Protein AF-A0A8G2FI99-F1 (afdb_monomer)

Radius of gyration: 22.23 Å; Cα contacts (8 Å, |Δi|>4): 383; chains: 1; bounding box: 57×60×56 Å

Foldseek 3Di:
DLVVVLLVLVLVLLCCLLVVLCVLVNLLLVLVVCQQALVLVLLLLLLLLLLVVVLVPPDLLCSLVLSVLLLVVSVVVVVVCCVVPVDRHDPLLNVLSSNLSSVLSSVVSNVPSVLSSLLSVLLVVLSVVVSVCSVVVNDDGSSRSSSCSSVVSSVCSCVPRHNRDDDDDDPVSNVVSVVCSLLSSLLCLLVSVQQRVLLNLCSVVDRSSQSSVSNSLSSLLVSLQSVPPQNLVNLLVCCLPVFFPVQLVVLVVLLVSQLVSLVVSVVVVVVCVVPVVRPHPPLVSLLSNLLRSLSSLLSSLSSSVVSVVVSVVSSVLSCVLRVVLSVVSVPPPDHSSRSSLSSSLSSLLSSLLSLCVSLVRHPPNVSSVVVNVVSVVSNPPSDDDPVVSVVVSVVSVVVVVVVVVVVVVVVVVVVVVVD

Mean predicted aligned error: 10.24 Å

Nearest PDB structures (foldseek):
  3vvn-assembly1_A  TM=3.632E-01  e=1.375E+00  Pyrococcus furiosus DSM 3638

Sequence (419 aa):
MSKVLIQLLLIVAGSAINFGLPVLFGIEEYGRFLKSAVLVLIVHRVIDILNEPLLSVSSKDEIFLYAVANSLLLLFLVGGGRLFFNFEIDFFLLFPLLLSGCYSIFLFRSEKLSALKGYLLCYLTIFAFLALFVKGGGQISVSRYLQVLSYVSVGVSLIFIEAPTSCKIDMQMFFTCLKRFPIGLGVGLSTLFFSYLLIWASKSYLADSELSGLKILFAGLQASLMLYPMSMKHVQQSFLKNKSSSLLPQLLFSMIYFLLISIVLTLLDFFARRYFFLNLPKAFFMFLLPAIPVFFLVILLERFLITRNQMKLLAITSAAFFLPTCSYVFIESVPLSGLLRMSYYLLVCYGGVLTLYAARFCEEKKGLLSLVGITLLILSGTYGSTGFTTLISYIFLVVFLALFLKNKFYFSFKMLLKK

Structure (mmCIF, N/CA/C/O backbone):
data_AF-A0A8G2FI99-F1
#
_entry.id   AF-A0A8G2FI99-F1
#
loop_
_atom_site.group_PDB
_atom_site.id
_atom_site.type_symbol
_atom_site.label_atom_id
_atom_site.label_alt_id
_atom_site.label_comp_id
_atom_site.label_asym_id
_atom_site.label_entity_id
_atom_site.label_seq_id
_atom_site.pdbx_PDB_ins_code
_atom_site.Cartn_x
_atom_site.Cartn_y
_atom_site.Cartn_z
_atom_site.occupancy
_atom_site.B_iso_or_equiv
_atom_site.auth_seq_id
_atom_site.auth_comp_id
_atom_site.auth_asym_id
_atom_site.auth_atom_id
_atom_site.pdbx_PDB_model_num
ATOM 1 N N . MET A 1 1 ? 3.009 -20.800 18.439 1.00 54.44 1 MET A N 1
ATOM 2 C CA . MET A 1 1 ? 3.653 -21.269 17.189 1.00 54.44 1 MET A CA 1
ATOM 3 C C . MET A 1 1 ? 2.872 -20.918 15.91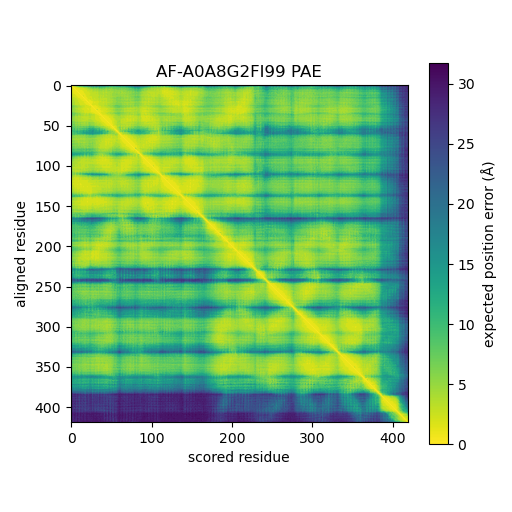0 1.00 54.44 1 MET A C 1
ATOM 5 O O . MET A 1 1 ? 3.434 -20.246 15.058 1.00 54.44 1 MET A O 1
ATOM 9 N N . SER A 1 2 ? 1.578 -21.264 15.762 1.00 66.31 2 SER A N 1
ATOM 10 C CA . SER A 1 2 ? 0.847 -21.064 14.482 1.00 66.31 2 SER A CA 1
ATOM 11 C C . SER A 1 2 ? 0.717 -19.608 13.998 1.00 66.31 2 SER A C 1
ATOM 13 O O . SER A 1 2 ? 0.715 -19.381 12.793 1.00 66.31 2 SER A O 1
ATOM 15 N N . LYS A 1 3 ? 0.597 -18.620 14.899 1.00 70.19 3 LYS A N 1
ATOM 16 C CA . LYS A 1 3 ? 0.441 -17.199 14.520 1.00 70.19 3 LYS A CA 1
ATOM 17 C C . LYS A 1 3 ? 1.728 -16.589 13.951 1.00 70.19 3 LYS A C 1
ATOM 19 O O . LYS A 1 3 ? 1.664 -15.862 12.969 1.00 70.19 3 LYS A O 1
ATOM 24 N N . VAL A 1 4 ? 2.879 -16.939 14.532 1.00 76.62 4 VAL A N 1
ATOM 25 C CA . VAL A 1 4 ? 4.204 -16.502 14.057 1.00 76.62 4 VAL A CA 1
ATOM 26 C C . VAL A 1 4 ? 4.479 -17.070 12.668 1.00 76.62 4 VAL A C 1
ATOM 28 O O . VAL A 1 4 ? 4.885 -16.334 11.779 1.00 76.62 4 VAL A O 1
ATOM 31 N N . LEU A 1 5 ? 4.169 -18.353 12.448 1.00 80.81 5 LEU A N 1
ATOM 32 C CA . LEU A 1 5 ? 4.313 -18.977 11.132 1.00 80.81 5 LEU A CA 1
ATOM 33 C C . LEU A 1 5 ? 3.449 -18.288 10.066 1.00 80.81 5 LEU A C 1
ATOM 35 O O . LEU A 1 5 ? 3.931 -18.024 8.975 1.00 80.81 5 LEU A O 1
ATOM 39 N N . ILE A 1 6 ? 2.194 -17.954 10.381 1.00 78.62 6 ILE A N 1
ATOM 40 C CA . ILE A 1 6 ? 1.321 -17.207 9.460 1.00 78.62 6 ILE A CA 1
ATOM 41 C C . ILE A 1 6 ? 1.907 -15.830 9.143 1.00 78.62 6 ILE A C 1
ATOM 43 O O . ILE A 1 6 ? 1.913 -15.428 7.986 1.00 78.62 6 ILE A O 1
ATOM 47 N N . GLN A 1 7 ? 2.423 -15.116 10.144 1.00 78.12 7 GLN A N 1
ATOM 48 C CA . GLN A 1 7 ? 3.069 -13.822 9.931 1.00 78.12 7 GLN A CA 1
ATOM 49 C C . GLN A 1 7 ? 4.308 -13.949 9.036 1.00 78.12 7 GLN A C 1
ATOM 51 O O . GLN A 1 7 ? 4.459 -13.161 8.108 1.00 78.12 7 GLN A O 1
ATOM 56 N N . LEU A 1 8 ? 5.146 -14.966 9.256 1.00 83.00 8 LEU A N 1
ATOM 57 C CA . LEU A 1 8 ? 6.290 -15.260 8.392 1.00 83.00 8 LEU A CA 1
ATOM 58 C C . LEU A 1 8 ? 5.843 -15.573 6.960 1.00 83.00 8 LEU A C 1
ATOM 60 O O . LEU A 1 8 ? 6.370 -14.985 6.025 1.00 83.00 8 LEU A O 1
ATOM 64 N N . LEU A 1 9 ? 4.834 -16.428 6.778 1.00 87.19 9 LEU A N 1
ATOM 65 C CA . LEU A 1 9 ? 4.298 -16.758 5.454 1.00 87.19 9 LEU A CA 1
ATOM 66 C C . LEU A 1 9 ? 3.718 -15.530 4.739 1.00 87.19 9 LEU A C 1
ATOM 68 O O . LEU A 1 9 ? 3.935 -15.373 3.543 1.00 87.19 9 LEU A O 1
ATOM 72 N N . LEU A 1 10 ? 3.037 -14.630 5.455 1.00 82.88 10 LEU A N 1
ATOM 73 C CA . LEU A 1 10 ? 2.545 -13.362 4.902 1.00 82.88 10 LEU A CA 1
ATOM 74 C C . LEU A 1 10 ? 3.692 -12.438 4.480 1.00 82.88 10 LEU A C 1
ATOM 76 O O . LEU A 1 10 ? 3.620 -11.839 3.409 1.00 82.88 10 LEU A O 1
ATOM 80 N N . ILE A 1 11 ? 4.751 -12.338 5.291 1.00 82.81 11 ILE A N 1
ATOM 81 C CA . ILE A 1 11 ? 5.949 -11.551 4.960 1.00 82.81 11 ILE A CA 1
ATOM 82 C C . ILE A 1 11 ? 6.644 -12.133 3.728 1.00 82.81 11 ILE A C 1
ATOM 84 O O . ILE A 1 11 ? 7.032 -11.379 2.837 1.00 82.81 11 ILE A O 1
ATOM 88 N N . VAL A 1 12 ? 6.779 -13.458 3.649 1.00 87.81 12 VAL A N 1
ATOM 89 C CA . VAL A 1 12 ? 7.401 -14.138 2.506 1.00 87.81 12 VAL A CA 1
ATOM 90 C C . VAL A 1 12 ? 6.542 -13.977 1.252 1.00 87.81 12 VAL A C 1
ATOM 92 O O . VAL A 1 12 ? 7.078 -13.618 0.211 1.00 87.81 12 VAL A O 1
ATOM 95 N N . ALA A 1 13 ? 5.220 -14.145 1.337 1.00 86.56 13 ALA A N 1
ATOM 96 C CA . ALA A 1 13 ? 4.310 -13.945 0.206 1.00 86.56 13 ALA A CA 1
ATOM 97 C C . ALA A 1 13 ? 4.310 -12.489 -0.282 1.00 86.56 13 ALA A C 1
ATOM 99 O O .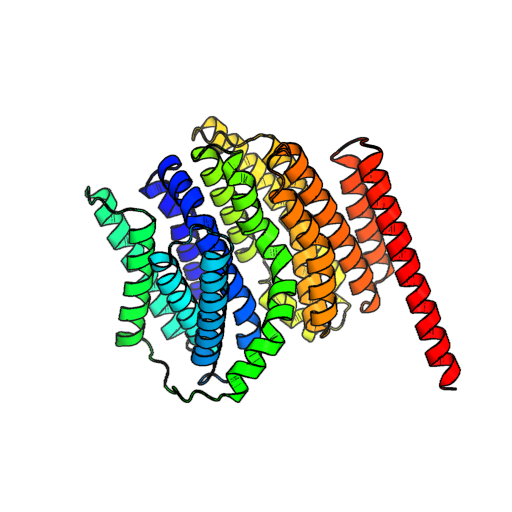 ALA A 1 13 ? 4.422 -12.233 -1.480 1.00 86.56 13 ALA A O 1
ATOM 100 N N . GLY A 1 14 ? 4.261 -11.526 0.643 1.00 83.50 14 GLY A N 1
ATOM 101 C CA . GLY A 1 14 ? 4.392 -10.108 0.321 1.00 83.50 14 GLY A CA 1
ATOM 102 C C . GLY A 1 14 ? 5.741 -9.791 -0.327 1.00 83.50 14 GLY A C 1
ATOM 103 O O . GLY A 1 14 ? 5.792 -9.077 -1.328 1.00 83.50 14 GLY A O 1
ATOM 104 N N . SER A 1 15 ? 6.827 -10.362 0.194 1.00 83.94 15 SER A N 1
ATOM 105 C CA . SER A 1 15 ? 8.172 -10.188 -0.360 1.00 83.94 15 SER A CA 1
ATOM 106 C C . SER A 1 15 ? 8.329 -10.834 -1.739 1.00 83.94 15 SER A C 1
ATOM 108 O O . SER A 1 15 ? 8.947 -10.243 -2.619 1.00 83.94 15 SER A O 1
ATOM 110 N N . ALA A 1 16 ? 7.731 -12.004 -1.971 1.00 87.50 16 ALA A N 1
ATOM 111 C CA . ALA A 1 16 ? 7.776 -12.696 -3.256 1.00 87.50 16 ALA A CA 1
ATOM 112 C C . ALA A 1 16 ? 7.167 -11.841 -4.378 1.00 87.50 16 ALA A C 1
ATOM 114 O O . ALA A 1 16 ? 7.760 -11.699 -5.441 1.00 87.50 16 ALA A O 1
ATOM 115 N N . ILE A 1 17 ? 6.030 -11.191 -4.124 1.00 86.44 17 ILE A N 1
ATOM 116 C CA . ILE A 1 17 ? 5.406 -10.304 -5.114 1.00 86.44 17 ILE A CA 1
ATOM 117 C C . ILE A 1 17 ? 6.243 -9.035 -5.305 1.00 86.44 17 ILE A C 1
ATOM 119 O O . ILE A 1 17 ? 6.522 -8.640 -6.431 1.00 86.44 17 ILE A O 1
ATOM 123 N N . ASN A 1 18 ? 6.642 -8.379 -4.212 1.00 83.31 18 ASN A N 1
ATOM 124 C CA . ASN A 1 18 ? 7.222 -7.041 -4.306 1.00 83.31 18 ASN A CA 1
ATOM 125 C C . ASN A 1 18 ? 8.720 -7.013 -4.656 1.00 83.31 18 ASN A C 1
ATOM 127 O O . ASN A 1 18 ? 9.170 -6.034 -5.246 1.00 83.31 18 ASN A O 1
ATOM 131 N N . PHE A 1 19 ? 9.482 -8.049 -4.296 1.00 83.88 19 PHE A N 1
ATOM 132 C CA . PHE A 1 19 ? 10.907 -8.187 -4.625 1.00 83.88 19 PHE A CA 1
ATOM 133 C C . PHE A 1 19 ? 11.145 -9.285 -5.660 1.00 83.88 19 PHE A C 1
ATOM 135 O O . PHE A 1 19 ? 11.978 -9.122 -6.546 1.00 83.88 19 PHE A O 1
ATOM 142 N N . GLY A 1 20 ? 10.398 -10.390 -5.585 1.00 86.31 20 GLY A N 1
ATOM 143 C CA . GLY A 1 20 ? 10.577 -11.518 -6.498 1.00 86.31 20 GLY A CA 1
ATOM 144 C C . GLY A 1 20 ? 10.195 -11.189 -7.940 1.00 86.31 20 GLY A C 1
ATOM 145 O O . GLY A 1 20 ? 10.946 -11.549 -8.836 1.00 86.31 20 GLY A O 1
ATOM 146 N N . LEU A 1 21 ? 9.102 -10.458 -8.193 1.00 89.88 21 LEU A N 1
ATOM 147 C CA . LEU A 1 21 ? 8.731 -10.073 -9.566 1.00 89.88 21 LEU A CA 1
ATOM 148 C C . LEU A 1 21 ? 9.792 -9.195 -10.260 1.00 89.88 21 LEU A C 1
ATOM 150 O O . LEU A 1 21 ? 10.200 -9.570 -11.359 1.00 89.88 21 LEU A O 1
ATOM 154 N N . PRO A 1 22 ? 10.308 -8.104 -9.651 1.00 87.31 22 PRO A N 1
ATOM 155 C CA . PRO A 1 22 ? 11.425 -7.358 -10.232 1.00 87.31 22 PRO A CA 1
ATOM 156 C C . PRO A 1 22 ? 12.668 -8.211 -10.506 1.00 87.31 22 PRO A C 1
ATOM 158 O O . PRO A 1 22 ? 13.362 -7.978 -11.489 1.00 87.31 22 PRO A O 1
ATOM 161 N N . VAL A 1 23 ? 12.966 -9.192 -9.647 1.00 87.00 23 VAL A N 1
ATOM 162 C CA . VAL A 1 23 ? 14.121 -10.089 -9.823 1.00 87.00 23 VAL A CA 1
ATOM 163 C C . VAL A 1 23 ? 13.891 -11.094 -10.955 1.00 87.00 23 VAL A C 1
ATOM 165 O O . VAL A 1 23 ? 14.833 -11.432 -11.664 1.00 87.00 23 VAL A O 1
ATOM 168 N N . LEU A 1 24 ? 12.660 -11.580 -11.129 1.00 89.00 24 LEU A N 1
ATOM 169 C CA . LEU A 1 24 ? 12.316 -12.578 -12.145 1.00 89.00 24 LEU A CA 1
ATOM 170 C C . LEU A 1 24 ? 12.195 -11.982 -13.550 1.00 89.00 24 LEU A C 1
ATOM 172 O O . LEU A 1 24 ? 12.666 -12.597 -14.499 1.00 89.00 24 LEU A O 1
ATOM 176 N N . PHE A 1 25 ? 11.573 -10.808 -13.672 1.00 89.31 25 PHE A N 1
ATOM 177 C CA . PHE A 1 25 ? 11.287 -10.157 -14.959 1.00 89.31 25 PHE A CA 1
ATOM 178 C C . PHE A 1 25 ? 12.268 -9.029 -15.303 1.00 89.31 25 PHE A C 1
ATOM 180 O O . PHE A 1 25 ? 12.276 -8.514 -16.413 1.00 89.31 25 PHE A O 1
ATOM 187 N N . GLY A 1 26 ? 13.110 -8.626 -14.354 1.00 87.88 26 GLY A N 1
ATOM 188 C CA . GLY A 1 26 ? 13.968 -7.460 -14.499 1.00 87.88 26 GLY A CA 1
ATOM 189 C C . GLY A 1 26 ? 13.272 -6.158 -14.092 1.00 87.88 26 GLY A C 1
ATOM 190 O O . GLY A 1 26 ? 12.048 -5.998 -14.142 1.00 87.88 26 GLY A O 1
ATOM 191 N N . ILE A 1 27 ? 14.093 -5.197 -13.665 1.00 86.94 27 ILE A N 1
ATOM 192 C CA . ILE A 1 27 ? 13.641 -3.932 -13.072 1.00 86.94 27 ILE A CA 1
ATOM 193 C C . ILE A 1 27 ? 12.878 -3.080 -14.101 1.00 86.94 27 ILE A C 1
ATOM 195 O O . ILE A 1 27 ? 11.879 -2.451 -13.758 1.00 86.94 27 ILE A O 1
ATOM 199 N N . GLU A 1 28 ? 13.303 -3.069 -15.363 1.00 88.50 28 GLU A N 1
ATOM 200 C CA . GLU A 1 28 ? 12.653 -2.278 -16.416 1.00 88.50 28 GLU A CA 1
ATOM 201 C C . GLU A 1 28 ? 11.281 -2.829 -16.808 1.00 88.50 28 GLU A C 1
ATOM 203 O O . GLU A 1 28 ? 10.313 -2.074 -16.883 1.00 88.50 28 GLU A O 1
ATOM 208 N N . GLU A 1 29 ? 11.167 -4.142 -17.020 1.00 89.56 29 GLU A N 1
ATOM 209 C CA . GLU A 1 29 ? 9.898 -4.764 -17.409 1.00 89.56 29 GLU A CA 1
ATOM 210 C C . GLU A 1 29 ? 8.853 -4.629 -16.299 1.00 89.56 29 GLU A C 1
ATOM 212 O O . GLU A 1 29 ? 7.701 -4.264 -16.555 1.00 89.56 29 GLU A O 1
ATOM 217 N N . TYR A 1 30 ? 9.272 -4.814 -15.044 1.00 89.94 30 TYR A N 1
ATOM 218 C CA . TYR A 1 30 ? 8.417 -4.542 -13.895 1.00 89.94 30 TYR A CA 1
ATOM 219 C C . TYR A 1 30 ? 7.972 -3.069 -13.839 1.00 89.94 30 TYR A C 1
ATOM 221 O O . TYR A 1 30 ? 6.831 -2.781 -13.480 1.00 89.94 30 TYR A O 1
ATOM 229 N N . GLY A 1 31 ? 8.823 -2.135 -14.269 1.00 88.00 31 GLY A N 1
ATOM 230 C CA . GLY A 1 31 ? 8.516 -0.704 -14.304 1.00 88.00 31 GLY A CA 1
ATOM 231 C C . GLY A 1 31 ? 7.460 -0.359 -15.348 1.00 88.00 31 GLY A C 1
ATOM 232 O O . GLY A 1 31 ? 6.497 0.351 -15.048 1.00 88.00 31 GLY A O 1
ATOM 233 N N . ARG A 1 32 ? 7.574 -0.940 -16.548 1.00 90.69 32 ARG A N 1
ATOM 234 C CA . ARG A 1 32 ? 6.549 -0.842 -17.605 1.00 90.69 32 ARG A CA 1
ATOM 235 C C . ARG A 1 32 ? 5.214 -1.422 -17.148 1.00 90.69 32 ARG A C 1
ATOM 237 O O . ARG A 1 32 ? 4.158 -0.822 -17.366 1.00 90.69 32 ARG A O 1
ATOM 244 N N . PHE A 1 33 ? 5.258 -2.565 -16.465 1.00 92.06 33 PHE A N 1
ATOM 245 C CA . PHE A 1 33 ? 4.075 -3.142 -15.838 1.00 92.06 33 PHE A CA 1
ATOM 246 C C . PHE A 1 33 ? 3.461 -2.177 -14.815 1.00 92.06 33 PHE A C 1
ATOM 248 O O . PHE A 1 33 ? 2.261 -1.929 -14.861 1.00 92.06 33 PHE A O 1
ATOM 255 N N . LEU A 1 34 ? 4.254 -1.559 -13.935 1.00 89.31 34 LEU A N 1
ATOM 256 C CA . LEU A 1 34 ? 3.731 -0.584 -12.974 1.00 89.31 34 LEU A CA 1
ATOM 257 C C . LEU A 1 34 ? 3.069 0.615 -13.666 1.00 89.31 34 LEU A C 1
ATOM 259 O O . LEU A 1 34 ? 1.991 1.019 -13.242 1.00 89.31 34 LEU A O 1
ATOM 263 N N . LYS A 1 35 ? 3.643 1.162 -14.744 1.00 88.00 35 LYS A N 1
ATOM 264 C CA .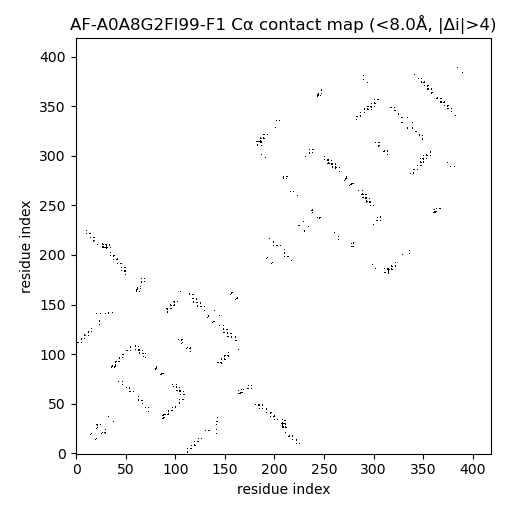 LYS A 1 35 ? 3.041 2.302 -15.467 1.00 88.00 35 LYS A CA 1
ATOM 265 C C . LYS A 1 35 ? 1.635 2.005 -15.991 1.00 88.00 35 LYS A C 1
ATOM 267 O O . LYS A 1 35 ? 0.767 2.877 -15.912 1.00 88.00 35 LYS A O 1
ATOM 272 N N . SER A 1 36 ? 1.421 0.782 -16.472 1.00 86.31 36 SER A N 1
ATOM 273 C CA . SER A 1 36 ? 0.141 0.315 -17.021 1.00 86.31 36 SER A CA 1
ATOM 274 C C . SER A 1 36 ? -0.828 -0.210 -15.952 1.00 86.31 36 SER A C 1
ATOM 276 O O . SER A 1 36 ? -2.035 -0.022 -16.069 1.00 86.31 36 SER A O 1
ATOM 278 N N . ALA A 1 37 ? -0.328 -0.817 -14.872 1.00 88.06 37 ALA A N 1
ATOM 279 C CA . ALA A 1 37 ? -1.150 -1.499 -13.870 1.00 88.06 37 ALA A CA 1
ATOM 280 C C . ALA A 1 37 ? -1.321 -0.737 -12.545 1.00 88.06 37 ALA A C 1
ATOM 282 O O . ALA A 1 37 ? -2.099 -1.165 -11.694 1.00 88.06 37 ALA A O 1
ATOM 283 N N . VAL A 1 38 ? -0.638 0.390 -12.316 1.00 85.31 38 VAL A N 1
ATOM 284 C CA . VAL A 1 38 ? -0.689 1.085 -11.013 1.00 85.31 38 VAL A CA 1
ATOM 285 C C . VAL A 1 38 ? -2.111 1.491 -10.608 1.00 85.31 38 VAL A C 1
ATOM 287 O O . VAL A 1 38 ? -2.436 1.436 -9.426 1.00 85.31 38 VAL A O 1
ATOM 290 N N . LEU A 1 39 ? -2.992 1.820 -11.560 1.00 84.56 39 LEU A N 1
ATOM 291 C CA . LEU A 1 39 ? -4.383 2.154 -11.253 1.00 84.56 39 LEU A CA 1
ATOM 292 C C . LEU A 1 39 ? -5.154 0.922 -10.757 1.00 84.56 39 LEU A C 1
ATOM 294 O O . LEU A 1 39 ? -5.878 1.013 -9.769 1.00 84.56 39 LEU A O 1
ATOM 298 N N . VAL A 1 40 ? -4.906 -0.250 -11.352 1.00 87.50 40 VAL A N 1
ATOM 299 C CA . VAL A 1 40 ? -5.413 -1.540 -10.854 1.00 87.50 40 VAL A CA 1
ATOM 300 C C . VAL A 1 40 ? -4.923 -1.796 -9.428 1.00 87.50 40 VAL A C 1
ATOM 302 O O . VAL A 1 40 ? -5.713 -2.177 -8.567 1.00 87.50 40 VAL A O 1
ATOM 305 N N . LEU A 1 41 ? -3.646 -1.525 -9.142 1.00 87.12 41 LEU A N 1
ATOM 306 C CA . LEU A 1 41 ? -3.071 -1.702 -7.805 1.00 87.12 41 LEU A CA 1
ATOM 307 C C . LEU A 1 41 ? -3.651 -0.720 -6.773 1.00 87.12 41 LEU A C 1
ATOM 309 O O . LEU A 1 41 ? -3.876 -1.115 -5.629 1.00 87.12 41 LEU A O 1
ATOM 313 N N . ILE A 1 42 ? -3.934 0.529 -7.163 1.00 86.12 42 ILE A N 1
ATOM 314 C CA . ILE A 1 42 ? -4.626 1.514 -6.314 1.00 86.12 42 ILE A CA 1
ATOM 315 C C . ILE A 1 42 ? -6.025 1.007 -5.968 1.00 86.12 42 ILE A C 1
ATOM 317 O O . ILE A 1 42 ? -6.383 0.965 -4.793 1.00 86.12 42 ILE A O 1
ATOM 321 N N . VAL A 1 43 ? -6.801 0.590 -6.972 1.00 86.19 43 VAL A N 1
ATOM 322 C CA . VAL A 1 43 ? -8.169 0.085 -6.785 1.00 86.19 43 VAL A CA 1
ATOM 323 C C . VAL A 1 43 ? -8.166 -1.172 -5.911 1.00 86.19 43 VAL A C 1
ATOM 325 O O . VAL A 1 43 ? -8.945 -1.277 -4.965 1.00 86.19 43 VAL A O 1
ATOM 328 N N . HIS A 1 44 ? -7.238 -2.095 -6.153 1.00 86.75 44 HIS A N 1
ATOM 329 C CA . HIS A 1 44 ? -7.060 -3.267 -5.303 1.00 86.75 44 HIS A CA 1
ATOM 330 C C . HIS A 1 44 ? -6.717 -2.877 -3.854 1.00 86.75 44 HIS A C 1
ATOM 332 O O . HIS A 1 44 ? -7.295 -3.394 -2.902 1.00 86.75 44 HIS A O 1
ATOM 338 N N . ARG A 1 45 ? -5.839 -1.891 -3.643 1.00 84.69 45 ARG A N 1
ATOM 339 C CA . ARG A 1 45 ? -5.500 -1.457 -2.284 1.00 84.69 45 ARG A CA 1
ATOM 340 C C . ARG A 1 45 ? -6.658 -0.751 -1.578 1.00 84.69 45 ARG A C 1
ATOM 342 O O . ARG A 1 45 ? -6.820 -0.903 -0.368 1.00 84.69 45 ARG A O 1
ATOM 349 N N . VAL A 1 46 ? -7.457 0.014 -2.318 1.00 83.25 46 VAL A N 1
ATOM 350 C CA . VAL A 1 46 ? -8.679 0.648 -1.813 1.00 83.25 46 VAL A CA 1
ATOM 351 C C . VAL A 1 46 ? -9.623 -0.411 -1.251 1.00 83.25 46 VAL A C 1
ATOM 353 O O . VAL A 1 46 ? -10.142 -0.231 -0.149 1.00 83.25 46 VAL A O 1
ATOM 356 N N . ILE A 1 47 ? -9.808 -1.529 -1.960 1.00 82.62 47 ILE A N 1
ATOM 357 C CA . ILE A 1 47 ? -10.727 -2.566 -1.495 1.00 82.62 47 ILE A CA 1
ATOM 358 C C . ILE A 1 47 ? -10.259 -3.234 -0.202 1.00 82.62 47 ILE A C 1
ATOM 360 O O . ILE A 1 47 ? -11.075 -3.476 0.687 1.00 82.62 47 ILE A O 1
ATOM 364 N N . ASP A 1 48 ? -8.950 -3.455 -0.053 1.00 77.19 48 ASP A N 1
ATOM 365 C CA . ASP A 1 48 ? -8.379 -4.043 1.160 1.00 77.19 48 ASP A CA 1
ATOM 366 C C . ASP A 1 48 ? -8.702 -3.175 2.379 1.00 77.19 48 ASP A C 1
ATOM 368 O O . ASP A 1 48 ? -9.151 -3.669 3.413 1.00 77.19 48 ASP A O 1
ATOM 372 N N . ILE A 1 49 ? -8.519 -1.860 2.240 1.00 76.50 49 ILE A N 1
ATOM 373 C CA . ILE A 1 49 ? -8.789 -0.880 3.297 1.00 76.50 49 ILE A CA 1
ATOM 374 C C . ILE A 1 49 ? -10.284 -0.837 3.620 1.00 76.50 49 ILE A C 1
ATOM 376 O O . ILE A 1 49 ? -10.660 -0.802 4.790 1.00 76.50 49 ILE A O 1
ATOM 380 N N . LEU A 1 50 ? -11.147 -0.854 2.604 1.00 76.00 50 LEU A N 1
ATOM 381 C CA . LEU A 1 50 ? -12.598 -0.848 2.800 1.00 76.00 50 LEU A CA 1
ATOM 382 C C . LEU A 1 50 ? -13.098 -2.102 3.514 1.00 76.00 50 LEU A C 1
ATOM 384 O O . LEU A 1 50 ? -14.054 -2.033 4.290 1.00 76.00 50 LEU A O 1
ATOM 388 N N . ASN A 1 51 ? -12.442 -3.233 3.272 1.00 77.00 51 ASN A N 1
ATOM 389 C CA . ASN A 1 51 ? -12.816 -4.506 3.860 1.00 77.00 51 ASN A CA 1
ATOM 390 C C . ASN A 1 51 ? -12.179 -4.754 5.237 1.00 77.00 51 ASN A C 1
ATOM 392 O O . ASN A 1 51 ? -12.710 -5.553 6.006 1.00 77.00 51 ASN A O 1
ATOM 396 N N . GLU A 1 52 ? -11.097 -4.059 5.608 1.00 68.94 52 GLU A N 1
ATOM 397 C CA . GLU A 1 52 ? -10.463 -4.186 6.932 1.00 68.94 52 GLU A CA 1
ATOM 398 C C . GLU A 1 52 ? -11.459 -4.042 8.107 1.00 68.94 52 GLU A C 1
ATOM 400 O O . GLU A 1 52 ? -11.445 -4.896 8.999 1.00 68.94 52 GLU A O 1
ATOM 405 N N . PRO A 1 53 ? -12.354 -3.032 8.142 1.00 64.38 53 PRO A N 1
ATOM 406 C CA . PRO A 1 53 ? -13.358 -2.895 9.198 1.00 64.38 53 PRO A CA 1
ATOM 407 C C . PRO A 1 53 ? -14.409 -4.011 9.228 1.00 64.38 53 PRO A C 1
ATOM 409 O O . PRO A 1 53 ? -15.045 -4.205 10.262 1.00 64.38 53 PRO A O 1
ATOM 412 N N . LEU A 1 54 ? -14.623 -4.748 8.130 1.00 65.75 54 LEU A N 1
ATOM 413 C CA . LEU A 1 54 ? -15.588 -5.854 8.115 1.00 65.75 54 LEU A CA 1
ATOM 414 C C . LEU A 1 54 ? -15.148 -6.980 9.054 1.00 65.75 54 LEU A C 1
ATOM 416 O O . LEU A 1 54 ? -15.990 -7.571 9.724 1.00 65.75 54 LEU A O 1
ATOM 420 N N . LEU A 1 55 ? -13.834 -7.192 9.205 1.00 62.97 55 LEU A N 1
ATOM 421 C CA . LEU A 1 55 ? -13.267 -8.212 10.095 1.00 62.97 55 LEU A CA 1
ATOM 422 C C . LEU A 1 55 ? -13.769 -8.114 11.544 1.00 62.97 55 LEU A C 1
ATOM 424 O O . LEU A 1 55 ? -13.797 -9.128 12.240 1.00 62.97 55 LEU A O 1
ATOM 428 N N . SER A 1 56 ? -14.130 -6.918 12.020 1.00 55.97 56 SER A N 1
ATOM 429 C CA . SER A 1 56 ? -14.598 -6.708 13.395 1.00 55.97 56 SER A CA 1
ATOM 430 C C . SER A 1 56 ? -16.118 -6.652 13.540 1.00 55.97 56 SER A C 1
ATOM 432 O O . SER A 1 56 ? -16.599 -6.750 14.666 1.00 55.97 56 SER A O 1
ATOM 434 N N . VAL A 1 57 ? -16.873 -6.499 12.446 1.00 61.78 57 VAL A N 1
ATOM 435 C CA . VAL A 1 57 ? -18.314 -6.194 12.505 1.00 61.78 57 VAL A CA 1
ATOM 436 C C . VAL A 1 57 ? -19.189 -7.280 11.875 1.00 61.78 57 VAL A C 1
ATOM 438 O O . VAL A 1 57 ? -20.335 -7.417 12.286 1.00 61.78 57 VAL A O 1
ATOM 441 N N . SER A 1 58 ? -18.687 -8.063 10.917 1.00 64.88 58 SER A N 1
ATOM 442 C CA . SER A 1 58 ? -19.489 -9.091 10.235 1.00 64.88 58 SER A CA 1
ATOM 443 C C . SER A 1 58 ? -19.372 -10.469 10.894 1.00 64.88 58 SER A C 1
ATOM 445 O O . SER A 1 58 ? -18.338 -10.817 11.479 1.00 64.88 58 SER A O 1
ATOM 447 N N . SER A 1 59 ? -20.416 -11.289 10.771 1.00 70.75 59 SER A N 1
ATOM 448 C CA . SER A 1 59 ? -20.364 -12.714 11.116 1.00 70.75 59 SER A CA 1
ATOM 449 C C . SER A 1 59 ? -19.383 -13.464 10.192 1.00 70.75 59 SER A C 1
ATOM 451 O O . SER A 1 59 ? -18.949 -12.936 9.161 1.00 70.75 59 SER A O 1
ATOM 453 N N . LYS A 1 60 ? -18.967 -14.678 10.585 1.00 70.94 60 LYS A N 1
ATOM 454 C CA . LYS A 1 60 ? -18.044 -15.507 9.782 1.00 70.94 60 LYS A CA 1
ATOM 455 C C . LYS A 1 60 ? -18.668 -15.914 8.445 1.00 70.94 60 LYS A C 1
ATOM 457 O O . LYS A 1 60 ? -17.968 -15.934 7.439 1.00 70.94 60 LYS A O 1
ATOM 462 N N . ASP A 1 61 ? -19.974 -16.149 8.441 1.00 71.56 61 ASP A N 1
ATOM 463 C CA . ASP A 1 61 ? -20.696 -16.660 7.277 1.00 71.56 61 ASP A CA 1
ATOM 464 C C . ASP A 1 61 ? -21.027 -15.562 6.256 1.00 71.56 61 ASP A C 1
ATOM 466 O O . ASP A 1 61 ? -21.145 -15.839 5.068 1.00 71.56 61 ASP A O 1
ATOM 470 N N . GLU A 1 62 ? -21.125 -14.300 6.686 1.00 76.62 62 GLU A N 1
ATOM 471 C CA . GLU A 1 62 ? -21.486 -13.190 5.795 1.00 76.62 62 GLU A CA 1
ATOM 472 C C . GLU A 1 62 ? -20.277 -12.430 5.235 1.00 76.62 62 GLU A C 1
ATOM 474 O O . GLU A 1 62 ? -20.404 -11.728 4.231 1.00 76.62 62 GLU A O 1
ATOM 479 N N . ILE A 1 63 ? -19.095 -12.522 5.862 1.00 81.38 63 ILE A N 1
ATOM 480 C CA . ILE A 1 63 ? -17.961 -11.641 5.527 1.00 81.38 63 ILE A CA 1
ATOM 481 C C . ILE A 1 63 ? -17.525 -11.744 4.062 1.00 81.38 63 ILE A C 1
ATOM 483 O O . ILE A 1 63 ? -17.153 -10.736 3.461 1.00 81.38 63 ILE A O 1
ATOM 487 N N . PHE A 1 64 ? -17.581 -12.947 3.486 1.00 84.44 64 PHE A N 1
ATOM 488 C CA . PHE A 1 64 ? -17.203 -13.162 2.096 1.00 84.44 64 PHE A CA 1
ATOM 489 C C . PHE A 1 64 ? -18.136 -12.385 1.161 1.00 84.44 64 PHE A C 1
ATOM 491 O O . PHE A 1 64 ? -17.663 -11.683 0.271 1.00 84.44 64 PHE A O 1
ATOM 498 N N . LEU A 1 65 ? -19.445 -12.414 1.427 1.00 83.31 65 LEU A N 1
ATOM 499 C CA . LEU A 1 65 ? -20.441 -11.666 0.660 1.00 83.31 65 LEU A CA 1
ATOM 500 C C . LEU A 1 65 ? -20.265 -10.155 0.816 1.00 83.31 65 LEU A C 1
ATOM 502 O O . LEU A 1 65 ? -20.298 -9.446 -0.186 1.00 83.31 65 LEU A O 1
ATOM 506 N N . TYR A 1 66 ? -20.010 -9.657 2.032 1.00 81.00 66 TYR A N 1
ATOM 507 C CA . TYR A 1 66 ? -19.720 -8.233 2.244 1.00 81.00 66 TYR A CA 1
ATOM 508 C C . TYR A 1 66 ? -18.482 -7.779 1.455 1.00 81.00 66 TYR A C 1
ATOM 510 O O . TYR A 1 66 ? -18.498 -6.713 0.835 1.00 81.00 66 TYR A O 1
ATOM 518 N N . ALA A 1 67 ? -17.414 -8.584 1.466 1.00 84.88 67 ALA A N 1
ATOM 519 C CA . ALA A 1 67 ? -16.185 -8.282 0.741 1.00 84.88 67 ALA A CA 1
ATOM 520 C C . ALA A 1 67 ? -16.423 -8.271 -0.777 1.00 84.88 67 ALA A C 1
ATOM 522 O O . ALA A 1 67 ? -16.045 -7.306 -1.442 1.00 84.88 67 ALA A O 1
ATOM 523 N N . VAL A 1 68 ? -17.128 -9.280 -1.304 1.00 87.62 68 VAL A N 1
ATOM 524 C CA . VAL A 1 68 ? -17.505 -9.365 -2.723 1.00 87.62 68 VAL A CA 1
ATOM 525 C C . VAL A 1 68 ? -18.409 -8.198 -3.124 1.00 87.62 68 VAL A C 1
ATOM 527 O O . VAL A 1 68 ? -18.180 -7.585 -4.163 1.00 87.62 68 VAL A O 1
ATOM 530 N N . ALA A 1 69 ? -19.392 -7.829 -2.299 1.00 84.19 69 ALA A N 1
ATOM 531 C CA . ALA A 1 69 ? -20.280 -6.701 -2.566 1.00 84.19 69 ALA A CA 1
ATOM 532 C C . ALA A 1 69 ? -19.509 -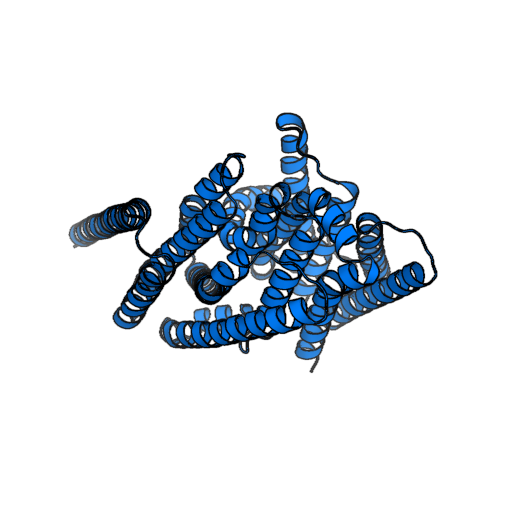5.374 -2.657 1.00 84.19 69 ALA A C 1
ATOM 534 O O . ALA A 1 69 ? -19.733 -4.599 -3.588 1.00 84.19 69 ALA A O 1
ATOM 535 N N . ASN A 1 70 ? -18.557 -5.129 -1.749 1.00 84.38 70 ASN A N 1
ATOM 536 C CA . ASN A 1 70 ? -17.675 -3.963 -1.842 1.00 84.38 70 ASN A CA 1
ATOM 537 C C . ASN A 1 70 ? -16.818 -4.004 -3.116 1.00 84.38 70 ASN A C 1
ATOM 539 O O . ASN A 1 70 ? -16.643 -2.972 -3.765 1.00 84.38 70 ASN A O 1
ATOM 543 N N . SER A 1 71 ? -16.293 -5.178 -3.489 1.00 87.75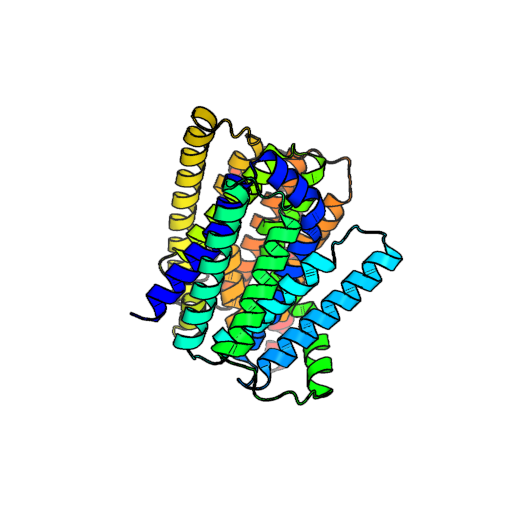 71 SER A N 1
ATOM 544 C CA . SER A 1 71 ? -15.477 -5.347 -4.696 1.00 87.75 71 SER A CA 1
ATOM 545 C C . SER A 1 71 ? -16.281 -5.076 -5.964 1.00 87.75 71 SER A C 1
ATOM 547 O O . SER A 1 71 ? -15.790 -4.388 -6.855 1.00 87.75 71 SER A O 1
ATOM 549 N N . LEU A 1 72 ? -17.523 -5.559 -6.033 1.00 87.50 72 LEU A N 1
ATOM 550 C CA . LEU A 1 72 ? -18.438 -5.306 -7.145 1.00 87.50 72 LEU A CA 1
ATOM 551 C C . LEU A 1 72 ? -18.834 -3.831 -7.231 1.00 87.50 72 LEU A C 1
ATOM 553 O O . LEU A 1 72 ? -18.828 -3.264 -8.320 1.00 87.50 72 LEU A O 1
ATOM 557 N N . LEU A 1 73 ? -19.119 -3.187 -6.096 1.00 85.56 73 LEU A N 1
ATOM 558 C CA . LEU A 1 73 ? -19.413 -1.755 -6.058 1.00 85.56 73 LEU A CA 1
ATOM 559 C C . LEU A 1 73 ? -18.221 -0.929 -6.555 1.00 85.56 73 LEU A C 1
ATOM 561 O O . LEU A 1 73 ? -18.391 -0.003 -7.345 1.00 85.56 73 LEU A O 1
ATOM 565 N N . LEU A 1 74 ? -17.005 -1.289 -6.145 1.00 84.81 74 LEU A N 1
ATOM 566 C CA . LEU A 1 74 ? -15.795 -0.628 -6.616 1.00 84.81 74 LEU A CA 1
ATOM 567 C C . LEU A 1 74 ? -15.563 -0.872 -8.113 1.00 84.81 74 LEU A C 1
ATOM 569 O O . LEU A 1 74 ? -15.257 0.074 -8.831 1.00 84.81 74 LEU A O 1
ATOM 573 N N . LEU A 1 75 ? -15.762 -2.101 -8.601 1.00 87.62 75 LEU A N 1
ATOM 574 C CA . LEU A 1 75 ? -15.700 -2.418 -10.031 1.00 87.62 75 LEU A CA 1
ATOM 575 C C . LEU A 1 75 ? -16.709 -1.603 -10.838 1.00 87.62 75 LEU A C 1
ATOM 577 O O . LEU A 1 75 ? -16.359 -1.101 -11.902 1.00 87.62 75 LEU A O 1
ATOM 581 N N . PHE A 1 76 ? -17.928 -1.430 -10.327 1.00 87.56 76 PHE A N 1
ATOM 582 C CA . PHE A 1 76 ? -18.949 -0.607 -10.966 1.00 87.56 76 PHE A CA 1
ATOM 583 C C . PHE A 1 76 ? -18.541 0.871 -11.015 1.00 87.56 76 PHE A C 1
ATOM 585 O O . PHE A 1 76 ? -18.619 1.488 -12.074 1.00 87.56 76 PHE A O 1
ATOM 592 N N . LEU A 1 77 ? -18.041 1.432 -9.908 1.00 85.75 77 LEU A N 1
ATOM 593 C CA . LEU A 1 77 ? -17.565 2.821 -9.859 1.00 85.75 77 LEU A CA 1
ATOM 594 C C . LEU A 1 77 ? -16.383 3.060 -10.801 1.00 85.75 77 LEU A C 1
ATOM 596 O O . LEU A 1 77 ? -16.335 4.065 -11.505 1.00 85.75 77 LEU A O 1
ATOM 600 N N . VAL A 1 78 ? -15.438 2.125 -10.830 1.00 86.19 78 VAL A N 1
ATOM 601 C CA . VAL A 1 78 ? -14.251 2.190 -11.683 1.00 86.19 78 VAL A CA 1
ATOM 602 C C . VAL A 1 78 ? -14.617 1.977 -13.156 1.00 86.19 78 VAL A C 1
ATOM 604 O O . VAL A 1 78 ? -14.105 2.680 -14.023 1.00 86.19 78 VAL A O 1
ATOM 607 N N . GLY A 1 79 ? -15.545 1.061 -13.445 1.00 86.00 79 GLY A N 1
ATOM 608 C CA . GLY A 1 79 ? -16.108 0.836 -14.777 1.00 86.00 79 GLY A CA 1
ATOM 609 C C . GLY A 1 79 ? -16.855 2.058 -15.304 1.00 86.00 79 GLY A C 1
ATOM 610 O O . GLY A 1 79 ? -16.585 2.503 -16.416 1.00 86.00 79 GLY A O 1
ATOM 611 N N . GLY A 1 80 ? -17.718 2.660 -14.482 1.00 85.31 80 GLY A N 1
ATOM 612 C CA . GLY A 1 80 ? -18.368 3.932 -14.795 1.00 85.31 80 GLY A CA 1
ATOM 613 C C . GLY A 1 80 ? -17.344 5.044 -15.018 1.00 85.31 80 GLY A C 1
ATOM 614 O O . GLY A 1 80 ? -17.389 5.731 -16.032 1.00 85.31 80 GLY A O 1
ATOM 615 N N . GLY A 1 81 ? -16.353 5.168 -14.132 1.00 82.75 81 GLY A N 1
ATOM 616 C CA . GLY A 1 81 ? -15.264 6.134 -14.275 1.00 82.75 81 GLY A CA 1
ATOM 617 C C . GLY A 1 81 ? -14.489 5.980 -15.586 1.00 82.75 81 GLY A C 1
ATOM 618 O O . GLY A 1 81 ? -14.171 6.979 -16.223 1.00 82.75 81 GLY A O 1
ATOM 619 N N . ARG A 1 82 ? -14.244 4.748 -16.047 1.00 84.62 82 ARG A N 1
ATOM 620 C CA . ARG A 1 82 ? -13.626 4.501 -17.356 1.00 84.62 82 ARG A CA 1
ATOM 621 C C . ARG A 1 82 ? -14.484 5.020 -18.510 1.00 84.62 82 ARG A C 1
ATOM 623 O O . ARG A 1 82 ? -13.922 5.599 -19.430 1.00 84.62 82 ARG A O 1
ATOM 630 N N . LEU A 1 83 ? -15.805 4.842 -18.455 1.00 83.88 83 LEU A N 1
ATOM 631 C CA . LEU A 1 83 ? -16.717 5.339 -19.494 1.00 83.88 83 LEU A CA 1
ATOM 632 C C . LEU A 1 83 ? -16.727 6.872 -19.579 1.00 83.88 83 LEU A C 1
ATOM 634 O O . LEU A 1 83 ? -16.834 7.413 -20.673 1.00 83.88 83 LEU A O 1
ATOM 638 N N . PHE A 1 84 ? -16.608 7.567 -18.443 1.00 83.06 84 PHE A N 1
ATOM 639 C CA . PHE A 1 84 ? -16.674 9.034 -18.401 1.00 83.06 84 PHE A CA 1
ATOM 640 C C . PHE A 1 84 ? -15.321 9.733 -18.571 1.00 83.06 84 PHE A C 1
ATOM 642 O O . PHE A 1 84 ? -15.271 10.831 -19.116 1.00 83.06 84 PHE A O 1
ATOM 649 N N . PHE A 1 85 ? -14.232 9.125 -18.099 1.00 77.62 85 PHE A N 1
ATOM 650 C CA . PHE A 1 85 ? -12.921 9.777 -18.004 1.00 77.62 85 PHE A CA 1
ATOM 651 C C . PHE A 1 85 ? -11.814 9.073 -18.805 1.00 77.62 85 PHE A C 1
ATOM 653 O O . PHE A 1 85 ? -10.665 9.500 -18.744 1.00 77.62 85 PHE A O 1
ATOM 660 N N . ASN A 1 86 ? -12.131 8.004 -19.548 1.00 75.38 86 ASN A N 1
ATOM 661 C CA . ASN A 1 86 ? -11.197 7.279 -20.422 1.00 75.38 86 ASN A CA 1
ATOM 662 C C . ASN A 1 86 ? -9.880 6.837 -19.749 1.00 75.38 86 ASN A C 1
ATOM 664 O O . ASN A 1 86 ? -8.828 6.792 -20.383 1.00 75.38 86 ASN A O 1
ATOM 668 N N . PHE A 1 87 ? -9.914 6.467 -18.466 1.00 75.94 87 PHE A N 1
ATOM 669 C CA . PHE A 1 87 ? -8.733 5.913 -17.799 1.00 75.94 87 PHE A CA 1
ATOM 670 C C . PHE A 1 87 ? -8.449 4.463 -18.239 1.00 75.94 87 PHE A C 1
ATOM 672 O O . PHE A 1 87 ? -9.358 3.630 -18.310 1.00 75.94 87 PHE A O 1
ATOM 679 N N . GLU A 1 88 ? -7.175 4.138 -18.474 1.00 78.12 88 GLU A N 1
ATOM 680 C CA . GLU A 1 88 ? -6.717 2.778 -18.785 1.00 78.12 88 GLU A CA 1
ATOM 681 C C . GLU A 1 88 ? -6.683 1.900 -17.525 1.00 78.12 88 GLU A C 1
ATOM 683 O O . GLU A 1 88 ? -5.944 2.172 -16.576 1.00 78.12 88 GLU A O 1
ATOM 688 N N . ILE A 1 89 ? -7.501 0.841 -17.504 1.00 84.19 89 ILE A N 1
ATOM 689 C CA . ILE A 1 89 ? -7.584 -0.119 -16.394 1.00 84.19 89 ILE A CA 1
ATOM 690 C C . ILE A 1 89 ? -7.676 -1.535 -16.954 1.00 84.19 89 ILE A C 1
ATOM 692 O O . ILE A 1 89 ? -8.603 -1.861 -17.699 1.00 84.19 89 ILE A O 1
ATOM 696 N N . ASP A 1 90 ? -6.736 -2.388 -16.545 1.00 87.69 90 ASP A N 1
ATOM 697 C CA . ASP A 1 90 ? -6.749 -3.821 -16.840 1.00 87.69 90 ASP A CA 1
ATOM 698 C C . ASP A 1 90 ? -7.727 -4.546 -15.894 1.00 87.69 90 ASP A C 1
ATOM 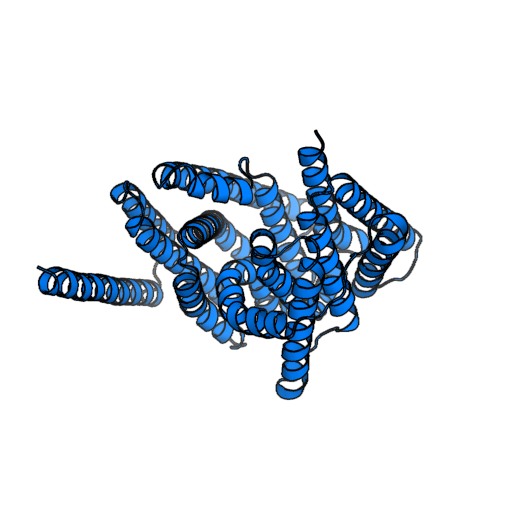700 O O . ASP A 1 90 ? -7.379 -4.968 -14.787 1.00 87.69 90 ASP A O 1
ATOM 704 N N . PHE A 1 91 ? -8.985 -4.670 -16.326 1.00 87.19 91 PHE A N 1
ATOM 705 C CA . PHE A 1 91 ? -10.022 -5.388 -15.576 1.00 87.19 91 PHE A CA 1
ATOM 706 C C . PHE A 1 91 ? -9.721 -6.885 -15.425 1.00 87.19 91 PHE A C 1
ATOM 708 O O . PHE A 1 91 ? -10.134 -7.478 -14.426 1.00 87.19 91 PHE A O 1
ATOM 715 N N . PHE A 1 92 ? -8.981 -7.479 -16.368 1.00 90.00 92 PHE A N 1
ATOM 716 C CA . PHE A 1 92 ? -8.597 -8.891 -16.310 1.00 90.00 92 PHE A CA 1
ATOM 717 C C . PHE A 1 92 ? -7.580 -9.155 -15.204 1.00 90.00 92 PHE A C 1
ATOM 719 O O . PHE A 1 92 ? -7.604 -10.225 -14.608 1.00 90.00 92 PHE A O 1
ATOM 726 N N . LEU A 1 93 ? -6.730 -8.178 -14.883 1.00 91.25 93 LEU A N 1
ATOM 727 C CA . LEU A 1 93 ? -5.877 -8.222 -13.696 1.00 91.25 93 LEU A CA 1
ATOM 728 C C . LEU A 1 93 ? -6.637 -7.849 -12.419 1.00 91.25 93 LEU A C 1
ATOM 730 O O . LEU A 1 93 ? -6.428 -8.460 -11.372 1.00 91.25 93 LEU A O 1
ATOM 734 N N . LEU A 1 94 ? -7.518 -6.850 -12.483 1.00 90.19 94 LEU A N 1
ATOM 735 C CA . LEU A 1 94 ? -8.219 -6.352 -11.301 1.00 90.19 94 LEU A CA 1
ATOM 736 C C . LEU A 1 94 ? -9.129 -7.416 -10.676 1.00 90.19 94 LEU A C 1
ATOM 738 O O . LEU A 1 94 ? -9.092 -7.618 -9.465 1.00 90.19 94 LEU A O 1
ATOM 742 N N . PHE A 1 95 ? -9.925 -8.114 -11.484 1.00 89.69 95 PHE A N 1
ATOM 743 C CA . PHE A 1 95 ? -10.878 -9.110 -10.996 1.00 89.69 95 PHE A CA 1
ATOM 744 C C . PHE A 1 95 ? -10.243 -10.231 -10.142 1.00 89.69 95 PHE A C 1
ATOM 746 O O . PHE A 1 95 ? -10.696 -10.427 -9.010 1.00 89.69 95 PHE A O 1
ATOM 753 N N . PRO A 1 96 ? -9.192 -10.948 -10.595 1.00 91.12 96 PRO A N 1
ATOM 754 C CA . PRO A 1 96 ? -8.567 -11.994 -9.788 1.00 91.12 96 PRO A CA 1
ATOM 755 C C . PRO A 1 96 ? -7.911 -11.458 -8.515 1.00 91.12 96 PRO A C 1
ATOM 757 O O . PRO A 1 96 ? -7.962 -12.130 -7.484 1.00 91.12 96 PRO A O 1
ATOM 760 N N . LEU A 1 97 ? -7.344 -10.247 -8.549 1.00 90.38 97 LEU A N 1
ATOM 761 C CA . LEU A 1 97 ? -6.793 -9.609 -7.352 1.00 90.38 97 LEU A CA 1
ATOM 762 C C . LEU A 1 97 ? -7.892 -9.338 -6.315 1.00 90.38 97 LEU A C 1
ATOM 764 O O . LEU A 1 97 ? -7.742 -9.709 -5.153 1.00 90.38 97 LEU A O 1
ATOM 768 N N . LEU A 1 98 ? -9.033 -8.778 -6.738 1.00 90.19 98 LEU A N 1
ATOM 769 C CA . LEU A 1 98 ? -10.183 -8.542 -5.857 1.00 90.19 98 LEU A CA 1
ATOM 770 C C . LEU A 1 98 ? -10.728 -9.845 -5.261 1.00 90.19 98 LEU A C 1
ATOM 772 O O . LEU A 1 98 ? -11.021 -9.895 -4.066 1.00 90.19 98 LEU A O 1
ATOM 776 N N . LEU A 1 99 ? -10.841 -10.899 -6.072 1.00 89.00 99 LEU A N 1
ATOM 777 C CA . LEU A 1 99 ? -11.311 -12.210 -5.626 1.00 89.00 99 LEU A CA 1
ATOM 778 C C . LEU A 1 99 ? -10.361 -12.823 -4.585 1.00 89.00 99 LEU A C 1
ATOM 780 O O . LEU A 1 99 ? -10.804 -13.276 -3.528 1.00 89.00 99 LEU A O 1
ATOM 784 N N . SER A 1 100 ? -9.054 -12.774 -4.856 1.00 88.12 100 SER A N 1
ATOM 785 C CA . SER A 1 100 ? -7.996 -13.179 -3.923 1.00 88.12 100 SER A CA 1
ATOM 786 C C . SER A 1 100 ? -8.068 -12.391 -2.609 1.00 88.12 100 SER A C 1
ATOM 788 O O . SER A 1 100 ? -8.004 -12.978 -1.526 1.00 88.12 100 SER A O 1
ATOM 790 N N . GLY A 1 101 ? -8.284 -11.074 -2.683 1.00 85.69 101 GLY A N 1
ATOM 791 C CA . GLY A 1 101 ? -8.514 -10.218 -1.520 1.00 85.69 101 GLY A CA 1
ATOM 792 C C . GLY A 1 101 ? -9.716 -10.679 -0.689 1.00 85.69 101 GLY A C 1
ATOM 793 O O . GLY A 1 101 ? -9.568 -10.950 0.506 1.00 85.69 101 GLY A O 1
ATOM 794 N N . CYS A 1 102 ? -10.881 -10.865 -1.318 1.00 87.12 102 CYS A N 1
ATOM 795 C CA . CYS A 1 102 ? -12.108 -11.330 -0.656 1.00 87.12 102 CYS A CA 1
ATOM 796 C C . CYS A 1 102 ? -11.920 -12.679 0.047 1.00 87.12 102 CYS A C 1
ATOM 798 O O . CYS A 1 102 ? -12.310 -12.841 1.206 1.00 87.12 102 CYS A O 1
ATOM 800 N N . TYR A 1 103 ? -11.287 -13.635 -0.634 1.00 87.50 103 TYR A N 1
ATOM 801 C CA . TYR A 1 103 ? -11.028 -14.958 -0.079 1.00 87.50 103 TYR A CA 1
ATOM 802 C C . TYR A 1 103 ? -10.064 -14.901 1.114 1.00 87.50 103 TYR A C 1
ATOM 804 O O . TYR A 1 103 ? -10.303 -15.531 2.146 1.00 87.50 103 TYR A O 1
ATOM 812 N N . SER A 1 104 ? -9.017 -14.073 1.033 1.00 82.06 104 SER A N 1
ATOM 813 C CA . SER A 1 104 ? -8.087 -13.883 2.151 1.00 82.06 104 SER A CA 1
ATOM 814 C C . SER A 1 104 ? -8.790 -13.327 3.398 1.00 82.06 104 SER A C 1
ATOM 816 O O . SER A 1 104 ? -8.575 -13.823 4.505 1.00 82.06 104 SER A O 1
ATOM 818 N N . ILE A 1 105 ? -9.686 -12.350 3.224 1.00 80.00 105 ILE A N 1
ATOM 819 C CA . ILE A 1 105 ? -10.468 -11.734 4.304 1.00 80.00 105 ILE A CA 1
ATOM 820 C C . ILE A 1 105 ? -11.403 -12.757 4.955 1.00 80.00 105 ILE A C 1
ATOM 822 O O . ILE A 1 105 ? -11.482 -12.819 6.185 1.00 80.00 105 ILE A O 1
ATOM 826 N N . PHE A 1 106 ? -12.054 -13.594 4.145 1.00 84.69 106 PHE A N 1
ATOM 827 C CA . PHE A 1 106 ? -12.859 -14.712 4.628 1.00 84.69 106 PHE A CA 1
ATOM 828 C C . PHE A 1 106 ? -12.036 -15.665 5.502 1.00 84.69 106 PHE A C 1
ATOM 830 O O . PHE A 1 106 ? -12.395 -15.897 6.657 1.00 84.69 106 PHE A O 1
ATOM 837 N N . LEU A 1 107 ? -10.880 -16.130 5.020 1.00 81.25 107 LEU A N 1
ATOM 838 C CA . LEU A 1 107 ? -10.010 -17.021 5.792 1.00 81.25 107 LEU A CA 1
ATOM 839 C C . LEU A 1 107 ? -9.524 -16.390 7.104 1.00 81.25 107 LEU A C 1
ATOM 841 O O . LEU A 1 107 ? -9.461 -17.069 8.133 1.00 81.25 107 LEU A O 1
ATOM 845 N N . PHE A 1 108 ? -9.213 -15.089 7.099 1.00 76.56 108 PHE A N 1
ATOM 846 C CA . PHE A 1 108 ? -8.827 -14.366 8.312 1.00 76.56 108 PHE A CA 1
ATOM 847 C C . PHE A 1 108 ? -9.948 -14.322 9.354 1.00 76.56 108 PHE A C 1
ATOM 849 O O . PHE A 1 108 ? -9.674 -14.486 10.544 1.00 76.56 108 PHE A O 1
ATOM 856 N N . ARG A 1 109 ? -11.197 -14.105 8.933 1.00 74.94 109 ARG A N 1
ATOM 857 C CA . ARG A 1 109 ? -12.349 -14.022 9.843 1.00 74.94 109 ARG A CA 1
ATOM 858 C C . ARG A 1 109 ? -12.835 -15.381 10.320 1.00 74.94 109 ARG A C 1
ATOM 860 O O . ARG A 1 109 ? -13.293 -15.481 11.455 1.00 74.94 109 ARG A O 1
ATOM 867 N N . SER A 1 110 ? -12.698 -16.421 9.504 1.00 73.06 110 SER A N 1
ATOM 868 C CA . SER A 1 110 ? -13.067 -17.786 9.886 1.00 73.06 110 SER A CA 1
ATOM 869 C C . SER A 1 110 ? -12.232 -18.320 11.059 1.00 73.06 110 SER A C 1
ATOM 871 O O . SER A 1 110 ? -12.631 -19.287 11.703 1.00 73.06 110 SER A O 1
ATOM 873 N N . GLU A 1 111 ? -11.108 -17.668 11.393 1.00 68.50 111 GLU A N 1
ATOM 874 C CA . GLU A 1 111 ? -10.172 -18.015 12.481 1.00 68.50 111 GLU A CA 1
ATOM 875 C C . GLU A 1 111 ? -9.565 -19.426 12.365 1.00 68.50 111 GLU A C 1
ATOM 877 O O . GLU A 1 111 ? -8.820 -19.873 13.241 1.00 68.50 111 GLU A O 1
ATOM 882 N N . LYS A 1 112 ? -9.803 -20.115 11.245 1.00 71.62 112 LYS A N 1
ATOM 883 C CA . LYS A 1 112 ? -9.190 -21.396 10.902 1.00 71.62 112 LYS A CA 1
ATOM 884 C C . LYS A 1 112 ? -7.755 -21.153 10.440 1.00 71.62 112 LYS A C 1
ATOM 886 O O . LYS A 1 112 ? -7.452 -21.068 9.253 1.00 71.62 112 LYS A O 1
ATOM 891 N N . LEU A 1 113 ? -6.843 -21.044 11.405 1.00 74.06 113 LEU A N 1
ATOM 892 C CA . LEU A 1 113 ? -5.414 -20.824 11.152 1.00 74.06 113 LEU A CA 1
ATOM 893 C C . LEU A 1 113 ? -4.798 -21.907 10.241 1.00 74.06 113 LEU A C 1
ATOM 895 O O . LEU A 1 113 ? -3.819 -21.632 9.555 1.00 74.06 113 LEU A O 1
ATOM 899 N N . SER A 1 114 ? -5.345 -23.129 10.220 1.00 81.31 114 SER A N 1
ATOM 900 C CA . SER A 1 114 ? -4.953 -24.198 9.287 1.00 81.31 114 SER A CA 1
ATOM 901 C C . SER A 1 114 ? -5.254 -23.842 7.831 1.00 81.31 114 SER A C 1
ATOM 903 O O . SER A 1 114 ? -4.357 -23.940 6.998 1.00 81.31 114 SER A O 1
ATOM 905 N N . ALA A 1 115 ? -6.465 -23.363 7.549 1.00 84.19 115 ALA A N 1
ATOM 906 C CA . ALA A 1 115 ? -6.899 -22.984 6.211 1.00 84.19 115 ALA A CA 1
ATOM 907 C C . ALA A 1 115 ? -6.080 -21.808 5.659 1.00 84.19 115 ALA A C 1
ATOM 909 O O . ALA A 1 115 ? -5.598 -21.852 4.529 1.00 84.19 115 ALA A O 1
ATOM 910 N N . LEU A 1 116 ? -5.812 -20.799 6.495 1.00 82.12 116 LEU A N 1
ATOM 911 C CA . LEU A 1 116 ? -4.962 -19.669 6.111 1.00 82.12 116 LEU A CA 1
ATOM 912 C C . LEU A 1 116 ? -3.519 -20.099 5.798 1.00 82.12 116 LEU A C 1
ATOM 914 O O . LEU A 1 116 ? -2.932 -19.620 4.830 1.00 82.12 116 LEU A O 1
ATOM 918 N N . LYS A 1 117 ? -2.945 -21.020 6.586 1.00 87.50 117 LYS A N 1
ATOM 919 C CA . LYS A 1 117 ? -1.622 -21.596 6.288 1.00 87.50 117 LYS A CA 1
ATOM 920 C C . LYS A 1 117 ? -1.628 -22.340 4.954 1.00 87.50 117 LYS A C 1
ATOM 922 O O . LYS A 1 117 ? -0.716 -22.132 4.163 1.00 87.50 117 LYS A O 1
ATOM 927 N N . GLY A 1 118 ? -2.641 -23.173 4.711 1.00 88.31 118 GLY A N 1
ATOM 928 C CA . GLY A 1 118 ? -2.786 -23.915 3.458 1.00 88.31 118 GLY A CA 1
ATOM 929 C C . GLY A 1 118 ? -2.856 -22.985 2.248 1.00 88.31 118 GLY A C 1
ATOM 930 O O . GLY A 1 118 ? -2.123 -23.188 1.286 1.00 88.31 118 GLY A O 1
ATOM 931 N N . TYR A 1 119 ? -3.654 -21.916 2.337 1.00 90.06 119 TYR A N 1
ATOM 932 C CA . TYR A 1 119 ? -3.773 -20.911 1.279 1.00 90.06 119 TYR A CA 1
ATOM 933 C C . TYR A 1 119 ? -2.432 -20.234 0.981 1.00 90.06 119 TYR A C 1
ATOM 935 O O . TYR A 1 119 ? -2.024 -20.153 -0.173 1.00 90.06 119 TYR A O 1
ATOM 943 N N . LEU A 1 120 ? -1.712 -19.786 2.016 1.00 88.88 120 LEU A N 1
ATOM 944 C CA . LEU A 1 120 ? -0.421 -19.114 1.842 1.00 88.88 120 LEU A CA 1
ATOM 945 C C . LEU A 1 120 ? 0.656 -20.050 1.284 1.00 88.88 120 LEU A C 1
ATOM 947 O O . LEU A 1 120 ? 1.455 -19.626 0.454 1.00 88.88 120 LEU A O 1
ATOM 951 N N . LEU A 1 121 ? 0.675 -21.314 1.713 1.00 92.31 121 LEU A N 1
ATOM 952 C CA . LEU A 1 121 ? 1.575 -22.320 1.151 1.00 92.31 121 LEU A CA 1
ATOM 953 C C . LEU A 1 121 ? 1.247 -22.578 -0.319 1.00 92.31 121 LEU A C 1
ATOM 955 O O . LEU A 1 121 ? 2.144 -22.498 -1.146 1.00 92.31 121 LEU A O 1
ATOM 959 N N . CYS A 1 122 ? -0.029 -22.782 -0.656 1.00 92.62 122 CYS A N 1
ATOM 960 C CA . CYS A 1 122 ? -0.484 -22.939 -2.036 1.00 92.62 122 CYS A CA 1
ATOM 961 C C . CYS A 1 122 ? -0.070 -21.742 -2.905 1.00 92.62 122 CYS A C 1
ATOM 963 O O . CYS A 1 122 ? 0.533 -21.921 -3.962 1.00 92.62 122 CYS A O 1
ATOM 965 N N . TYR A 1 123 ? -0.306 -20.522 -2.419 1.00 92.25 123 TYR A N 1
ATOM 966 C CA . TYR A 1 123 ? 0.097 -19.286 -3.083 1.00 92.25 123 TYR A CA 1
ATOM 967 C C . TYR A 1 123 ? 1.608 -19.244 -3.360 1.00 92.25 123 TYR A C 1
ATOM 969 O O . TYR A 1 123 ? 2.031 -18.967 -4.481 1.00 92.25 123 TYR A O 1
ATOM 977 N N . LEU A 1 124 ? 2.437 -19.560 -2.360 1.00 94.00 124 LEU A N 1
ATOM 978 C CA . LEU A 1 124 ? 3.895 -19.589 -2.504 1.00 94.00 124 LEU A CA 1
ATOM 979 C C . LEU A 1 124 ? 4.376 -20.707 -3.434 1.00 94.00 124 LEU A C 1
ATOM 981 O O . LEU A 1 124 ? 5.311 -20.491 -4.202 1.00 94.00 124 LEU A O 1
ATOM 985 N N . THR A 1 125 ? 3.743 -21.880 -3.400 1.00 94.50 125 THR A N 1
ATOM 986 C CA . THR A 1 125 ? 4.064 -22.996 -4.296 1.00 94.50 125 THR A CA 1
ATOM 987 C C . THR A 1 125 ? 3.754 -22.641 -5.746 1.00 94.50 125 THR A C 1
ATOM 989 O O . THR A 1 125 ? 4.597 -22.859 -6.611 1.00 94.50 125 THR A O 1
ATOM 992 N N . ILE A 1 126 ? 2.593 -22.036 -6.017 1.00 94.38 126 ILE A N 1
ATOM 993 C CA . ILE A 1 126 ? 2.231 -21.571 -7.363 1.00 94.38 126 ILE A CA 1
ATOM 994 C C . ILE A 1 126 ? 3.200 -20.480 -7.820 1.00 94.38 126 ILE A C 1
ATOM 996 O O . ILE A 1 126 ? 3.677 -20.528 -8.951 1.00 94.38 126 ILE A O 1
ATOM 1000 N N . PHE A 1 127 ? 3.552 -19.536 -6.940 1.00 94.31 127 PHE A N 1
ATOM 1001 C CA . PHE A 1 127 ? 4.564 -18.526 -7.244 1.00 94.31 127 PHE A CA 1
ATOM 1002 C C . PHE A 1 127 ? 5.903 -19.176 -7.621 1.00 94.31 127 PHE A C 1
ATOM 1004 O O . PHE A 1 127 ? 6.471 -18.850 -8.655 1.00 94.31 127 PHE A O 1
ATOM 1011 N N . ALA A 1 128 ? 6.406 -20.116 -6.820 1.00 94.19 128 ALA A N 1
ATOM 1012 C CA . ALA A 1 128 ? 7.667 -20.798 -7.103 1.00 94.19 128 ALA A CA 1
ATOM 1013 C C . ALA A 1 128 ? 7.615 -21.593 -8.418 1.00 94.19 128 ALA A C 1
ATOM 1015 O O . ALA A 1 128 ? 8.561 -21.544 -9.200 1.00 94.19 128 ALA A O 1
ATOM 1016 N N . PHE A 1 129 ? 6.503 -22.278 -8.694 1.00 94.44 129 PHE A N 1
ATOM 1017 C CA . PHE A 1 129 ? 6.307 -23.019 -9.938 1.00 94.44 129 PHE A CA 1
ATOM 1018 C C . PHE A 1 129 ? 6.317 -22.097 -11.165 1.00 94.44 129 PHE A C 1
ATOM 1020 O O . PHE A 1 129 ? 7.043 -22.352 -12.125 1.00 94.44 129 PHE A O 1
ATOM 1027 N N . LEU A 1 130 ? 5.575 -20.987 -11.119 1.00 94.19 130 LEU A N 1
ATOM 1028 C CA . LEU A 1 130 ? 5.576 -20.001 -12.200 1.00 94.19 130 LEU A CA 1
ATOM 1029 C C . LEU A 1 130 ? 6.954 -19.343 -12.365 1.00 94.19 130 LEU A C 1
ATOM 1031 O O . LEU A 1 130 ? 7.393 -19.113 -13.489 1.00 94.19 130 LEU A O 1
ATOM 1035 N N . ALA A 1 131 ? 7.668 -19.079 -11.270 1.00 92.88 131 ALA A N 1
ATOM 1036 C CA . ALA A 1 131 ? 9.028 -18.550 -11.314 1.00 92.88 131 ALA A CA 1
ATOM 1037 C C . ALA A 1 131 ? 10.004 -19.517 -12.009 1.00 92.88 131 ALA A C 1
ATOM 1039 O O . ALA A 1 131 ? 10.846 -19.081 -12.794 1.00 92.88 131 ALA A O 1
ATOM 1040 N N . LEU A 1 132 ? 9.881 -20.825 -11.752 1.00 93.19 132 LEU A N 1
ATOM 1041 C CA . LEU A 1 132 ? 10.650 -21.855 -12.457 1.00 93.19 132 LEU A CA 1
ATOM 1042 C C . LEU A 1 132 ? 10.289 -21.907 -13.945 1.00 93.19 132 LEU A C 1
ATOM 1044 O O . LEU A 1 132 ? 11.188 -22.010 -14.772 1.00 93.19 132 LEU A O 1
ATOM 1048 N N . PHE A 1 133 ? 9.006 -21.774 -14.289 1.00 92.56 133 PHE A N 1
ATOM 1049 C CA . PHE A 1 133 ? 8.553 -21.721 -15.681 1.00 92.56 133 PHE A CA 1
ATOM 1050 C C . PHE A 1 133 ? 9.152 -20.530 -16.446 1.00 92.56 133 PHE A C 1
ATOM 1052 O O . PHE A 1 133 ? 9.685 -20.711 -17.539 1.00 92.56 133 PHE A O 1
ATOM 1059 N N . VAL A 1 134 ? 9.140 -19.331 -15.851 1.00 91.62 134 VAL A N 1
ATOM 1060 C CA . VAL A 1 134 ? 9.770 -18.129 -16.432 1.00 91.62 134 VAL A CA 1
ATOM 1061 C C . VAL A 1 134 ? 11.273 -18.346 -16.621 1.00 91.62 134 VAL A C 1
ATOM 1063 O O . VAL A 1 134 ? 11.801 -18.119 -17.707 1.00 91.62 134 VAL A O 1
ATOM 1066 N N . LYS A 1 135 ? 11.968 -18.858 -15.595 1.00 88.62 135 LYS A N 1
ATOM 1067 C CA . LYS A 1 135 ? 13.407 -19.165 -15.685 1.00 88.62 135 LYS A CA 1
ATOM 1068 C C . LYS A 1 135 ? 13.731 -20.250 -16.714 1.00 88.62 135 LYS A C 1
ATOM 1070 O O . LYS A 1 135 ? 14.813 -20.223 -17.288 1.00 88.62 135 LYS A O 1
ATOM 1075 N N . GLY A 1 136 ? 12.806 -21.175 -16.955 1.00 87.94 136 GLY A N 1
ATOM 1076 C CA . GLY A 1 136 ? 12.901 -22.207 -17.988 1.00 87.94 136 GLY A CA 1
ATOM 1077 C C . GLY A 1 136 ? 12.671 -21.701 -19.417 1.00 87.94 136 GLY A C 1
ATOM 1078 O O . GLY A 1 136 ? 12.616 -22.518 -20.330 1.00 87.94 136 GLY A O 1
ATOM 1079 N N . GLY A 1 137 ? 12.523 -20.387 -19.624 1.00 86.69 137 GLY A N 1
ATOM 1080 C CA . GLY A 1 137 ? 12.309 -19.774 -20.940 1.00 86.69 137 GLY A CA 1
ATOM 1081 C C . GLY A 1 137 ? 10.839 -19.551 -21.305 1.00 86.69 137 GLY A C 1
ATOM 1082 O O . GLY A 1 137 ? 10.540 -19.156 -22.432 1.00 86.69 137 GLY A O 1
ATOM 1083 N N . GLY A 1 138 ? 9.907 -19.783 -20.378 1.00 87.19 138 GLY A N 1
ATOM 1084 C CA . GLY A 1 138 ? 8.491 -19.504 -20.587 1.00 87.19 138 GLY A CA 1
ATOM 1085 C C . GLY A 1 138 ? 8.212 -18.004 -20.726 1.00 87.19 138 GLY A C 1
ATOM 1086 O O . GLY A 1 138 ? 8.524 -17.220 -19.832 1.00 87.19 138 GLY A O 1
ATOM 1087 N N . GLN A 1 139 ? 7.574 -17.598 -21.826 1.00 87.38 139 GLN A N 1
ATOM 1088 C CA . GLN A 1 139 ? 7.179 -16.205 -22.053 1.00 87.38 139 GLN A CA 1
ATOM 1089 C C . GLN A 1 139 ? 5.800 -15.925 -21.443 1.00 87.38 139 GLN A C 1
ATOM 1091 O O . GLN A 1 139 ? 4.763 -16.301 -21.989 1.00 87.38 139 GLN A O 1
ATOM 1096 N N . ILE A 1 140 ? 5.776 -15.242 -20.301 1.00 91.19 140 ILE A N 1
ATOM 1097 C CA . ILE A 1 140 ? 4.551 -14.772 -19.645 1.00 91.19 140 ILE A CA 1
ATOM 1098 C C . ILE A 1 140 ? 4.769 -13.335 -19.179 1.00 91.19 140 ILE A C 1
ATOM 1100 O O . ILE A 1 140 ? 5.820 -13.020 -18.644 1.00 91.19 140 ILE A O 1
ATOM 1104 N N . SER A 1 141 ? 3.797 -12.447 -19.380 1.00 92.19 141 SER A N 1
ATOM 1105 C CA . SER A 1 141 ? 3.904 -11.076 -18.871 1.00 92.19 141 SER A CA 1
ATOM 1106 C C . SER A 1 141 ? 3.639 -11.021 -17.365 1.00 92.19 141 SER A C 1
ATOM 1108 O O . SER A 1 141 ? 2.904 -11.852 -16.826 1.00 92.19 141 SER A O 1
ATOM 1110 N N . VAL A 1 142 ? 4.148 -9.986 -16.689 1.00 90.88 142 VAL A N 1
ATOM 1111 C CA . VAL A 1 142 ? 3.917 -9.766 -15.247 1.00 90.88 142 VAL A CA 1
ATOM 1112 C C . VAL A 1 142 ? 2.419 -9.748 -14.892 1.00 90.88 142 VAL A C 1
ATOM 1114 O O . VAL A 1 142 ? 2.015 -10.349 -13.896 1.00 90.88 142 VAL A O 1
ATOM 1117 N N . SER A 1 143 ? 1.571 -9.121 -15.723 1.00 91.94 143 SER A N 1
ATOM 1118 C CA . SER A 1 143 ? 0.110 -9.104 -15.509 1.00 91.94 143 SER A CA 1
ATOM 1119 C C . SER A 1 143 ? -0.475 -10.520 -15.540 1.00 91.94 143 SER A C 1
ATOM 1121 O O . SER A 1 143 ? -1.146 -10.933 -14.595 1.00 91.94 143 SER A O 1
ATOM 1123 N N . ARG A 1 144 ? -0.156 -11.317 -16.571 1.00 92.88 144 ARG A N 1
ATOM 1124 C CA . ARG A 1 144 ? -0.640 -12.704 -16.679 1.00 92.88 144 ARG A CA 1
ATOM 1125 C C . ARG A 1 144 ? -0.109 -13.587 -15.554 1.00 92.88 144 ARG A C 1
ATOM 1127 O O . ARG A 1 144 ? -0.855 -14.410 -15.036 1.00 92.88 144 ARG A O 1
ATOM 1134 N N . TYR A 1 145 ? 1.140 -13.388 -15.142 1.00 94.12 145 TYR A N 1
ATOM 1135 C CA . TYR A 1 145 ? 1.723 -14.091 -14.002 1.00 94.12 145 TYR A CA 1
ATOM 1136 C C . TYR A 1 145 ? 0.891 -13.871 -12.732 1.00 94.12 145 TYR A C 1
ATOM 1138 O O . TYR A 1 145 ? 0.530 -14.830 -12.053 1.00 94.12 145 TYR A O 1
ATOM 1146 N N . LEU A 1 146 ? 0.535 -12.616 -12.436 1.00 92.75 146 LEU A N 1
ATOM 1147 C CA . LEU A 1 146 ? -0.304 -12.267 -11.288 1.00 92.75 146 LEU A CA 1
ATOM 1148 C C . LEU A 1 146 ? -1.732 -12.811 -11.415 1.00 92.75 146 LEU A C 1
ATOM 1150 O O . LEU A 1 146 ? -2.276 -13.308 -10.432 1.00 92.75 146 LEU A O 1
ATOM 1154 N N . GLN A 1 147 ? -2.323 -12.773 -12.612 1.00 93.81 147 GLN A N 1
ATOM 1155 C CA . GLN A 1 147 ? -3.647 -13.351 -12.862 1.00 93.81 147 GLN A CA 1
ATOM 1156 C C . GLN A 1 147 ? -3.667 -14.852 -12.560 1.00 93.81 147 GLN A C 1
ATOM 1158 O O . GLN A 1 147 ? -4.517 -15.309 -11.797 1.00 93.81 147 GLN A O 1
ATOM 1163 N N . VAL A 1 148 ? -2.714 -15.615 -13.111 1.00 93.94 148 VAL A N 1
ATOM 1164 C CA . VAL A 1 148 ? -2.611 -17.065 -12.885 1.00 93.94 148 VAL A CA 1
ATOM 1165 C C . VAL A 1 148 ? -2.365 -17.353 -11.407 1.00 93.94 148 VAL A C 1
ATOM 1167 O O . VAL A 1 148 ? -3.058 -18.182 -10.822 1.00 93.94 148 VAL A O 1
ATOM 1170 N N . LEU A 1 149 ? -1.438 -16.629 -10.779 1.00 93.62 149 LEU A N 1
ATOM 1171 C CA . LEU A 1 149 ? -1.141 -16.776 -9.359 1.00 93.62 149 LEU A CA 1
ATOM 1172 C C . LEU A 1 149 ? -2.392 -16.589 -8.489 1.00 93.62 149 LEU A C 1
ATOM 1174 O O . LEU A 1 149 ? -2.675 -17.426 -7.632 1.00 93.62 149 LEU A O 1
ATOM 1178 N N . SER A 1 150 ? -3.171 -15.535 -8.727 1.00 91.06 150 SER A N 1
ATOM 1179 C CA . SER A 1 150 ? -4.393 -15.251 -7.971 1.00 91.06 150 SER A CA 1
ATOM 1180 C C . SER A 1 150 ? -5.531 -16.229 -8.279 1.00 91.06 150 SER A C 1
ATOM 1182 O O . SER A 1 150 ? -6.136 -16.755 -7.349 1.00 91.06 150 SER A O 1
ATOM 1184 N N . TYR A 1 151 ? -5.814 -16.533 -9.548 1.00 92.25 151 TYR A N 1
ATOM 1185 C CA . TYR A 1 151 ? -6.895 -17.461 -9.897 1.00 92.25 151 TYR A CA 1
ATOM 1186 C C . TYR A 1 151 ? -6.623 -18.882 -9.416 1.00 92.25 151 TYR A C 1
ATOM 1188 O O . TYR A 1 151 ? -7.500 -19.499 -8.814 1.00 92.25 151 TYR A O 1
ATOM 1196 N N . VAL A 1 152 ? -5.417 -19.403 -9.658 1.00 91.44 152 VAL A N 1
ATOM 1197 C CA . VAL A 1 152 ? -5.080 -20.783 -9.297 1.00 91.44 152 VAL A CA 1
ATOM 1198 C C . VAL A 1 152 ? -5.015 -20.925 -7.779 1.00 91.44 152 VAL A C 1
ATOM 1200 O O . VAL A 1 152 ? -5.556 -21.890 -7.247 1.00 91.44 152 VAL A O 1
ATOM 1203 N N . SER A 1 153 ? -4.444 -19.952 -7.058 1.00 89.50 153 SER A N 1
ATOM 1204 C CA . SER A 1 153 ? -4.400 -20.018 -5.590 1.00 89.50 153 SER A CA 1
ATOM 1205 C C . SER A 1 153 ? -5.795 -20.000 -4.973 1.00 89.50 153 SER A C 1
ATOM 1207 O O . SER A 1 153 ? -6.076 -20.816 -4.095 1.00 89.50 153 SER A O 1
ATOM 1209 N N . VAL A 1 154 ? -6.696 -19.138 -5.454 1.00 88.25 154 VAL A N 1
ATOM 1210 C CA . VAL A 1 154 ? -8.089 -19.110 -4.989 1.00 88.25 154 VAL A CA 1
ATOM 1211 C C . VAL A 1 154 ? -8.825 -20.390 -5.380 1.00 88.25 154 VAL A C 1
ATOM 1213 O O . VAL A 1 154 ? -9.456 -21.000 -4.523 1.00 88.25 154 VAL A O 1
ATOM 1216 N N . GLY A 1 155 ? -8.722 -20.834 -6.635 1.00 89.25 155 GLY A N 1
ATOM 1217 C CA . GLY A 1 155 ? -9.419 -22.021 -7.135 1.00 89.25 155 GLY A CA 1
ATOM 1218 C C . GLY A 1 155 ? -9.024 -23.295 -6.391 1.00 89.25 155 GLY A C 1
ATOM 1219 O O . GLY A 1 155 ? -9.889 -24.002 -5.879 1.00 89.25 155 GLY A O 1
ATOM 1220 N N . VAL A 1 156 ? -7.719 -23.547 -6.241 1.00 87.88 156 VAL A N 1
ATOM 1221 C CA . VAL A 1 156 ? -7.206 -24.683 -5.455 1.00 87.88 156 VAL A CA 1
ATOM 1222 C C . VAL A 1 156 ? -7.686 -24.589 -4.008 1.00 87.88 156 VAL A C 1
ATOM 1224 O O . VAL A 1 156 ? -8.078 -25.586 -3.410 1.00 87.88 156 VAL A O 1
ATOM 1227 N N . SER A 1 157 ? -7.715 -23.388 -3.440 1.00 86.12 157 SER A N 1
ATOM 1228 C CA . SER A 1 157 ? -8.093 -23.220 -2.040 1.00 86.12 157 SER A CA 1
ATOM 1229 C C . SER A 1 157 ? -9.590 -23.392 -1.789 1.00 86.12 157 SER A C 1
ATOM 1231 O O . SER A 1 157 ? -9.965 -23.977 -0.777 1.00 86.12 157 SER A O 1
ATOM 1233 N N . LEU A 1 158 ? -10.442 -22.964 -2.717 1.00 86.31 158 LEU A N 1
ATOM 1234 C CA . LEU A 1 158 ? -11.881 -23.216 -2.641 1.00 86.31 158 LEU A CA 1
ATOM 1235 C C . LEU A 1 158 ? -12.206 -24.713 -2.734 1.00 86.31 158 LEU A C 1
ATOM 1237 O O . LEU A 1 158 ? -13.119 -25.172 -2.056 1.00 86.31 158 LEU A O 1
ATOM 1241 N N . ILE A 1 159 ? -11.455 -25.468 -3.544 1.00 86.31 159 ILE A N 1
ATOM 1242 C CA . ILE A 1 159 ? -11.677 -26.910 -3.739 1.00 86.31 159 ILE A CA 1
ATOM 1243 C C . ILE A 1 159 ? -11.134 -27.725 -2.559 1.00 86.31 159 ILE A C 1
ATOM 1245 O O . ILE A 1 159 ? -11.807 -28.631 -2.075 1.00 86.31 159 ILE A O 1
ATOM 1249 N N . PHE A 1 160 ? -9.913 -27.428 -2.105 1.00 82.88 160 PHE A N 1
ATOM 1250 C CA . PHE A 1 160 ? -9.166 -28.312 -1.203 1.00 82.88 160 PHE A CA 1
ATOM 1251 C C . PHE A 1 160 ? -9.023 -27.800 0.232 1.00 82.88 160 PHE A C 1
ATOM 1253 O O . PHE A 1 160 ? -8.557 -28.550 1.089 1.00 82.88 160 PHE A O 1
ATOM 1260 N N . ILE A 1 161 ? -9.359 -26.537 0.511 1.00 81.94 161 ILE A N 1
ATOM 1261 C CA . ILE A 1 161 ? -9.113 -25.928 1.825 1.00 81.94 161 ILE A CA 1
ATOM 1262 C C . ILE A 1 161 ? -10.417 -25.581 2.527 1.00 81.94 161 ILE A C 1
ATOM 1264 O O . ILE A 1 161 ? -10.709 -26.158 3.570 1.00 81.94 161 ILE A O 1
ATOM 1268 N N . GLU A 1 162 ? -11.162 -24.606 2.013 1.00 80.94 162 GLU A N 1
ATOM 1269 C CA . GLU A 1 162 ? -12.397 -24.152 2.646 1.00 80.94 162 GLU A CA 1
ATOM 1270 C C . GLU A 1 162 ? -13.248 -23.366 1.646 1.00 80.94 162 GLU A C 1
ATOM 1272 O O . GLU A 1 162 ? -12.799 -22.370 1.077 1.00 80.94 162 GLU A O 1
ATOM 1277 N N . ALA A 1 163 ? -14.506 -23.771 1.491 1.00 82.56 163 ALA A N 1
ATOM 1278 C CA . ALA A 1 163 ? -15.494 -23.013 0.738 1.00 82.56 163 ALA A CA 1
ATOM 1279 C C . ALA A 1 163 ? -16.375 -22.182 1.691 1.00 82.56 163 ALA A C 1
ATOM 1281 O O . ALA A 1 163 ? -16.693 -22.640 2.792 1.00 82.56 163 ALA A O 1
ATOM 1282 N N . PRO A 1 164 ? -16.799 -20.970 1.294 1.00 80.00 164 PRO A N 1
ATOM 1283 C CA . PRO A 1 164 ? -17.797 -20.217 2.046 1.00 80.00 164 PRO A CA 1
ATOM 1284 C C . PRO A 1 164 ? -19.129 -20.988 2.084 1.00 80.00 164 PRO A C 1
ATOM 1286 O O . PRO A 1 164 ? -19.620 -21.460 1.062 1.00 80.00 164 PRO A O 1
ATOM 1289 N N . THR A 1 165 ? -19.706 -21.122 3.278 1.00 70.81 165 THR A N 1
ATOM 1290 C CA . THR A 1 165 ? -20.854 -21.999 3.581 1.00 70.81 165 THR A CA 1
ATOM 1291 C C . THR A 1 165 ? -22.224 -21.354 3.345 1.00 70.81 165 THR A C 1
ATOM 1293 O O . THR A 1 165 ? -23.220 -22.068 3.242 1.00 70.81 165 THR A O 1
ATOM 1296 N N . SER A 1 166 ? -22.309 -20.021 3.249 1.00 65.00 166 SER A N 1
ATOM 1297 C CA . SER A 1 166 ? -23.566 -19.280 3.080 1.00 65.00 166 SER A CA 1
ATOM 1298 C C . SER A 1 166 ? -23.451 -18.213 1.991 1.00 65.00 166 SER A C 1
ATOM 1300 O O . SER A 1 166 ? -22.590 -17.340 2.048 1.00 65.00 166 SER A O 1
ATOM 1302 N N . CYS A 1 167 ? -24.372 -18.261 1.023 1.00 60.44 167 CYS A N 1
ATOM 1303 C CA . CYS A 1 167 ? -24.535 -17.270 -0.045 1.00 60.44 167 CYS A CA 1
ATOM 1304 C C . CYS A 1 167 ? -25.926 -16.616 0.005 1.00 60.44 167 CYS A C 1
ATOM 1306 O O . CYS A 1 167 ? -26.598 -16.489 -1.016 1.00 60.44 167 CYS A O 1
ATOM 1308 N N . LYS A 1 168 ? -26.409 -16.227 1.192 1.00 67.69 168 LYS A N 1
ATOM 1309 C CA . LYS A 1 168 ? -27.642 -15.432 1.283 1.00 67.69 168 LYS A CA 1
ATOM 1310 C C . LYS A 1 168 ? -27.307 -13.950 1.164 1.00 67.69 168 LYS A C 1
ATOM 1312 O O . LYS A 1 168 ? -26.781 -13.347 2.094 1.00 67.69 168 LYS A O 1
ATOM 1317 N N . ILE A 1 169 ? -27.599 -13.383 -0.002 1.00 65.62 169 ILE A N 1
ATOM 1318 C CA . ILE A 1 169 ? -27.459 -11.949 -0.254 1.00 65.62 169 ILE A CA 1
ATOM 1319 C C . ILE A 1 169 ? -28.635 -11.237 0.415 1.00 65.62 169 ILE A C 1
ATOM 1321 O O . ILE A 1 169 ? -29.784 -11.432 0.027 1.00 65.62 169 ILE A O 1
ATOM 1325 N N . ASP A 1 170 ? -28.339 -10.409 1.410 1.00 70.12 170 ASP A N 1
ATOM 1326 C CA . ASP A 1 170 ? -29.308 -9.503 2.021 1.00 70.12 170 ASP A CA 1
ATOM 1327 C C . ASP A 1 170 ? -29.158 -8.105 1.399 1.00 70.12 170 ASP A C 1
ATOM 1329 O O . ASP A 1 170 ? -28.063 -7.548 1.347 1.00 70.12 170 ASP A O 1
ATOM 1333 N N . MET A 1 171 ? -30.248 -7.495 0.930 1.00 73.12 171 MET A N 1
ATOM 1334 C CA . MET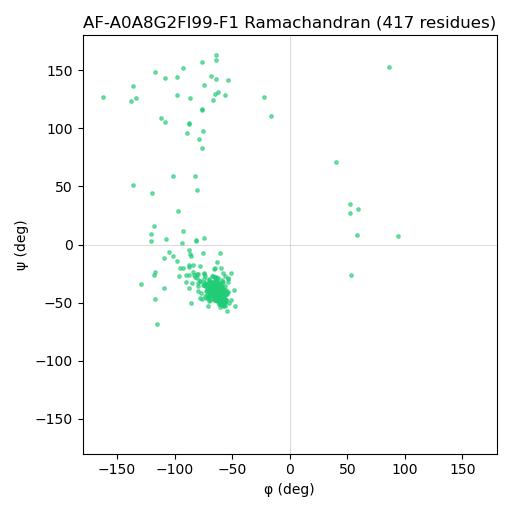 A 1 171 ? -30.217 -6.126 0.395 1.00 73.12 171 MET A CA 1
ATOM 1335 C C . MET A 1 171 ? -29.804 -5.102 1.461 1.00 73.12 171 MET A C 1
ATOM 1337 O O . MET A 1 171 ? -29.167 -4.092 1.147 1.00 73.12 171 MET A O 1
ATOM 1341 N N . GLN A 1 172 ? -30.085 -5.373 2.737 1.00 76.25 172 GLN A N 1
ATOM 1342 C CA . GLN A 1 172 ? -29.653 -4.532 3.853 1.00 76.25 172 GLN A CA 1
ATOM 1343 C C . GLN A 1 172 ? -28.119 -4.504 3.996 1.00 76.25 172 GLN A C 1
ATOM 1345 O O . GLN A 1 172 ? -27.542 -3.488 4.411 1.00 76.25 172 GLN A O 1
ATOM 1350 N N . MET A 1 173 ? -27.448 -5.577 3.562 1.00 69.56 173 MET A N 1
ATOM 1351 C CA . MET A 1 173 ? -25.992 -5.687 3.455 1.00 69.56 173 MET A CA 1
ATOM 1352 C C . MET A 1 173 ? -25.427 -4.616 2.517 1.00 69.56 173 MET A C 1
ATOM 1354 O O . MET A 1 173 ? -24.538 -3.847 2.890 1.00 69.56 173 MET A O 1
ATOM 1358 N N . PHE A 1 174 ? -26.005 -4.521 1.317 1.00 72.06 174 PHE A N 1
ATOM 1359 C CA . PHE A 1 174 ? -25.558 -3.614 0.264 1.00 72.06 174 PHE A CA 1
ATOM 1360 C C . PHE A 1 174 ? -25.686 -2.144 0.681 1.00 72.06 174 PHE A C 1
ATOM 1362 O O . PHE A 1 174 ? -24.730 -1.375 0.561 1.00 72.06 174 PHE A O 1
ATOM 1369 N N . PHE A 1 175 ? -26.824 -1.752 1.266 1.00 78.50 175 PHE A N 1
ATOM 1370 C CA . PHE A 1 175 ? -27.015 -0.385 1.768 1.00 78.50 175 PHE A CA 1
ATOM 1371 C C . PHE A 1 175 ? -26.055 -0.035 2.910 1.00 78.50 175 PHE A C 1
ATOM 1373 O O . PHE A 1 175 ? -25.575 1.101 3.008 1.00 78.50 175 PHE A O 1
ATOM 1380 N N . THR A 1 176 ? -25.735 -1.007 3.766 1.00 75.12 176 THR A N 1
ATOM 1381 C CA . THR A 1 176 ? -24.768 -0.816 4.852 1.00 75.12 176 THR A CA 1
ATOM 1382 C C . THR A 1 176 ? -23.356 -0.598 4.307 1.00 75.12 176 THR A C 1
ATOM 1384 O O . THR A 1 176 ? -22.655 0.303 4.781 1.00 75.12 176 THR A O 1
ATOM 1387 N N . CYS A 1 177 ? -22.957 -1.359 3.282 1.00 72.06 177 CYS A N 1
ATOM 1388 C CA . CYS A 1 177 ? -21.708 -1.150 2.551 1.00 72.06 177 CYS A CA 1
ATOM 1389 C C . CYS A 1 177 ? -21.653 0.241 1.919 1.00 72.06 177 CYS A C 1
ATOM 1391 O O . CYS A 1 177 ? -20.725 1.000 2.200 1.00 72.06 177 CYS A O 1
ATOM 1393 N N . LEU A 1 178 ? -22.685 0.618 1.160 1.00 78.94 178 LEU A N 1
ATOM 1394 C CA . LEU A 1 178 ? -22.769 1.908 0.473 1.00 78.94 178 LEU A CA 1
ATOM 1395 C C . LEU A 1 178 ? -22.605 3.089 1.444 1.00 78.94 178 LEU A C 1
ATOM 1397 O O . LEU A 1 178 ? -21.860 4.029 1.177 1.00 78.94 178 LEU A O 1
ATOM 1401 N N . LYS A 1 179 ? -23.243 3.019 2.619 1.00 80.56 179 LYS A N 1
ATOM 1402 C CA . LYS A 1 179 ? -23.160 4.068 3.646 1.00 80.56 179 LYS A CA 1
ATOM 1403 C C . LYS A 1 179 ? -21.775 4.173 4.296 1.00 80.56 179 LYS A C 1
ATOM 1405 O O . LYS A 1 179 ? -21.378 5.259 4.722 1.00 80.56 179 LYS A O 1
ATOM 1410 N N . ARG A 1 180 ? -21.048 3.058 4.425 1.00 74.38 180 ARG A N 1
ATOM 1411 C CA . ARG A 1 180 ? -19.712 3.006 5.054 1.00 74.38 180 ARG A CA 1
ATOM 1412 C C . ARG A 1 180 ? -18.581 3.288 4.074 1.00 74.38 180 ARG A C 1
ATOM 1414 O O . ARG A 1 180 ? -17.540 3.787 4.497 1.00 74.38 180 ARG A O 1
ATOM 1421 N N . PHE A 1 181 ? -18.806 3.023 2.793 1.00 76.56 181 PHE A N 1
ATOM 1422 C CA . PHE A 1 181 ? -17.846 3.195 1.714 1.00 76.56 181 PHE A CA 1
ATOM 1423 C C . PHE A 1 181 ? -17.124 4.558 1.718 1.00 76.56 181 PHE A C 1
ATOM 1425 O O . PHE A 1 181 ? -15.895 4.554 1.787 1.00 76.56 181 PHE A O 1
ATOM 1432 N N . PRO A 1 182 ? -17.804 5.728 1.756 1.00 76.69 182 PRO A N 1
ATOM 1433 C CA . PRO A 1 182 ? -17.105 7.019 1.715 1.00 76.69 182 PRO A CA 1
ATOM 1434 C C . PRO A 1 182 ? -16.229 7.262 2.952 1.00 76.69 182 PRO A C 1
ATOM 1436 O O . PRO A 1 182 ? -15.165 7.871 2.859 1.00 76.69 182 PRO A O 1
ATOM 1439 N N . ILE A 1 183 ? -16.651 6.757 4.115 1.00 75.06 183 ILE A N 1
ATOM 1440 C CA . ILE A 1 183 ? -15.885 6.879 5.359 1.00 75.06 183 ILE A CA 1
ATOM 1441 C C . ILE A 1 183 ? -14.643 5.984 5.290 1.00 75.06 183 ILE A C 1
ATOM 1443 O O . ILE A 1 183 ? -13.553 6.432 5.633 1.00 75.06 183 ILE A O 1
ATOM 1447 N N . GLY A 1 184 ? -14.790 4.740 4.824 1.00 72.44 184 GLY A N 1
ATOM 1448 C CA . GLY A 1 184 ? -13.671 3.811 4.668 1.00 72.44 184 GLY A CA 1
ATOM 1449 C C . GLY A 1 184 ? -12.644 4.292 3.639 1.00 72.44 184 GLY A C 1
ATOM 1450 O O . GLY A 1 184 ? -11.446 4.219 3.906 1.00 72.44 184 GLY A O 1
ATOM 1451 N N . LEU A 1 185 ? -13.105 4.877 2.526 1.00 74.38 185 LEU A N 1
ATOM 1452 C CA . LEU A 1 185 ? -12.233 5.536 1.553 1.00 74.38 185 LEU A CA 1
ATOM 1453 C C . LEU A 1 185 ? -11.420 6.650 2.207 1.00 74.38 185 LEU A C 1
ATOM 1455 O O . LEU A 1 185 ? -10.197 6.649 2.100 1.00 74.38 185 LEU A O 1
ATOM 1459 N N . GLY A 1 186 ? -12.082 7.560 2.929 1.00 74.00 186 GLY A N 1
ATOM 1460 C CA . GLY A 1 186 ? -11.413 8.681 3.587 1.00 74.00 186 GLY A CA 1
ATOM 1461 C C . GLY A 1 186 ? -10.334 8.232 4.575 1.00 74.00 186 GLY A C 1
ATOM 1462 O O . GLY A 1 186 ? -9.229 8.763 4.560 1.00 74.00 186 GLY A O 1
ATOM 1463 N N . VAL A 1 187 ? -10.614 7.210 5.386 1.00 71.25 187 VAL A N 1
ATOM 1464 C CA . VAL A 1 187 ? -9.647 6.664 6.355 1.00 71.25 187 VAL A CA 1
ATOM 1465 C C . VAL A 1 187 ? -8.445 5.992 5.676 1.00 71.25 187 VAL A C 1
ATOM 1467 O O . VAL A 1 187 ? -7.356 5.990 6.237 1.00 71.25 187 VAL A O 1
ATOM 1470 N N . GLY A 1 188 ? -8.604 5.471 4.458 1.00 72.62 188 GLY A N 1
ATOM 1471 C CA . GLY A 1 188 ? -7.523 4.844 3.696 1.00 72.62 188 GLY A CA 1
ATOM 1472 C C . GLY A 1 188 ? -6.626 5.784 2.903 1.00 72.62 188 GLY A C 1
ATOM 1473 O O . GLY A 1 188 ? -5.538 5.368 2.499 1.00 72.62 188 GLY A O 1
ATOM 1474 N N . LEU A 1 189 ? -7.068 7.022 2.654 1.00 74.44 189 LEU A N 1
ATOM 1475 C CA . LEU A 1 189 ? -6.406 7.941 1.722 1.00 74.44 189 LEU A CA 1
ATOM 1476 C C . LEU A 1 189 ? -4.945 8.208 2.077 1.00 74.44 189 LEU A C 1
ATOM 1478 O O . LEU A 1 189 ? -4.110 8.203 1.181 1.00 74.44 189 LEU A O 1
ATOM 1482 N N . SER A 1 190 ? -4.617 8.378 3.357 1.00 73.38 190 SER A N 1
ATOM 1483 C CA . SER A 1 190 ? -3.238 8.589 3.814 1.00 73.38 190 SER A CA 1
ATOM 1484 C C . SER A 1 190 ? -2.336 7.413 3.426 1.00 73.38 190 SER A C 1
ATOM 1486 O O . SER A 1 190 ? -1.296 7.587 2.793 1.00 73.38 190 SER A O 1
ATOM 1488 N N . THR A 1 191 ? -2.764 6.187 3.731 1.00 75.00 191 THR A N 1
ATOM 1489 C CA . THR A 1 191 ? -2.005 4.974 3.413 1.00 75.00 191 THR A CA 1
ATOM 1490 C C . THR A 1 191 ? -1.913 4.722 1.912 1.00 75.00 191 THR A C 1
ATOM 1492 O O . THR A 1 191 ? -0.860 4.305 1.434 1.00 75.00 191 THR A O 1
ATOM 1495 N N . LEU A 1 192 ? -2.974 5.007 1.150 1.00 77.69 192 LEU A N 1
ATOM 1496 C CA . LEU A 1 192 ? -2.983 4.926 -0.315 1.00 77.69 192 LEU A CA 1
ATOM 1497 C C . LEU A 1 192 ? -2.038 5.948 -0.936 1.00 77.69 192 LEU A C 1
ATOM 1499 O O . LEU A 1 192 ? -1.335 5.630 -1.900 1.00 77.69 192 LEU A O 1
ATOM 1503 N N . PHE A 1 193 ? -2.001 7.150 -0.360 1.00 74.38 193 PHE A N 1
ATOM 1504 C CA . PHE A 1 193 ? -1.201 8.248 -0.862 1.00 74.38 193 PHE A CA 1
ATOM 1505 C C . PHE A 1 193 ? 0.288 7.901 -0.865 1.00 74.38 193 PHE A C 1
ATOM 1507 O O . PHE A 1 193 ? 0.921 7.900 -1.921 1.00 74.38 193 PHE A O 1
ATOM 1514 N N . PHE A 1 194 ? 0.814 7.477 0.285 1.00 72.06 194 PHE A N 1
ATOM 1515 C CA . PHE A 1 194 ? 2.231 7.132 0.447 1.00 72.06 194 PHE A CA 1
ATOM 1516 C C . PHE A 1 194 ? 2.614 5.728 -0.041 1.00 72.06 194 PHE A C 1
ATOM 1518 O O . PHE A 1 194 ? 3.762 5.334 0.134 1.00 72.06 194 PHE A O 1
ATOM 1525 N N . SER A 1 195 ? 1.695 4.960 -0.640 1.00 76.00 195 SER A N 1
ATOM 1526 C CA . SER A 1 195 ? 2.004 3.617 -1.161 1.00 76.00 195 SER A CA 1
ATOM 1527 C C . SER A 1 195 ? 1.836 3.481 -2.669 1.00 76.00 195 SER A C 1
ATOM 1529 O O . SER A 1 195 ? 2.721 2.932 -3.318 1.00 76.00 195 SER A O 1
ATOM 1531 N N . TYR A 1 196 ? 0.730 3.965 -3.240 1.00 81.44 196 TYR A N 1
ATOM 1532 C CA . TYR A 1 196 ? 0.417 3.753 -4.657 1.00 81.44 196 TYR A CA 1
ATOM 1533 C C . TYR A 1 196 ? 0.070 5.039 -5.409 1.00 81.44 196 TYR A C 1
ATOM 1535 O O . TYR A 1 196 ? 0.445 5.149 -6.576 1.00 81.44 196 TYR A O 1
ATOM 1543 N N . LEU A 1 197 ? -0.572 6.033 -4.779 1.00 80.94 197 LEU A N 1
ATOM 1544 C CA . LEU A 1 197 ? -0.866 7.291 -5.482 1.00 80.94 197 LEU A CA 1
ATOM 1545 C C . LEU A 1 197 ? 0.408 8.077 -5.779 1.00 80.94 197 LEU A C 1
ATOM 1547 O O . LEU A 1 197 ? 0.506 8.634 -6.862 1.00 80.94 197 LEU A O 1
ATOM 1551 N N . LEU A 1 198 ? 1.406 8.079 -4.886 1.00 80.56 198 LEU A N 1
ATOM 1552 C CA . LEU A 1 198 ? 2.688 8.722 -5.187 1.00 80.56 198 LEU A CA 1
ATOM 1553 C C . LEU A 1 198 ? 3.419 8.029 -6.348 1.00 80.56 198 LEU A C 1
ATOM 1555 O O . LEU A 1 198 ? 4.030 8.706 -7.171 1.00 80.56 198 LEU A O 1
ATOM 1559 N N . ILE A 1 199 ? 3.326 6.697 -6.453 1.00 84.81 199 ILE A N 1
ATOM 1560 C CA . ILE A 1 199 ? 3.877 5.943 -7.593 1.00 84.81 199 ILE A CA 1
ATOM 1561 C C . ILE A 1 199 ? 3.155 6.356 -8.876 1.00 84.81 199 ILE A C 1
ATOM 1563 O O . ILE A 1 199 ? 3.800 6.684 -9.866 1.00 84.81 199 ILE A O 1
ATOM 1567 N N . TRP A 1 200 ? 1.821 6.387 -8.850 1.00 84.62 200 TRP A N 1
ATOM 1568 C CA . TRP A 1 200 ? 1.022 6.817 -9.995 1.00 84.62 200 TRP A CA 1
ATOM 1569 C C . TRP A 1 200 ? 1.332 8.259 -10.399 1.00 84.62 200 TRP A C 1
ATOM 1571 O O . TRP A 1 200 ? 1.545 8.519 -11.577 1.00 84.62 200 TRP A O 1
ATOM 1581 N N . ALA A 1 201 ? 1.452 9.163 -9.430 1.00 80.19 201 ALA A N 1
ATOM 1582 C CA . ALA A 1 201 ? 1.810 10.558 -9.648 1.00 80.19 201 ALA A CA 1
ATOM 1583 C C . ALA A 1 201 ? 3.210 10.733 -10.243 1.00 80.19 201 ALA A C 1
ATOM 1585 O O . ALA A 1 201 ? 3.452 11.651 -11.017 1.00 80.19 201 ALA A O 1
ATOM 1586 N N . SER A 1 202 ? 4.138 9.845 -9.885 1.00 80.69 202 SER A N 1
ATOM 1587 C CA . SER A 1 202 ? 5.524 9.901 -10.350 1.00 80.69 202 SER A CA 1
ATOM 1588 C C . SER A 1 202 ? 5.732 9.185 -11.689 1.00 80.69 202 SER A C 1
ATOM 1590 O O . SER A 1 202 ? 6.813 9.283 -12.262 1.00 80.69 202 SER A O 1
ATOM 1592 N N . LYS A 1 203 ? 4.725 8.468 -12.211 1.00 84.75 203 LYS A N 1
ATOM 1593 C CA . LYS A 1 203 ? 4.882 7.581 -13.377 1.00 84.75 203 LYS A CA 1
ATOM 1594 C C . LYS A 1 203 ? 5.278 8.314 -14.662 1.00 84.75 203 LYS A C 1
ATOM 1596 O O . LYS A 1 203 ? 5.951 7.722 -15.499 1.00 84.75 203 LYS A O 1
ATOM 1601 N N . SER A 1 204 ? 4.846 9.565 -14.827 1.00 82.25 204 SER A N 1
ATOM 1602 C CA . SER A 1 204 ? 5.173 10.414 -15.981 1.00 82.25 204 SER A CA 1
ATOM 1603 C C . SER A 1 204 ? 6.559 11.048 -15.868 1.00 82.25 204 SER A C 1
ATOM 1605 O O . SER A 1 204 ? 7.174 11.348 -16.884 1.00 82.25 204 SER A O 1
ATOM 1607 N N . TYR A 1 205 ? 7.064 11.222 -14.643 1.00 80.94 205 TYR A N 1
ATOM 1608 C CA . TYR A 1 205 ? 8.343 11.881 -14.371 1.00 80.94 205 TYR A CA 1
ATOM 1609 C C . TYR A 1 205 ? 9.524 10.910 -14.282 1.00 80.94 205 TYR A C 1
ATOM 1611 O O . TYR A 1 205 ? 10.667 11.346 -14.380 1.00 80.94 205 TYR A O 1
ATOM 1619 N N . LEU A 1 206 ? 9.259 9.621 -14.049 1.00 83.31 206 LEU A N 1
ATOM 1620 C CA . LEU A 1 206 ? 10.282 8.615 -13.771 1.00 83.31 206 LEU A CA 1
ATOM 1621 C C . LEU A 1 206 ? 10.487 7.633 -14.921 1.00 83.31 206 LEU A C 1
ATOM 1623 O O . LEU A 1 206 ? 9.539 7.173 -15.574 1.00 83.31 206 LEU A O 1
ATOM 1627 N N . ALA A 1 207 ? 11.747 7.242 -15.108 1.00 86.44 207 ALA A N 1
ATOM 1628 C CA . ALA A 1 207 ? 12.086 6.097 -15.939 1.00 86.44 207 ALA A CA 1
ATOM 1629 C C . ALA A 1 207 ? 11.518 4.801 -15.329 1.00 86.44 207 ALA A C 1
ATOM 1631 O O . ALA A 1 207 ? 11.233 4.718 -14.131 1.00 86.44 207 ALA A O 1
ATOM 1632 N N . ASP A 1 208 ? 11.353 3.765 -16.152 1.00 87.88 208 ASP A N 1
ATOM 1633 C CA . ASP A 1 208 ? 10.767 2.491 -15.709 1.00 87.88 208 ASP A CA 1
ATOM 1634 C C . ASP A 1 208 ? 11.575 1.867 -14.560 1.00 87.88 208 ASP A C 1
ATOM 1636 O O . ASP A 1 208 ? 11.008 1.388 -13.576 1.00 87.88 208 ASP A O 1
ATOM 1640 N N . SER A 1 209 ? 12.905 1.947 -14.642 1.00 83.44 209 SER A N 1
ATOM 1641 C CA . SER A 1 209 ? 13.811 1.432 -13.616 1.00 83.44 209 SER A CA 1
ATOM 1642 C C . SER A 1 209 ? 13.686 2.169 -12.276 1.00 83.44 209 SER A C 1
ATOM 1644 O O . SER A 1 209 ? 13.703 1.547 -11.211 1.00 83.44 209 SER A O 1
ATOM 1646 N N . GLU A 1 210 ? 13.492 3.486 -12.319 1.00 84.31 210 GLU A N 1
ATOM 1647 C CA . GLU A 1 210 ? 13.295 4.337 -11.144 1.00 84.31 210 GLU A CA 1
ATOM 1648 C C . GLU A 1 210 ? 11.947 4.066 -10.472 1.00 84.31 210 GLU A C 1
ATOM 1650 O O . GLU A 1 210 ? 11.865 3.977 -9.245 1.00 84.31 210 GLU A O 1
ATOM 1655 N N . LEU A 1 211 ? 10.892 3.882 -11.270 1.00 84.75 211 LEU A N 1
ATOM 1656 C CA . LEU A 1 211 ? 9.554 3.570 -10.774 1.00 84.75 211 LEU A CA 1
ATOM 1657 C C . LEU A 1 211 ? 9.526 2.212 -10.055 1.00 84.75 211 LEU A C 1
ATOM 1659 O O . LEU A 1 211 ? 8.941 2.082 -8.976 1.00 84.75 211 LEU A O 1
ATOM 1663 N N . SER A 1 212 ? 10.213 1.215 -10.616 1.00 83.62 212 SER A N 1
ATOM 1664 C CA . SER A 1 212 ? 10.417 -0.089 -9.980 1.00 83.62 212 SER A CA 1
ATOM 1665 C C . SER A 1 212 ? 11.186 0.017 -8.673 1.00 83.62 212 SER A C 1
ATOM 1667 O O . SER A 1 212 ? 10.753 -0.543 -7.665 1.00 83.62 212 SER A O 1
ATOM 1669 N N . GLY A 1 213 ? 12.291 0.768 -8.654 1.00 79.12 213 GLY A N 1
ATOM 1670 C CA . GLY A 1 213 ? 13.057 0.999 -7.431 1.00 79.12 213 GLY A CA 1
ATOM 1671 C C . GLY A 1 213 ? 12.219 1.678 -6.340 1.00 79.12 213 GLY A C 1
ATOM 1672 O O . GLY A 1 213 ? 12.285 1.281 -5.177 1.00 79.12 213 GLY A O 1
ATOM 1673 N N . LEU A 1 214 ? 11.358 2.635 -6.710 1.00 80.44 214 LEU A N 1
ATOM 1674 C CA . LEU A 1 214 ? 10.447 3.299 -5.777 1.00 80.44 214 LEU A CA 1
ATOM 1675 C C . LEU A 1 214 ? 9.445 2.304 -5.176 1.00 80.44 214 LEU A C 1
ATOM 1677 O O . LEU A 1 214 ? 9.203 2.308 -3.967 1.00 80.44 214 LEU A O 1
ATOM 1681 N N . LYS A 1 215 ? 8.891 1.408 -6.001 1.00 84.38 215 LYS A N 1
ATOM 1682 C CA . LYS A 1 215 ? 7.979 0.360 -5.530 1.00 84.38 215 LYS A CA 1
ATOM 1683 C C . LYS A 1 215 ? 8.670 -0.630 -4.589 1.00 84.38 215 LYS A C 1
ATOM 1685 O O . LYS A 1 215 ? 8.088 -0.987 -3.565 1.00 84.38 215 LYS A O 1
ATOM 1690 N N . ILE A 1 216 ? 9.894 -1.046 -4.912 1.00 80.81 216 ILE A N 1
ATOM 1691 C CA . ILE A 1 216 ? 10.726 -1.921 -4.072 1.00 80.81 216 ILE A CA 1
ATOM 1692 C C . ILE A 1 216 ? 10.992 -1.260 -2.714 1.00 80.81 216 ILE A C 1
ATOM 1694 O O . ILE A 1 216 ? 10.854 -1.899 -1.671 1.00 80.81 216 ILE A O 1
ATOM 1698 N N . LEU A 1 217 ? 11.299 0.038 -2.705 1.00 78.56 217 LEU A N 1
ATOM 1699 C CA . LEU A 1 217 ? 11.518 0.784 -1.470 1.00 78.56 217 LEU A CA 1
ATOM 1700 C C . LEU A 1 217 ? 10.251 0.833 -0.610 1.00 78.56 217 LEU A C 1
ATOM 1702 O O . LEU A 1 217 ? 10.303 0.529 0.585 1.00 78.56 217 LEU A O 1
ATOM 1706 N N . PHE A 1 218 ? 9.099 1.154 -1.205 1.00 79.94 218 PHE A N 1
ATOM 1707 C CA . PHE A 1 218 ? 7.825 1.124 -0.483 1.00 79.94 218 PHE A CA 1
ATOM 1708 C C . PHE A 1 218 ? 7.473 -0.268 0.037 1.00 79.94 218 PHE A C 1
ATOM 1710 O O . PHE A 1 218 ? 6.902 -0.391 1.120 1.00 79.94 218 PHE A O 1
ATOM 1717 N N . ALA A 1 219 ? 7.856 -1.326 -0.675 1.00 78.81 219 ALA A N 1
ATOM 1718 C CA . ALA A 1 219 ? 7.712 -2.683 -0.176 1.00 78.81 219 ALA A CA 1
ATOM 1719 C C . ALA A 1 219 ? 8.623 -2.973 1.023 1.00 78.81 219 ALA A C 1
ATOM 1721 O O . ALA A 1 219 ? 8.175 -3.605 1.976 1.00 78.81 219 ALA A O 1
ATOM 1722 N N . GLY A 1 220 ? 9.858 -2.462 1.028 1.00 74.69 220 GLY A N 1
ATOM 1723 C CA . GLY A 1 220 ? 10.749 -2.517 2.192 1.00 74.69 220 GLY A CA 1
ATOM 1724 C C . GLY A 1 220 ? 10.162 -1.803 3.412 1.00 74.69 220 GLY A C 1
ATOM 1725 O O . GLY A 1 220 ? 10.192 -2.335 4.521 1.00 74.69 220 GLY A O 1
ATOM 1726 N N . LEU A 1 221 ? 9.533 -0.643 3.204 1.00 76.19 221 LEU A N 1
ATOM 1727 C CA . LEU A 1 221 ? 8.789 0.065 4.252 1.00 76.19 221 LEU A CA 1
ATOM 1728 C C . LEU A 1 221 ? 7.569 -0.711 4.747 1.00 76.19 221 LEU A C 1
ATOM 1730 O O . LEU A 1 221 ? 7.269 -0.735 5.938 1.00 76.19 221 LEU A O 1
ATOM 1734 N N . GLN A 1 222 ? 6.856 -1.372 3.843 1.00 76.94 222 GLN A N 1
ATOM 1735 C CA . GLN A 1 222 ? 5.729 -2.213 4.218 1.00 76.94 222 GLN A CA 1
ATOM 1736 C C . GLN A 1 222 ? 6.181 -3.486 4.954 1.00 76.94 222 GLN A C 1
ATOM 1738 O O . GLN A 1 222 ? 5.481 -3.959 5.848 1.00 76.94 222 GLN A O 1
ATOM 1743 N N . ALA A 1 223 ? 7.355 -4.027 4.631 1.00 73.50 223 ALA A N 1
ATOM 1744 C CA . ALA A 1 223 ? 7.945 -5.153 5.345 1.00 73.50 223 ALA 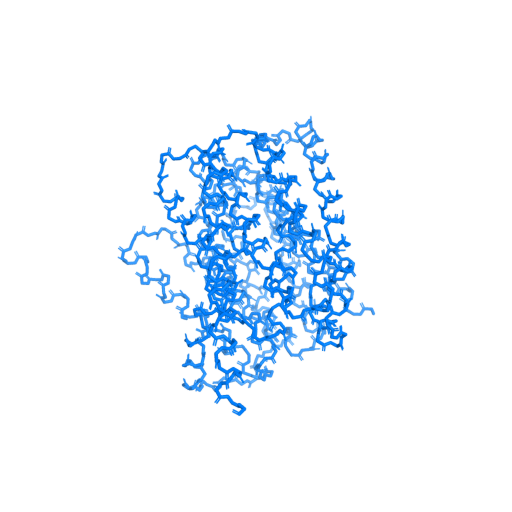A CA 1
ATOM 1745 C C . ALA A 1 223 ? 8.406 -4.750 6.756 1.00 73.50 223 ALA A C 1
ATOM 1747 O O . ALA A 1 223 ? 8.133 -5.473 7.713 1.00 73.50 223 ALA A O 1
ATOM 1748 N N . SER A 1 224 ? 9.024 -3.575 6.924 1.00 72.25 224 SER A N 1
ATOM 1749 C CA . SER A 1 224 ? 9.434 -3.077 8.247 1.00 72.25 224 SER A CA 1
ATOM 1750 C C . SER A 1 224 ? 8.239 -2.823 9.171 1.00 72.25 224 SER A C 1
ATOM 1752 O O . SER A 1 224 ? 8.288 -3.147 10.354 1.00 72.25 224 SER A O 1
ATOM 1754 N N . LEU A 1 225 ? 7.114 -2.364 8.619 1.00 72.00 225 LEU A N 1
ATOM 1755 C CA . LEU A 1 225 ? 5.818 -2.327 9.302 1.00 72.00 225 LEU A CA 1
ATOM 1756 C C . LEU A 1 225 ? 5.385 -3.685 9.864 1.00 72.00 225 LEU A C 1
ATOM 1758 O O . LEU A 1 225 ? 4.838 -3.755 10.964 1.00 72.00 225 LEU A O 1
ATOM 1762 N N . MET A 1 226 ? 5.578 -4.759 9.095 1.00 66.69 226 MET A N 1
ATOM 1763 C CA . MET A 1 226 ? 5.224 -6.117 9.519 1.00 66.69 226 MET A CA 1
ATOM 1764 C C . MET A 1 226 ? 6.197 -6.684 10.559 1.00 66.69 226 MET A C 1
ATOM 1766 O O . MET A 1 226 ? 5.803 -7.558 11.333 1.00 66.69 226 MET A O 1
ATOM 1770 N N . LEU A 1 227 ? 7.438 -6.190 10.574 1.00 65.31 227 LEU A N 1
ATOM 1771 C CA . LEU A 1 227 ? 8.477 -6.508 11.559 1.00 65.31 227 LEU A CA 1
ATOM 1772 C C . LEU A 1 227 ? 8.401 -5.639 12.820 1.00 65.31 227 LEU A C 1
ATOM 1774 O O . LEU A 1 227 ? 9.095 -5.925 13.797 1.00 65.31 227 LEU A O 1
ATOM 1778 N N . TYR A 1 228 ? 7.575 -4.590 12.814 1.00 64.25 228 TYR A N 1
ATOM 1779 C CA . TYR A 1 228 ? 7.423 -3.706 13.958 1.00 64.25 228 TYR A CA 1
ATOM 1780 C C . TYR A 1 228 ? 7.007 -4.521 15.205 1.00 64.25 228 TYR A C 1
ATOM 1782 O O . TYR A 1 228 ? 6.038 -5.287 15.125 1.00 64.25 228 TYR A O 1
ATOM 1790 N N . PRO A 1 229 ? 7.706 -4.377 16.356 1.00 47.72 229 PRO A N 1
ATOM 1791 C CA . PRO A 1 229 ? 7.590 -5.297 17.498 1.00 47.72 229 PRO A CA 1
ATOM 1792 C C . PRO A 1 229 ? 6.174 -5.439 18.063 1.00 47.72 229 PRO A C 1
ATOM 1794 O O . PRO A 1 229 ? 5.834 -6.462 18.652 1.00 47.72 229 PRO A O 1
ATOM 1797 N N . MET A 1 230 ? 5.324 -4.430 17.856 1.00 55.03 230 MET A N 1
ATOM 1798 C CA . MET A 1 230 ? 3.889 -4.536 18.080 1.00 55.03 230 MET A CA 1
ATOM 1799 C C . MET A 1 230 ? 3.158 -4.454 16.747 1.00 55.03 230 MET A C 1
ATOM 1801 O O . MET A 1 230 ? 3.054 -3.379 16.168 1.00 55.03 230 MET A O 1
ATOM 1805 N N . SER A 1 231 ? 2.576 -5.555 16.263 1.00 57.03 231 SER A N 1
ATOM 1806 C CA . SER A 1 231 ? 1.727 -5.463 15.066 1.00 57.03 231 SER A CA 1
ATOM 1807 C C . SER A 1 231 ? 0.645 -4.385 15.262 1.00 57.03 231 SER A C 1
ATOM 1809 O O . SER A 1 231 ? 0.056 -4.279 16.342 1.00 57.03 231 SER A O 1
ATOM 1811 N N . MET A 1 232 ? 0.336 -3.617 14.215 1.00 62.38 232 MET A N 1
ATOM 1812 C CA . MET A 1 232 ? -0.635 -2.511 14.290 1.00 62.38 232 MET A CA 1
ATOM 1813 C C . MET A 1 232 ? -2.006 -2.943 14.845 1.00 62.38 232 MET A C 1
ATOM 1815 O O . MET A 1 232 ? -2.679 -2.179 15.535 1.00 62.38 232 MET A O 1
ATOM 1819 N N . LYS A 1 233 ? -2.393 -4.208 14.627 1.00 56.50 233 LYS A N 1
ATOM 1820 C CA . LYS A 1 233 ? -3.610 -4.813 15.193 1.00 56.50 233 LYS A CA 1
ATOM 1821 C C . LYS A 1 233 ? -3.538 -4.982 16.719 1.00 56.50 233 LYS A C 1
ATOM 1823 O O . LYS A 1 233 ? -4.537 -4.778 17.401 1.00 56.50 233 LYS A O 1
ATOM 1828 N N . HIS A 1 234 ? -2.370 -5.317 17.267 1.00 57.56 234 HIS A N 1
ATOM 1829 C CA . HIS A 1 234 ? -2.157 -5.421 18.716 1.00 57.56 234 HIS A CA 1
ATOM 1830 C C . HIS A 1 234 ? -2.065 -4.042 19.379 1.00 57.56 234 HIS A C 1
ATOM 1832 O O . HIS A 1 234 ? -2.597 -3.864 20.472 1.00 57.56 234 HIS A O 1
ATOM 1838 N N . VAL A 1 235 ? -1.485 -3.048 18.698 1.00 61.38 235 VAL A N 1
ATOM 1839 C CA . VAL A 1 235 ? -1.510 -1.645 19.148 1.00 61.38 235 VAL A CA 1
ATOM 1840 C C . VAL A 1 235 ? -2.953 -1.147 19.279 1.00 61.38 235 VAL A C 1
ATOM 1842 O O . VAL A 1 235 ? -3.348 -0.617 20.317 1.00 61.38 235 VAL A O 1
ATOM 1845 N N . GLN A 1 236 ? -3.788 -1.426 18.276 1.00 61.12 236 GLN A N 1
ATOM 1846 C CA . GLN A 1 236 ? -5.209 -1.086 18.311 1.00 61.12 236 GLN A CA 1
ATOM 1847 C C . GLN A 1 236 ? -5.950 -1.772 19.478 1.00 61.12 236 GLN A C 1
ATOM 1849 O O . GLN A 1 236 ? -6.765 -1.144 20.151 1.00 61.12 236 GLN A O 1
ATOM 1854 N N . GLN A 1 237 ? -5.640 -3.039 19.770 1.00 58.94 237 GLN A N 1
ATOM 1855 C CA . GLN A 1 237 ? -6.186 -3.748 20.936 1.00 58.94 237 GLN A CA 1
ATOM 1856 C C . GLN A 1 237 ? -5.679 -3.181 22.272 1.00 58.94 237 GLN A C 1
ATOM 1858 O O . GLN A 1 237 ? -6.443 -3.121 23.235 1.00 58.94 237 GLN A O 1
ATOM 1863 N N . SER A 1 238 ? -4.422 -2.734 22.338 1.00 62.16 238 SER A N 1
ATOM 1864 C CA . SER A 1 238 ? -3.860 -2.057 23.513 1.00 62.16 238 SER A CA 1
ATOM 1865 C C . SER A 1 238 ? -4.589 -0.745 23.798 1.00 62.16 238 SER A C 1
ATOM 1867 O O . SER A 1 238 ? -4.928 -0.483 24.949 1.00 62.16 238 SER A O 1
ATOM 1869 N N . PHE A 1 239 ? -4.900 0.051 22.771 1.00 69.31 239 PHE A N 1
ATOM 1870 C CA . PHE A 1 239 ? -5.661 1.297 22.934 1.00 69.31 239 PHE A CA 1
ATOM 1871 C C . PHE A 1 239 ? -7.087 1.081 23.442 1.00 69.31 239 PHE A C 1
ATOM 1873 O O . PHE A 1 239 ? -7.604 1.917 24.186 1.00 69.31 239 PHE A O 1
ATOM 1880 N N . LEU A 1 240 ? -7.708 -0.047 23.084 1.00 64.75 240 LEU A N 1
ATOM 1881 C CA . LEU A 1 240 ? -9.019 -0.430 23.607 1.00 64.75 240 LEU A CA 1
ATOM 1882 C C . LEU A 1 240 ? -8.961 -0.821 25.094 1.00 64.75 240 LEU A C 1
ATOM 1884 O O . LEU A 1 240 ? -9.895 -0.513 25.830 1.00 64.75 240 LEU A O 1
ATOM 1888 N N . LYS A 1 241 ? -7.877 -1.472 25.540 1.00 62.69 241 LYS A N 1
ATOM 1889 C CA . LYS A 1 241 ? -7.717 -1.973 26.919 1.00 62.69 241 LYS A CA 1
ATOM 1890 C C . LYS A 1 241 ? -7.171 -0.924 27.896 1.00 62.69 241 LYS A C 1
ATOM 1892 O O . LYS A 1 241 ? -7.761 -0.694 28.947 1.00 62.69 241 LYS A O 1
ATOM 1897 N N . ASN A 1 242 ? -6.071 -0.261 27.547 1.00 57.47 242 ASN A N 1
ATOM 1898 C CA . ASN A 1 242 ? -5.275 0.573 28.456 1.00 57.47 242 ASN A CA 1
ATOM 1899 C C . ASN A 1 242 ? -5.556 2.067 28.261 1.00 57.47 242 ASN A C 1
ATOM 1901 O O . ASN A 1 242 ? -4.643 2.806 27.900 1.00 57.47 242 ASN A O 1
ATOM 1905 N N . LYS A 1 243 ? -6.819 2.494 28.431 1.00 63.03 243 LYS A N 1
ATOM 1906 C CA . LYS A 1 243 ? -7.310 3.884 28.264 1.00 63.03 243 LYS A CA 1
ATOM 1907 C C . LYS A 1 243 ? -6.188 4.947 28.253 1.00 63.03 243 LYS A C 1
ATOM 1909 O O . LYS A 1 243 ? -5.600 5.214 29.287 1.00 63.03 243 LYS A O 1
ATOM 1914 N N . SER A 1 244 ? -5.947 5.567 27.090 1.00 60.91 244 SER A N 1
ATOM 1915 C CA . SER A 1 244 ? -5.160 6.802 26.827 1.00 60.91 244 SER A CA 1
ATOM 1916 C C . SER A 1 244 ? -3.708 6.948 27.323 1.00 60.91 244 SER A C 1
ATOM 1918 O O . SER A 1 244 ? -2.979 7.700 26.680 1.00 60.91 244 SER A O 1
ATOM 1920 N N . SER A 1 245 ? -3.269 6.278 28.389 1.00 63.22 245 SER A N 1
ATOM 1921 C CA . SER A 1 245 ? -1.940 6.432 29.008 1.00 63.22 245 SER A CA 1
ATOM 1922 C C . SER A 1 245 ? -0.822 5.714 28.248 1.00 63.22 245 SER A C 1
ATOM 1924 O O . SER A 1 245 ? 0.348 6.034 28.390 1.00 63.22 245 SER A O 1
ATOM 1926 N N . SER A 1 246 ? -1.170 4.755 27.387 1.00 71.38 246 SER A N 1
ATOM 1927 C CA . SER A 1 246 ? -0.196 4.013 26.574 1.00 71.38 246 SER A CA 1
ATOM 1928 C C . SER A 1 246 ? 0.156 4.683 25.238 1.00 71.38 246 SER A C 1
ATOM 1930 O O . SER A 1 246 ? 1.028 4.184 24.529 1.00 71.38 246 SER A O 1
ATOM 1932 N N . LEU A 1 247 ? -0.491 5.799 24.875 1.00 76.56 247 LEU A N 1
ATOM 1933 C CA . LEU A 1 247 ? -0.345 6.397 23.543 1.00 76.56 247 LEU A CA 1
ATOM 1934 C C . LEU A 1 247 ? 1.027 7.047 23.327 1.00 76.56 247 LEU A C 1
ATOM 1936 O O . LEU A 1 247 ? 1.697 6.728 22.347 1.00 76.56 247 LEU A O 1
ATOM 1940 N N . LEU A 1 248 ? 1.458 7.948 24.214 1.00 77.50 248 LEU A N 1
ATOM 1941 C CA . LEU A 1 248 ? 2.699 8.703 24.016 1.00 77.50 248 LEU A CA 1
ATOM 1942 C C . LEU A 1 248 ? 3.946 7.804 23.979 1.00 77.50 248 LEU A C 1
ATOM 1944 O O . LEU A 1 248 ? 4.741 7.972 23.051 1.00 77.50 248 LEU A O 1
ATOM 1948 N N . PRO A 1 249 ? 4.122 6.813 24.883 1.00 80.19 249 PRO A N 1
ATOM 1949 C CA . PRO A 1 249 ? 5.278 5.918 24.817 1.00 80.19 249 PRO A CA 1
ATOM 1950 C C . PRO A 1 249 ? 5.329 5.120 23.507 1.00 80.19 249 PRO A C 1
ATOM 1952 O O . PRO A 1 249 ? 6.403 4.931 22.937 1.00 80.19 249 PRO A O 1
ATOM 1955 N N . GLN A 1 250 ? 4.171 4.691 22.993 1.00 78.56 250 GLN A N 1
ATOM 1956 C CA . GLN A 1 250 ? 4.084 3.961 21.726 1.00 78.56 250 GLN A CA 1
ATOM 1957 C C . GLN A 1 250 ? 4.407 4.854 20.522 1.00 78.56 250 GLN A C 1
ATOM 1959 O O . GLN A 1 250 ? 5.139 4.423 19.630 1.00 78.56 250 GLN A O 1
ATOM 1964 N N . LEU A 1 251 ? 3.926 6.104 20.510 1.00 79.50 251 LEU A N 1
ATOM 1965 C CA . LEU A 1 251 ? 4.273 7.073 19.466 1.00 79.50 251 LEU A CA 1
ATOM 1966 C C . LEU A 1 251 ? 5.781 7.355 19.456 1.00 79.50 251 LEU A C 1
ATOM 1968 O O . LEU A 1 251 ? 6.401 7.265 18.398 1.00 79.50 251 LEU A O 1
ATOM 1972 N N . LEU A 1 252 ? 6.394 7.604 20.616 1.00 79.69 252 LEU A N 1
ATOM 1973 C CA . LEU A 1 252 ? 7.835 7.861 20.715 1.00 79.69 252 LEU A CA 1
ATOM 1974 C C . LEU A 1 252 ? 8.670 6.659 20.256 1.00 79.69 252 LEU A C 1
ATOM 1976 O O . LEU A 1 252 ? 9.573 6.814 19.434 1.00 79.69 252 LEU A O 1
ATOM 1980 N N . PHE A 1 253 ? 8.332 5.453 20.721 1.00 81.38 253 PHE A N 1
ATOM 1981 C CA . PHE A 1 253 ? 9.024 4.235 20.297 1.00 81.38 253 PHE A CA 1
ATOM 1982 C C . PHE A 1 253 ? 8.896 4.000 18.785 1.00 81.38 253 PHE A C 1
ATOM 1984 O O . PHE A 1 253 ? 9.875 3.650 18.128 1.00 81.38 253 PHE A O 1
ATOM 1991 N N . SER A 1 254 ? 7.710 4.232 18.209 1.00 79.44 254 SER A N 1
ATOM 1992 C CA . SER A 1 254 ? 7.501 4.128 16.761 1.00 79.44 254 SER A CA 1
ATOM 1993 C C . SER A 1 254 ? 8.357 5.114 15.970 1.00 79.44 254 SER A C 1
ATOM 1995 O O . SER A 1 254 ? 8.984 4.712 14.994 1.00 79.44 254 SER A O 1
ATOM 1997 N N . MET A 1 255 ? 8.451 6.371 16.414 1.00 79.12 255 MET A N 1
ATOM 1998 C CA . MET A 1 255 ? 9.247 7.388 15.732 1.00 79.12 255 MET A CA 1
ATOM 1999 C C . MET A 1 255 ? 10.724 7.001 15.715 1.00 79.12 255 MET A C 1
ATOM 2001 O O . MET A 1 255 ? 11.348 7.069 14.661 1.00 79.12 255 MET A O 1
ATOM 2005 N N . ILE A 1 256 ? 11.262 6.529 16.844 1.00 81.12 256 ILE A N 1
ATOM 2006 C CA . ILE A 1 256 ? 12.658 6.077 16.939 1.00 81.12 256 ILE A CA 1
ATOM 2007 C C . ILE A 1 256 ? 12.891 4.852 16.048 1.00 81.12 256 ILE A C 1
ATOM 2009 O O . ILE A 1 256 ? 13.838 4.835 15.263 1.00 81.12 256 ILE A O 1
ATOM 2013 N N . TYR A 1 257 ? 12.014 3.845 16.119 1.00 83.19 257 TYR A N 1
ATOM 2014 C CA . TYR A 1 257 ? 12.129 2.638 15.300 1.00 83.19 257 TYR A CA 1
ATOM 2015 C C . TYR A 1 257 ? 12.118 2.968 13.805 1.00 83.19 257 TYR A C 1
ATOM 2017 O O . TYR A 1 257 ? 12.997 2.541 13.061 1.00 83.19 257 TYR A O 1
ATOM 2025 N N . PHE A 1 258 ? 11.147 3.760 13.352 1.00 83.00 258 PHE A N 1
ATOM 2026 C CA . PHE A 1 258 ? 11.021 4.079 11.937 1.00 83.00 258 PHE A CA 1
ATOM 2027 C C . PHE A 1 258 ? 12.067 5.080 11.452 1.00 83.00 258 PHE A C 1
ATOM 2029 O O . PHE A 1 258 ? 12.436 5.029 10.281 1.00 83.00 258 PHE A O 1
ATOM 2036 N N . LEU A 1 259 ? 12.625 5.914 12.333 1.00 82.44 259 LEU A N 1
ATOM 2037 C CA . LEU A 1 259 ? 13.819 6.700 12.027 1.00 82.44 259 LEU A CA 1
ATOM 2038 C C . LEU A 1 259 ? 15.022 5.786 11.761 1.00 82.44 259 LEU A C 1
ATOM 2040 O O . LEU A 1 259 ? 15.690 5.948 10.743 1.00 82.44 259 LEU A O 1
ATOM 2044 N N . LEU A 1 260 ? 15.252 4.777 12.610 1.00 82.00 260 LEU A N 1
ATOM 2045 C CA . LEU A 1 260 ? 16.310 3.783 12.395 1.00 82.00 260 LEU A CA 1
ATOM 2046 C C . LEU A 1 260 ? 16.109 3.020 11.081 1.00 82.00 260 LEU A C 1
ATOM 2048 O O . LEU A 1 260 ? 17.046 2.897 10.297 1.00 82.00 260 LEU A O 1
ATOM 2052 N N . ILE A 1 261 ? 14.882 2.575 10.789 1.00 82.00 261 ILE A N 1
ATOM 2053 C CA . ILE A 1 261 ? 14.551 1.937 9.505 1.00 82.00 261 ILE A CA 1
ATOM 2054 C C . ILE A 1 261 ? 14.845 2.871 8.329 1.00 82.00 261 ILE A C 1
ATOM 2056 O O . ILE A 1 261 ? 15.393 2.431 7.323 1.00 82.00 261 ILE A O 1
ATOM 2060 N N . SER A 1 262 ? 14.519 4.158 8.447 1.00 78.88 262 SER A N 1
ATOM 2061 C CA . SER A 1 262 ? 14.780 5.143 7.391 1.00 78.88 262 SER A CA 1
ATOM 2062 C C . SER A 1 262 ? 16.274 5.305 7.119 1.00 78.88 262 SER A C 1
ATOM 2064 O O . SER A 1 262 ? 16.692 5.366 5.961 1.00 78.88 262 SER A O 1
ATOM 2066 N N . ILE A 1 263 ? 17.092 5.314 8.176 1.00 81.25 263 ILE A N 1
ATOM 2067 C CA . ILE A 1 263 ? 18.555 5.343 8.071 1.00 81.25 263 ILE A CA 1
ATOM 2068 C C . ILE A 1 263 ? 19.058 4.067 7.388 1.00 81.25 263 ILE A C 1
ATOM 2070 O O . ILE A 1 263 ? 19.833 4.151 6.438 1.00 81.25 263 ILE A O 1
ATOM 2074 N N . VAL A 1 264 ? 18.574 2.892 7.805 1.00 81.62 264 VAL A N 1
ATOM 2075 C CA . VAL A 1 264 ? 18.950 1.602 7.201 1.00 81.62 264 VAL A CA 1
ATOM 2076 C C . VAL A 1 264 ? 18.584 1.551 5.718 1.00 81.62 264 VAL A C 1
ATOM 2078 O O . VAL A 1 264 ? 19.409 1.144 4.909 1.00 81.62 264 VAL A O 1
ATOM 2081 N N . LEU A 1 265 ? 17.389 2.003 5.333 1.00 76.62 265 LEU A N 1
ATOM 2082 C CA . LEU A 1 265 ? 16.974 2.054 3.928 1.00 76.62 265 LEU A CA 1
ATOM 2083 C C . LEU A 1 265 ? 17.838 3.015 3.105 1.00 76.62 265 LEU A C 1
ATOM 2085 O O . LEU A 1 265 ? 18.160 2.716 1.959 1.00 76.62 265 LEU A O 1
ATOM 2089 N N . THR A 1 266 ? 18.256 4.135 3.696 1.00 76.25 266 THR A N 1
ATOM 2090 C CA . THR A 1 266 ? 19.169 5.085 3.044 1.00 76.25 266 THR A CA 1
ATOM 2091 C C . THR A 1 266 ? 20.566 4.485 2.858 1.00 76.25 266 THR A C 1
ATOM 2093 O O . THR A 1 266 ? 21.183 4.658 1.809 1.00 76.25 266 THR A O 1
ATOM 2096 N N . LEU A 1 267 ? 21.060 3.728 3.842 1.00 77.69 267 LEU A N 1
ATOM 2097 C CA . LEU A 1 267 ? 22.322 2.995 3.720 1.00 77.69 267 LEU A CA 1
ATOM 2098 C C . LEU A 1 267 ? 22.225 1.888 2.665 1.00 77.69 267 LEU A C 1
ATOM 2100 O O . LEU A 1 267 ? 23.111 1.767 1.824 1.00 77.69 267 LEU A O 1
ATOM 2104 N N . LEU A 1 268 ? 21.142 1.108 2.670 1.00 73.38 268 LEU A N 1
ATOM 2105 C CA . LEU A 1 268 ? 20.898 0.064 1.675 1.00 73.38 268 LEU A CA 1
ATOM 2106 C C . LEU A 1 268 ? 20.840 0.632 0.258 1.00 73.38 268 LEU A C 1
ATOM 2108 O O . LEU A 1 268 ? 21.366 -0.001 -0.648 1.00 73.38 268 LEU A O 1
ATOM 2112 N N . ASP A 1 269 ? 20.274 1.822 0.060 1.00 70.81 269 ASP A N 1
ATOM 2113 C CA . ASP A 1 269 ? 20.324 2.518 -1.228 1.00 70.81 269 ASP A CA 1
ATOM 2114 C C . ASP A 1 269 ? 21.746 2.911 -1.627 1.00 70.81 269 ASP A C 1
ATOM 2116 O O . ASP A 1 269 ? 22.143 2.691 -2.768 1.00 70.81 269 ASP A O 1
ATOM 2120 N N . PHE A 1 270 ? 22.549 3.430 -0.696 1.00 72.81 270 PHE A N 1
ATOM 2121 C CA . PHE A 1 270 ? 23.954 3.727 -0.975 1.00 72.81 270 PHE A CA 1
ATOM 2122 C C . PHE A 1 270 ? 24.704 2.483 -1.480 1.00 72.81 270 PHE A C 1
ATOM 2124 O O . PHE A 1 270 ? 25.443 2.556 -2.465 1.00 72.81 270 PHE A O 1
ATOM 2131 N N . PHE A 1 271 ? 24.455 1.324 -0.865 1.00 71.38 271 PHE A N 1
ATOM 2132 C CA . PHE A 1 271 ? 24.980 0.046 -1.345 1.00 71.38 271 PHE A CA 1
ATOM 2133 C C . PHE A 1 271 ? 24.346 -0.373 -2.683 1.00 71.38 271 PHE A C 1
ATOM 2135 O O . PHE A 1 271 ? 25.059 -0.759 -3.608 1.00 71.38 271 PHE A O 1
ATOM 2142 N N . ALA A 1 272 ? 23.029 -0.249 -2.840 1.00 67.94 272 ALA A N 1
ATOM 2143 C CA . ALA A 1 272 ? 22.312 -0.658 -4.044 1.00 67.94 272 ALA A CA 1
ATOM 2144 C C . ALA A 1 272 ? 22.713 0.151 -5.286 1.00 67.94 272 ALA A C 1
ATOM 2146 O O . ALA A 1 272 ? 22.906 -0.422 -6.355 1.00 67.94 272 ALA A O 1
ATOM 2147 N N . ARG A 1 273 ? 22.930 1.462 -5.156 1.00 69.69 273 ARG A N 1
ATOM 2148 C CA . ARG A 1 273 ? 23.474 2.306 -6.232 1.00 69.69 273 ARG A CA 1
ATOM 2149 C C . ARG A 1 273 ? 24.868 1.868 -6.651 1.00 69.69 273 ARG A C 1
ATOM 2151 O O . ARG A 1 273 ? 25.194 1.913 -7.831 1.00 69.69 273 ARG A O 1
ATOM 2158 N N . ARG A 1 274 ? 25.692 1.467 -5.680 1.00 68.88 274 ARG A N 1
ATOM 2159 C CA . ARG A 1 274 ? 27.091 1.108 -5.918 1.00 68.88 274 ARG A CA 1
ATOM 2160 C C . ARG A 1 274 ? 27.256 -0.282 -6.533 1.00 68.88 274 ARG A C 1
ATOM 2162 O O . ARG A 1 274 ? 28.203 -0.473 -7.285 1.00 68.88 274 ARG A O 1
ATOM 2169 N N . TYR A 1 275 ? 26.357 -1.219 -6.228 1.00 61.03 275 TYR A N 1
ATOM 2170 C CA . TYR A 1 275 ? 26.500 -2.626 -6.623 1.00 61.03 275 TYR A CA 1
ATOM 2171 C C . TYR A 1 275 ? 25.414 -3.148 -7.580 1.00 61.03 275 TYR A C 1
ATOM 2173 O O . TYR A 1 275 ? 25.672 -4.100 -8.306 1.00 61.03 275 TYR A O 1
ATOM 2181 N N . PHE A 1 276 ? 24.222 -2.542 -7.613 1.00 57.66 276 PHE A N 1
ATOM 2182 C CA . PHE A 1 276 ? 23.056 -3.037 -8.365 1.00 57.66 276 PHE A CA 1
ATOM 2183 C C . PHE A 1 276 ? 22.525 -2.055 -9.427 1.00 57.66 276 PHE A C 1
ATOM 2185 O O . PHE A 1 276 ? 21.460 -2.297 -9.989 1.00 57.66 276 PHE A O 1
ATOM 2192 N N . PHE A 1 277 ? 23.238 -0.954 -9.711 1.00 55.03 277 PHE A N 1
ATOM 2193 C CA . PHE A 1 277 ? 22.878 0.047 -10.735 1.00 55.03 277 PHE A CA 1
ATOM 2194 C C . PHE A 1 277 ? 21.441 0.607 -10.620 1.00 55.03 277 PHE A C 1
ATOM 2196 O O . PHE A 1 277 ? 20.841 1.046 -11.601 1.00 55.03 277 PHE A O 1
ATOM 2203 N N . LEU A 1 278 ? 20.872 0.624 -9.410 1.00 63.22 278 LEU A N 1
ATOM 2204 C CA . LEU A 1 278 ? 19.574 1.244 -9.140 1.00 63.22 278 LEU A CA 1
ATOM 2205 C C . LEU A 1 278 ? 19.727 2.771 -9.122 1.00 63.22 278 LEU A C 1
ATOM 2207 O O . LEU A 1 278 ? 20.116 3.364 -8.118 1.00 63.22 278 LEU A O 1
ATOM 2211 N N . ASN A 1 279 ? 19.410 3.425 -10.238 1.00 64.19 279 ASN A N 1
ATOM 2212 C CA . ASN A 1 279 ? 19.499 4.880 -10.383 1.00 64.19 279 ASN A CA 1
ATOM 2213 C C . ASN A 1 279 ? 18.276 5.602 -9.809 1.00 64.19 279 ASN A C 1
ATOM 2215 O O . ASN A 1 279 ? 17.599 6.328 -10.515 1.00 64.19 279 ASN A O 1
ATOM 2219 N N . LEU A 1 280 ? 17.968 5.440 -8.524 1.00 67.31 280 LEU A N 1
ATOM 2220 C CA . LEU A 1 280 ? 16.845 6.175 -7.935 1.00 67.31 280 LEU A CA 1
ATOM 2221 C C . LEU A 1 280 ? 17.132 7.690 -7.844 1.00 67.31 280 LEU A C 1
ATOM 2223 O O . LEU A 1 280 ? 18.257 8.080 -7.511 1.00 67.31 280 LEU A O 1
ATOM 2227 N N . PRO A 1 281 ? 16.147 8.587 -8.016 1.00 65.75 281 PRO A N 1
ATOM 2228 C CA . PRO A 1 281 ? 16.396 10.020 -7.878 1.00 65.75 281 PRO A CA 1
ATOM 2229 C C . PRO A 1 281 ? 16.785 10.372 -6.436 1.00 65.75 281 PRO A C 1
ATOM 2231 O O . PRO A 1 281 ? 16.077 10.026 -5.490 1.00 65.75 281 PRO A O 1
ATOM 2234 N N . LYS A 1 282 ? 17.892 11.104 -6.240 1.00 68.44 282 LYS A N 1
ATOM 2235 C CA . LYS A 1 282 ? 18.362 11.532 -4.899 1.00 68.44 282 LYS A CA 1
ATOM 2236 C C . LYS A 1 282 ? 17.278 12.273 -4.098 1.00 68.44 282 LYS A C 1
ATOM 2238 O O . LYS A 1 282 ? 17.217 12.146 -2.877 1.00 68.44 282 LYS A O 1
ATOM 2243 N N . ALA A 1 283 ? 16.399 13.000 -4.791 1.00 64.75 283 ALA A N 1
ATOM 2244 C CA . ALA A 1 283 ? 15.280 13.731 -4.199 1.00 64.75 283 ALA A CA 1
ATOM 2245 C C . ALA A 1 283 ? 14.299 12.830 -3.422 1.00 64.75 283 ALA A C 1
ATOM 2247 O O . ALA A 1 283 ? 13.731 13.279 -2.429 1.00 64.75 283 ALA A O 1
ATOM 2248 N N . PHE A 1 284 ? 14.131 11.563 -3.820 1.00 69.62 284 PHE A N 1
ATOM 2249 C CA . PHE A 1 284 ? 13.257 10.629 -3.104 1.00 69.62 284 PHE A CA 1
ATOM 2250 C C . PHE A 1 284 ? 13.808 10.245 -1.737 1.00 69.62 284 PHE A C 1
ATOM 2252 O O . PHE A 1 284 ? 13.044 10.164 -0.785 1.00 69.62 284 PHE A O 1
ATOM 2259 N N . PHE A 1 285 ? 15.119 10.057 -1.600 1.00 68.31 285 PHE A N 1
ATOM 2260 C CA . PHE A 1 285 ? 15.718 9.684 -0.315 1.00 68.31 285 PHE A CA 1
ATOM 2261 C C . PHE A 1 285 ? 15.710 10.831 0.683 1.00 68.31 285 PHE A C 1
ATOM 2263 O O . PHE A 1 285 ? 15.371 10.628 1.848 1.00 68.31 285 PHE A O 1
ATOM 2270 N N . MET A 1 286 ? 15.995 12.045 0.203 1.00 68.88 286 MET A N 1
ATOM 2271 C CA . MET A 1 286 ? 15.858 13.253 1.018 1.00 68.88 286 MET A CA 1
ATOM 2272 C C . MET A 1 286 ? 14.423 13.443 1.522 1.00 68.88 286 MET A C 1
ATOM 2274 O O . MET A 1 286 ? 14.231 13.953 2.618 1.00 68.88 286 MET A O 1
ATOM 2278 N N . PHE A 1 287 ? 13.427 13.010 0.744 1.00 74.25 287 PHE A N 1
ATOM 2279 C CA . PHE A 1 287 ? 12.023 13.005 1.150 1.00 74.25 287 PHE A CA 1
ATOM 2280 C C . PHE A 1 287 ? 11.695 11.864 2.127 1.00 74.25 287 PHE A C 1
ATOM 2282 O O . PHE A 1 287 ? 11.050 12.088 3.147 1.00 74.25 287 PHE A O 1
ATOM 2289 N N . LEU A 1 288 ? 12.138 10.639 1.838 1.00 71.81 288 LEU A N 1
ATOM 2290 C CA . LEU A 1 288 ? 11.780 9.442 2.600 1.00 71.81 288 LEU A CA 1
ATOM 2291 C C . LEU A 1 288 ? 12.319 9.482 4.028 1.00 71.81 288 LEU A C 1
ATOM 2293 O O . LEU A 1 288 ? 11.572 9.174 4.954 1.00 71.81 288 LEU A O 1
ATOM 2297 N N . LEU A 1 289 ? 13.575 9.901 4.212 1.00 74.69 289 LEU A N 1
ATOM 2298 C CA . LEU A 1 289 ? 14.237 9.917 5.518 1.00 74.69 289 LEU A CA 1
ATOM 2299 C C . LEU A 1 289 ? 13.413 10.652 6.602 1.00 74.69 289 LEU A C 1
ATOM 2301 O O . LEU A 1 289 ? 13.175 10.060 7.657 1.00 74.69 289 LEU A O 1
ATOM 2305 N N . PRO A 1 290 ? 12.921 11.886 6.369 1.00 73.81 290 PRO A N 1
ATOM 2306 C CA . PRO A 1 290 ? 12.038 12.561 7.314 1.00 73.81 290 PRO A CA 1
ATOM 2307 C C . PRO A 1 290 ? 10.558 12.157 7.189 1.00 73.81 290 PRO A C 1
ATOM 2309 O O . PRO A 1 290 ? 9.828 12.248 8.175 1.00 73.81 290 PRO A O 1
ATOM 2312 N N . ALA A 1 291 ? 10.080 11.715 6.019 1.00 78.50 291 ALA A N 1
ATOM 2313 C CA . ALA A 1 291 ? 8.665 11.380 5.825 1.00 78.50 291 ALA A CA 1
ATOM 2314 C C . ALA A 1 291 ? 8.251 10.096 6.552 1.00 78.50 291 ALA A C 1
ATOM 2316 O O . ALA A 1 291 ? 7.151 10.023 7.095 1.00 78.50 291 ALA A O 1
ATOM 2317 N N . ILE A 1 292 ? 9.117 9.084 6.582 1.00 81.75 292 ILE A N 1
ATOM 2318 C CA . ILE A 1 292 ? 8.795 7.756 7.110 1.00 81.75 292 ILE A CA 1
ATOM 2319 C C . ILE A 1 292 ? 8.372 7.796 8.598 1.00 81.75 292 ILE A C 1
ATOM 2321 O O . ILE A 1 292 ? 7.290 7.288 8.906 1.00 81.75 292 ILE A O 1
ATOM 2325 N N . PRO A 1 293 ? 9.124 8.417 9.534 1.00 81.31 293 PRO A N 1
ATOM 2326 C CA . PRO A 1 293 ? 8.705 8.488 10.938 1.00 81.31 293 PRO A CA 1
ATOM 2327 C C . PRO A 1 293 ? 7.358 9.196 11.123 1.00 81.31 293 PRO A C 1
ATOM 2329 O O . PRO A 1 293 ? 6.529 8.766 11.925 1.00 81.31 293 PRO A O 1
ATOM 2332 N N . VAL A 1 294 ? 7.118 10.262 10.354 1.00 82.31 294 VAL A N 1
ATOM 2333 C CA . VAL A 1 294 ? 5.874 11.043 10.410 1.00 82.31 294 VAL A CA 1
ATOM 2334 C C . VAL A 1 294 ? 4.703 10.253 9.821 1.00 82.31 294 VAL A C 1
ATOM 2336 O O . VAL A 1 294 ? 3.607 10.267 10.376 1.00 82.31 294 VAL A O 1
ATOM 2339 N N . PHE A 1 295 ? 4.926 9.509 8.739 1.00 83.81 295 PHE A N 1
ATOM 2340 C CA . PHE A 1 295 ? 3.921 8.629 8.150 1.00 83.81 295 PHE A CA 1
ATOM 2341 C C . PHE A 1 295 ? 3.458 7.558 9.140 1.00 83.81 295 PHE A C 1
ATOM 2343 O O . PHE A 1 295 ? 2.259 7.318 9.290 1.00 83.81 295 PHE A O 1
ATOM 2350 N N . PHE A 1 296 ? 4.387 6.960 9.883 1.00 80.81 296 PHE A N 1
ATOM 2351 C CA . PHE A 1 296 ? 4.030 5.960 10.886 1.00 80.81 296 PHE A CA 1
ATOM 2352 C C . PHE A 1 296 ? 3.380 6.542 12.134 1.00 80.81 296 PHE A C 1
ATOM 2354 O O . PHE A 1 296 ? 2.459 5.926 12.675 1.00 80.81 296 PHE A O 1
ATOM 2361 N N . LEU A 1 297 ? 3.771 7.753 12.532 1.00 83.56 297 LEU A N 1
ATOM 2362 C CA . LEU A 1 297 ? 3.038 8.522 13.531 1.00 83.56 297 LEU A CA 1
ATOM 2363 C C . LEU A 1 297 ? 1.573 8.715 13.104 1.00 83.56 297 LEU A C 1
ATOM 2365 O O . LEU A 1 297 ? 0.661 8.424 13.877 1.00 83.56 297 LEU A O 1
ATOM 2369 N N . VAL A 1 298 ? 1.349 9.164 11.865 1.00 84.88 298 VAL A N 1
ATOM 2370 C CA . VAL A 1 298 ? 0.013 9.353 11.285 1.00 84.88 298 VAL A CA 1
ATOM 2371 C C . VAL A 1 298 ? -0.795 8.059 11.345 1.00 84.88 298 VAL A C 1
ATOM 2373 O O . VAL A 1 298 ? -1.901 8.076 11.877 1.00 84.88 298 VAL A O 1
ATOM 2376 N N . ILE A 1 299 ? -0.237 6.930 10.895 1.00 82.44 299 ILE A N 1
ATOM 2377 C CA . ILE A 1 299 ? -0.928 5.630 10.936 1.00 82.44 299 ILE A CA 1
ATOM 2378 C C . ILE A 1 299 ? -1.351 5.266 12.366 1.00 82.44 299 ILE A C 1
ATOM 2380 O O . ILE A 1 299 ? -2.471 4.803 12.587 1.00 82.44 299 ILE A O 1
ATOM 2384 N N . LEU A 1 300 ? -0.480 5.465 13.357 1.00 82.25 300 LEU A N 1
ATOM 2385 C CA . LEU A 1 300 ? -0.795 5.148 14.752 1.00 82.25 300 LEU A CA 1
ATOM 2386 C C . LEU A 1 300 ? -1.897 6.047 15.315 1.00 82.25 300 LEU A C 1
ATOM 2388 O O . LEU A 1 300 ? -2.808 5.558 15.989 1.00 82.25 300 LEU A O 1
ATOM 2392 N N . LEU A 1 301 ? -1.844 7.343 15.009 1.00 84.50 301 LEU A N 1
ATOM 2393 C CA . LEU A 1 301 ? -2.862 8.310 15.410 1.00 84.50 301 LEU A CA 1
ATOM 2394 C C . LEU A 1 301 ? -4.208 8.014 14.753 1.00 84.50 301 LEU A C 1
ATOM 2396 O O . LEU A 1 301 ? -5.235 8.058 15.429 1.00 84.50 301 LEU A O 1
ATOM 2400 N N . GLU A 1 302 ? -4.211 7.649 13.471 1.00 81.94 302 GLU A N 1
ATOM 2401 C CA . GLU A 1 302 ? -5.407 7.181 12.778 1.00 81.94 302 GLU A CA 1
ATOM 2402 C C . GLU A 1 302 ? -6.016 6.011 13.538 1.00 81.94 302 GLU A C 1
ATOM 2404 O O . GLU A 1 302 ? -7.140 6.121 14.022 1.00 81.94 302 GLU A O 1
ATOM 2409 N N . ARG A 1 303 ? -5.257 4.930 13.761 1.00 77.31 303 ARG A N 1
ATOM 2410 C CA . ARG A 1 303 ? -5.753 3.748 14.483 1.00 77.31 303 ARG A CA 1
ATOM 2411 C C . ARG A 1 303 ? -6.242 4.089 15.893 1.00 77.31 303 ARG A C 1
ATOM 2413 O O . ARG A 1 303 ? -7.281 3.572 16.299 1.00 77.31 303 ARG A O 1
ATOM 2420 N N . PHE A 1 304 ? -5.577 4.989 16.617 1.00 80.44 304 PHE A N 1
ATOM 2421 C CA . PHE A 1 304 ? -6.061 5.473 17.912 1.00 80.44 304 PHE A CA 1
ATOM 2422 C C . PHE A 1 304 ? -7.438 6.149 17.792 1.00 80.44 304 PHE A C 1
ATOM 2424 O O . PHE A 1 304 ? -8.371 5.788 18.511 1.00 80.44 304 PHE A O 1
ATOM 2431 N N . LEU A 1 305 ? -7.624 7.074 16.851 1.00 80.25 305 LEU A N 1
ATOM 2432 C CA . LEU A 1 305 ? -8.901 7.767 16.646 1.00 80.25 305 LEU A CA 1
ATOM 2433 C C . LEU A 1 305 ? -10.016 6.836 16.156 1.00 80.25 305 LEU A C 1
ATOM 2435 O O . LEU A 1 305 ? -11.174 7.006 16.554 1.00 80.25 305 LEU A O 1
ATOM 2439 N N . ILE A 1 306 ? -9.668 5.808 15.376 1.00 77.50 306 ILE A N 1
ATOM 2440 C CA . ILE A 1 306 ? -10.579 4.714 15.021 1.00 77.50 306 ILE A CA 1
ATOM 2441 C C . ILE A 1 306 ? -11.091 4.024 16.294 1.00 77.50 306 ILE A C 1
ATOM 2443 O O . ILE A 1 306 ? -12.300 3.850 16.443 1.00 77.50 306 ILE A O 1
ATOM 2447 N N . THR A 1 307 ? -10.220 3.700 17.262 1.00 73.25 307 THR A N 1
ATOM 2448 C CA . THR A 1 307 ? -10.664 3.083 18.534 1.00 73.25 307 THR A CA 1
ATOM 2449 C C . THR A 1 307 ? -11.546 3.993 19.390 1.00 73.25 307 THR A C 1
ATOM 2451 O O . THR A 1 307 ? -12.300 3.507 20.229 1.00 73.25 307 THR A O 1
ATOM 2454 N N . ARG A 1 308 ? -11.500 5.312 19.164 1.00 78.94 308 ARG A N 1
ATOM 2455 C CA . ARG A 1 308 ? -12.371 6.311 19.810 1.00 78.94 308 ARG A CA 1
ATOM 2456 C C . ARG A 1 308 ? -13.633 6.637 19.006 1.00 78.94 308 ARG A C 1
ATOM 2458 O O . ARG A 1 308 ? -14.333 7.596 19.332 1.00 78.94 308 ARG A O 1
ATOM 2465 N N . ASN A 1 309 ? -13.932 5.846 17.973 1.00 77.12 309 ASN A N 1
ATOM 2466 C CA . ASN A 1 309 ? -15.100 5.990 17.104 1.00 77.12 309 ASN A CA 1
ATOM 2467 C C . ASN A 1 309 ? -15.171 7.346 16.365 1.00 77.12 309 ASN A C 1
ATOM 2469 O O . ASN A 1 309 ? -16.252 7.850 16.066 1.00 77.12 309 ASN A O 1
ATOM 2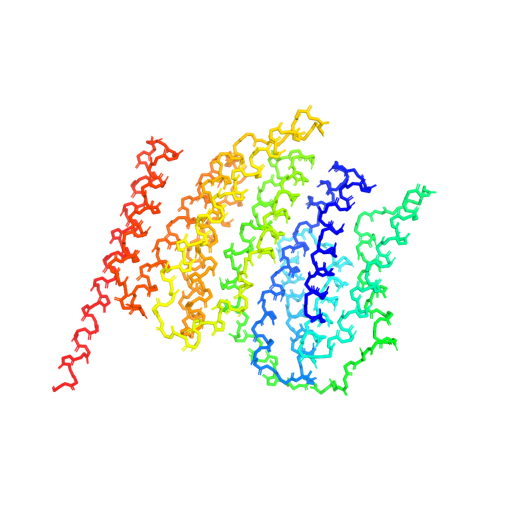473 N N . GLN A 1 310 ? -14.017 7.948 16.047 1.00 81.69 310 GLN A N 1
ATOM 2474 C CA . GLN A 1 310 ? -13.922 9.241 15.346 1.00 81.69 310 GLN A CA 1
ATOM 2475 C C . GLN A 1 310 ? -13.710 9.091 13.827 1.00 81.69 310 GLN A C 1
ATOM 2477 O O . GLN A 1 310 ? -13.140 9.966 13.178 1.00 81.69 310 GLN A O 1
ATOM 2482 N N . MET A 1 311 ? -14.207 7.996 13.240 1.00 75.75 311 MET A N 1
ATOM 2483 C CA . MET A 1 311 ? -14.031 7.643 11.819 1.00 75.75 311 MET A CA 1
ATOM 2484 C C . MET A 1 311 ? -14.458 8.754 10.854 1.00 75.75 311 MET A C 1
ATOM 2486 O O . MET A 1 311 ? -13.789 9.003 9.857 1.00 75.75 311 MET A O 1
ATOM 2490 N N . LYS A 1 312 ? -15.579 9.429 11.148 1.00 79.44 312 LYS A N 1
ATOM 2491 C CA . LYS A 1 312 ? -16.106 10.507 10.298 1.00 79.44 312 LYS A CA 1
ATOM 2492 C C . LYS A 1 312 ? -15.158 11.695 10.243 1.00 79.44 312 LYS A C 1
ATOM 2494 O O . LYS A 1 312 ? -14.909 12.218 9.165 1.00 79.44 312 LYS A O 1
ATOM 2499 N N . LEU A 1 313 ? -14.639 12.115 11.398 1.00 79.56 313 LEU A N 1
ATOM 2500 C CA . LEU A 1 313 ? -13.693 13.220 11.430 1.00 79.56 313 LEU A CA 1
ATOM 2501 C C . LEU A 1 313 ? -12.410 12.831 10.711 1.00 79.56 313 LEU A C 1
ATOM 2503 O O . LEU A 1 313 ? -11.922 13.623 9.917 1.00 79.56 313 LEU A O 1
ATOM 2507 N N . LEU A 1 314 ? -11.923 11.612 10.953 1.00 82.56 314 LEU A N 1
ATOM 2508 C CA . LEU A 1 314 ? -10.724 11.109 10.305 1.00 82.56 314 LEU A CA 1
ATOM 2509 C C . LEU A 1 314 ? -10.863 11.151 8.780 1.00 82.56 314 LEU A C 1
ATOM 2511 O O . LEU A 1 314 ? -10.024 11.741 8.112 1.00 82.56 314 LEU A O 1
ATOM 2515 N N . ALA A 1 315 ? -11.977 10.645 8.247 1.00 80.44 315 ALA A N 1
ATOM 2516 C CA . ALA A 1 315 ? -12.271 10.697 6.819 1.00 80.44 315 ALA A CA 1
ATOM 2517 C C . ALA A 1 315 ? -12.289 12.133 6.265 1.00 80.44 315 ALA A C 1
ATOM 2519 O O . ALA A 1 315 ? -11.709 12.380 5.210 1.00 80.44 315 ALA A O 1
ATOM 2520 N N . ILE A 1 316 ? -12.905 13.083 6.980 1.00 80.50 316 ILE A N 1
ATOM 2521 C CA . ILE A 1 316 ? -12.944 14.497 6.574 1.00 80.50 316 ILE A CA 1
ATOM 2522 C C . ILE A 1 316 ? -11.539 15.104 6.586 1.00 80.50 316 ILE A C 1
ATOM 2524 O O . ILE A 1 316 ? -11.162 15.779 5.633 1.00 80.50 316 ILE A O 1
ATOM 2528 N N . THR A 1 317 ? -10.754 14.862 7.639 1.00 82.56 317 THR A N 1
ATOM 2529 C CA . THR A 1 317 ? -9.392 15.392 7.737 1.00 82.56 317 THR A CA 1
ATOM 2530 C C . THR A 1 317 ? -8.491 14.806 6.658 1.00 82.56 317 THR A C 1
ATOM 2532 O O . THR A 1 317 ? -7.836 15.567 5.956 1.00 82.56 317 THR A O 1
ATOM 2535 N N . SER A 1 318 ? -8.510 13.490 6.439 1.00 82.88 318 SER A N 1
ATOM 2536 C CA . SER A 1 318 ? -7.731 12.856 5.373 1.00 82.88 318 SER A CA 1
ATOM 2537 C C . SER A 1 318 ? -8.114 13.405 4.003 1.00 82.88 318 SER A C 1
ATOM 2539 O O . SER A 1 318 ? -7.246 13.777 3.220 1.00 82.88 318 SER A O 1
ATOM 2541 N N . ALA A 1 319 ? -9.414 13.513 3.720 1.00 80.31 319 ALA A N 1
ATOM 2542 C CA . ALA A 1 319 ? -9.897 14.077 2.467 1.00 80.31 319 ALA A CA 1
ATOM 2543 C C . ALA A 1 319 ? -9.414 15.525 2.284 1.00 80.31 319 ALA A C 1
ATOM 2545 O O . ALA A 1 319 ? -8.886 15.853 1.227 1.00 80.31 319 ALA A O 1
ATOM 2546 N N . ALA A 1 320 ? -9.507 16.364 3.320 1.00 81.00 320 ALA A N 1
ATOM 2547 C CA . ALA A 1 320 ? -9.084 17.763 3.265 1.00 81.00 320 ALA A CA 1
ATOM 2548 C C . ALA A 1 320 ? -7.585 17.940 2.966 1.00 81.00 320 ALA A C 1
ATOM 2550 O O . ALA A 1 320 ? -7.219 18.887 2.278 1.00 81.00 320 ALA A O 1
ATOM 2551 N N . PHE A 1 321 ? -6.725 17.039 3.452 1.00 79.56 321 PHE A N 1
ATOM 2552 C CA . PHE A 1 321 ? -5.280 17.115 3.212 1.00 79.56 321 PHE A CA 1
ATOM 2553 C C . PHE A 1 321 ? -4.843 16.422 1.914 1.00 79.56 321 PHE A C 1
ATOM 2555 O O . PHE A 1 321 ? -3.970 16.931 1.214 1.00 79.56 321 PHE A O 1
ATOM 2562 N N . PHE A 1 322 ? -5.447 15.288 1.547 1.00 75.75 322 PHE A N 1
ATOM 2563 C CA . PHE A 1 322 ? -4.979 14.485 0.412 1.00 75.75 322 PHE A CA 1
ATOM 2564 C C . PHE A 1 322 ? -5.714 14.757 -0.907 1.00 75.75 322 PHE A C 1
ATOM 2566 O O . PHE A 1 322 ? -5.084 14.613 -1.955 1.00 75.75 322 PHE A O 1
ATOM 2573 N N . LEU A 1 323 ? -6.978 15.215 -0.907 1.00 73.50 323 LEU A N 1
ATOM 2574 C CA . LEU A 1 323 ? -7.675 15.601 -2.150 1.00 73.50 323 LEU A CA 1
ATOM 2575 C C . LEU A 1 323 ? -6.969 16.740 -2.899 1.00 73.50 323 LEU A C 1
ATOM 2577 O O . LEU A 1 323 ? -6.772 16.581 -4.104 1.00 73.50 323 LEU A O 1
ATOM 2581 N N . PRO A 1 324 ? -6.516 17.832 -2.241 1.00 70.75 324 PRO A N 1
ATOM 2582 C CA . PRO A 1 324 ? -5.769 18.888 -2.923 1.00 70.75 324 PRO A CA 1
ATOM 2583 C C . PRO A 1 324 ? -4.485 18.370 -3.577 1.00 70.75 324 PRO A C 1
ATOM 2585 O O . PRO A 1 324 ? -4.120 18.793 -4.671 1.00 70.75 324 PRO A O 1
ATOM 2588 N N . THR A 1 325 ? -3.819 17.403 -2.940 1.00 66.75 325 THR A N 1
ATOM 2589 C CA . THR A 1 325 ? -2.632 16.757 -3.514 1.00 66.75 325 THR A CA 1
ATOM 2590 C C . THR A 1 325 ? -2.991 15.915 -4.722 1.00 66.75 325 THR A C 1
ATOM 2592 O O . THR A 1 325 ? -2.295 15.976 -5.725 1.00 66.75 325 THR A O 1
ATOM 2595 N N . CYS A 1 326 ? -4.099 15.170 -4.665 1.00 67.25 326 CYS A N 1
ATOM 2596 C CA . CYS A 1 326 ? -4.585 14.417 -5.816 1.00 67.25 326 CYS A CA 1
ATOM 2597 C C . CYS A 1 326 ? -4.878 15.361 -6.987 1.00 67.25 326 CYS A C 1
ATOM 2599 O O . CYS A 1 326 ? -4.409 15.091 -8.083 1.00 67.25 326 CYS A O 1
ATOM 2601 N N . SER A 1 327 ? -5.541 16.503 -6.759 1.00 67.25 327 SER A N 1
ATOM 2602 C CA . SER A 1 327 ? -5.736 17.519 -7.807 1.00 67.25 327 SER A CA 1
ATOM 2603 C C . SER A 1 327 ? -4.425 18.124 -8.312 1.00 67.25 327 SER A C 1
ATOM 2605 O O . SER A 1 327 ? -4.310 18.404 -9.497 1.00 67.25 327 SER A O 1
ATOM 2607 N N . TYR A 1 328 ? -3.423 18.279 -7.444 1.00 66.50 328 TYR A N 1
ATOM 2608 C CA . TYR A 1 328 ? -2.104 18.788 -7.820 1.00 66.50 328 TYR A CA 1
ATOM 2609 C C . TYR A 1 328 ? -1.325 17.803 -8.701 1.00 66.50 328 TYR A C 1
ATOM 2611 O O . TYR A 1 328 ? -0.594 18.222 -9.590 1.00 66.50 328 TYR A O 1
ATOM 2619 N N . VAL A 1 329 ? -1.527 16.494 -8.509 1.00 63.72 329 VAL A N 1
ATOM 2620 C CA . VAL A 1 329 ? -0.962 15.442 -9.370 1.00 63.72 329 VAL A CA 1
ATOM 2621 C C . VAL A 1 329 ? -1.520 15.499 -10.795 1.00 63.72 329 VAL A C 1
ATOM 2623 O O . VAL A 1 329 ? -0.806 15.158 -11.733 1.00 63.72 329 VAL A O 1
ATOM 2626 N N . PHE A 1 330 ? -2.762 15.955 -10.980 1.00 62.84 330 PHE A N 1
ATOM 2627 C CA . PHE A 1 330 ? -3.357 16.126 -12.312 1.00 62.84 330 PHE A CA 1
ATOM 2628 C C . PHE A 1 330 ? -2.830 17.359 -13.066 1.00 62.84 330 PHE A C 1
ATOM 2630 O O . PHE A 1 330 ? -3.143 17.530 -14.241 1.00 62.84 330 PHE A O 1
ATOM 2637 N N . ILE A 1 331 ? -2.031 18.214 -12.423 1.00 65.56 331 ILE A N 1
ATOM 2638 C CA . ILE A 1 331 ? -1.376 19.346 -13.078 1.00 65.56 331 ILE A CA 1
ATOM 2639 C C . ILE A 1 331 ? -0.022 18.850 -13.608 1.00 65.56 331 ILE A C 1
ATOM 2641 O O . ILE A 1 331 ? 0.966 18.803 -12.878 1.00 65.56 331 ILE A O 1
ATOM 2645 N N . GLU A 1 332 ? 0.027 18.469 -14.887 1.00 56.91 332 GLU A N 1
ATOM 2646 C CA . GLU A 1 332 ? 1.199 17.861 -15.557 1.00 56.91 332 GLU A CA 1
ATOM 2647 C C . GLU A 1 332 ? 2.473 18.736 -15.581 1.00 56.91 332 GLU A C 1
ATOM 2649 O O . GLU A 1 332 ? 3.539 18.271 -15.975 1.00 56.91 332 GLU A O 1
ATOM 2654 N N . SER A 1 333 ? 2.402 19.998 -15.150 1.00 62.97 333 SER A N 1
ATOM 2655 C CA . SER A 1 333 ? 3.513 20.958 -15.195 1.00 62.97 333 SER A CA 1
ATOM 2656 C C . SER A 1 333 ? 4.357 21.038 -13.915 1.00 62.97 333 SER A C 1
ATOM 2658 O O . SER A 1 333 ? 5.287 21.844 -13.836 1.00 62.97 333 SER A O 1
ATOM 2660 N N . VAL A 1 334 ? 4.058 20.234 -12.892 1.00 68.69 334 VAL A N 1
ATOM 2661 C CA . VAL A 1 334 ? 4.748 20.314 -11.598 1.00 68.69 334 VAL A CA 1
ATOM 2662 C C . VAL A 1 334 ? 6.025 19.463 -11.605 1.00 68.69 334 VAL A C 1
ATOM 2664 O O . VAL A 1 334 ? 5.958 18.254 -11.807 1.00 68.69 334 VAL A O 1
ATOM 2667 N N . PRO A 1 335 ? 7.205 20.017 -11.268 1.00 76.81 335 PRO A N 1
ATOM 2668 C CA . PRO A 1 335 ? 8.411 19.207 -11.145 1.00 76.81 335 PRO A CA 1
ATOM 2669 C C . PRO A 1 335 ? 8.279 18.192 -10.001 1.00 76.81 335 PRO A C 1
ATOM 2671 O O . PRO A 1 335 ? 7.801 18.521 -8.913 1.00 76.81 335 PRO A O 1
ATOM 2674 N N . LEU A 1 336 ? 8.814 16.983 -10.188 1.00 76.56 336 LEU A N 1
ATOM 2675 C CA . LEU A 1 336 ? 8.818 15.903 -9.189 1.00 76.56 336 LEU A CA 1
ATOM 2676 C C . LEU A 1 336 ? 9.285 16.360 -7.791 1.00 76.56 336 LEU A C 1
ATOM 2678 O O . LEU A 1 336 ? 8.713 15.978 -6.772 1.00 76.56 336 LEU A O 1
ATOM 2682 N N . SER A 1 337 ? 10.301 17.228 -7.723 1.00 75.94 337 SER A N 1
ATOM 2683 C CA . SER A 1 337 ? 10.790 17.773 -6.448 1.00 75.94 337 SER A CA 1
ATOM 2684 C C . SER A 1 337 ? 9.770 18.674 -5.737 1.00 75.94 337 SER A C 1
ATOM 2686 O O . SER A 1 337 ? 9.805 18.785 -4.512 1.00 75.94 337 SER A O 1
ATOM 2688 N N . GLY A 1 338 ? 8.879 19.330 -6.485 1.00 76.94 338 GLY A N 1
ATOM 2689 C CA . GLY A 1 338 ? 7.752 20.101 -5.965 1.00 76.94 338 GLY A CA 1
ATOM 2690 C C . GLY A 1 338 ? 6.649 19.189 -5.433 1.00 76.94 338 GLY A C 1
ATOM 2691 O O . GLY A 1 338 ? 6.191 19.387 -4.308 1.00 76.94 338 GLY A O 1
ATOM 2692 N N . LEU A 1 339 ? 6.309 18.132 -6.179 1.00 78.25 339 LEU A N 1
ATOM 2693 C CA . LEU A 1 339 ? 5.343 17.116 -5.752 1.00 78.25 339 LEU A CA 1
ATOM 2694 C C . LEU A 1 339 ? 5.765 16.441 -4.436 1.00 78.25 339 LEU A C 1
ATOM 2696 O O . LEU A 1 339 ? 4.961 16.338 -3.507 1.00 78.25 339 LEU A O 1
ATOM 2700 N N . LEU A 1 340 ? 7.029 16.016 -4.330 1.00 79.12 340 LEU A N 1
ATOM 2701 C CA . LEU A 1 340 ? 7.564 15.382 -3.120 1.00 79.12 340 LEU A CA 1
ATOM 2702 C C . LEU A 1 340 ? 7.566 16.341 -1.928 1.00 79.12 340 LEU A C 1
ATOM 2704 O O . LEU A 1 340 ? 7.132 15.973 -0.838 1.00 79.12 340 LEU A O 1
ATOM 2708 N N . ARG A 1 341 ? 7.977 17.597 -2.137 1.00 77.81 341 ARG A N 1
ATOM 2709 C CA . ARG A 1 341 ? 7.928 18.628 -1.093 1.00 77.81 341 ARG A CA 1
ATOM 2710 C C . ARG A 1 341 ? 6.508 18.849 -0.587 1.00 77.81 341 ARG A C 1
ATOM 2712 O O . ARG A 1 341 ? 6.273 18.749 0.612 1.00 77.81 341 ARG A O 1
ATOM 2719 N N . MET A 1 342 ? 5.553 19.091 -1.482 1.00 77.75 342 MET A N 1
ATOM 2720 C CA . MET A 1 342 ? 4.152 19.306 -1.111 1.00 77.75 342 MET A CA 1
ATOM 2721 C C . MET A 1 342 ? 3.569 18.103 -0.360 1.00 77.75 342 MET A C 1
ATOM 2723 O O . MET A 1 342 ? 2.934 18.274 0.680 1.00 77.75 342 MET A O 1
ATOM 2727 N N . SER A 1 343 ? 3.858 16.892 -0.839 1.00 78.88 343 SER A N 1
ATOM 2728 C CA . SER A 1 343 ? 3.468 15.637 -0.188 1.00 78.88 343 SER A CA 1
ATOM 2729 C C . SER A 1 343 ? 3.988 15.545 1.248 1.00 78.88 343 SER A C 1
ATOM 2731 O O . SER A 1 343 ? 3.263 15.119 2.146 1.00 78.88 343 SER A O 1
ATOM 2733 N N . TYR A 1 344 ? 5.231 15.975 1.482 1.00 79.06 344 TYR A N 1
ATOM 2734 C CA . TYR A 1 344 ? 5.844 15.977 2.809 1.00 79.06 344 TYR A CA 1
ATOM 2735 C C . TYR A 1 344 ? 5.204 17.018 3.728 1.00 79.06 344 TYR A C 1
ATOM 2737 O O . TYR A 1 344 ? 4.825 16.695 4.852 1.00 79.06 344 TYR A O 1
ATOM 2745 N N . TYR A 1 345 ? 5.025 18.251 3.245 1.00 77.69 345 TYR A N 1
ATOM 2746 C CA . TYR A 1 345 ? 4.372 19.309 4.016 1.00 77.69 345 TYR A CA 1
ATOM 2747 C C . TYR A 1 345 ? 2.980 18.879 4.479 1.00 77.69 345 TYR A C 1
ATOM 2749 O O . TYR A 1 345 ? 2.653 18.991 5.659 1.00 77.69 345 TYR A O 1
ATOM 2757 N N . LEU A 1 346 ? 2.183 18.317 3.570 1.00 78.94 346 LEU A N 1
ATOM 2758 C CA . LEU A 1 346 ? 0.835 17.859 3.887 1.00 78.94 346 LEU A CA 1
ATOM 2759 C C . LEU A 1 346 ? 0.844 16.684 4.861 1.00 78.94 346 LEU A C 1
ATOM 2761 O O . LEU A 1 346 ? 0.012 16.663 5.764 1.00 78.94 346 LEU A O 1
ATOM 2765 N N . LEU A 1 347 ? 1.806 15.762 4.749 1.00 82.69 347 LEU A N 1
ATOM 2766 C CA . LEU A 1 347 ? 1.973 14.678 5.716 1.00 82.69 347 LEU A CA 1
ATOM 2767 C C . LEU A 1 347 ? 2.207 15.206 7.132 1.00 82.69 347 LEU A C 1
ATOM 2769 O O . LEU A 1 347 ? 1.576 14.742 8.080 1.00 82.69 347 LEU A O 1
ATOM 2773 N N . VAL A 1 348 ? 3.113 16.170 7.279 1.00 81.69 348 VAL A N 1
ATOM 2774 C CA . VAL A 1 348 ? 3.458 16.735 8.585 1.00 81.69 348 VAL A CA 1
ATOM 2775 C C . VAL A 1 348 ? 2.311 17.569 9.142 1.00 81.69 348 VAL A C 1
ATOM 2777 O O . VAL A 1 348 ? 1.976 17.423 10.316 1.00 81.69 348 VAL A O 1
ATOM 2780 N N . CYS A 1 349 ? 1.661 18.400 8.321 1.00 81.25 349 CYS A N 1
ATOM 2781 C CA . CYS A 1 349 ? 0.480 19.149 8.746 1.00 81.25 349 CYS A CA 1
ATOM 2782 C C . CYS A 1 349 ? -0.646 18.205 9.184 1.00 81.25 349 CYS A C 1
ATOM 2784 O O . CYS A 1 349 ? -1.254 18.416 10.235 1.00 81.25 349 CYS A O 1
ATOM 2786 N N . TYR A 1 350 ? -0.881 17.136 8.423 1.00 84.94 350 TYR A N 1
ATOM 2787 C CA . TYR A 1 350 ? -1.859 16.111 8.761 1.00 84.94 350 TYR A CA 1
ATOM 2788 C C . TYR A 1 350 ? -1.503 15.406 10.079 1.00 84.94 350 TYR A C 1
ATOM 2790 O O . TYR A 1 350 ? -2.334 15.345 10.984 1.00 84.94 350 TYR A O 1
ATOM 2798 N N . GLY A 1 351 ? -0.250 14.973 10.253 1.00 83.12 351 GLY A N 1
ATOM 2799 C CA . GLY A 1 351 ? 0.244 14.383 11.502 1.00 83.12 351 GLY A CA 1
ATOM 2800 C C . GLY A 1 351 ? 0.115 15.316 12.707 1.00 83.12 351 GLY A C 1
ATOM 2801 O O . GLY A 1 351 ? -0.350 14.892 13.767 1.00 83.12 351 GLY A O 1
ATOM 2802 N N . GLY A 1 352 ? 0.433 16.601 12.544 1.00 81.81 352 GLY A N 1
ATOM 2803 C CA . GLY A 1 352 ? 0.247 17.618 13.580 1.00 81.81 352 GLY A CA 1
ATOM 2804 C C . GLY A 1 352 ? -1.222 17.780 13.979 1.00 81.81 352 GLY A C 1
ATOM 2805 O O . GLY A 1 352 ? -1.550 17.744 15.167 1.00 81.81 352 GLY A O 1
ATOM 2806 N N . VAL A 1 353 ? -2.127 17.874 12.998 1.00 83.62 353 VAL A N 1
ATOM 2807 C CA . VAL A 1 353 ? -3.580 17.959 13.230 1.00 83.62 353 VAL A CA 1
ATOM 2808 C C . VAL A 1 353 ? -4.108 16.724 13.956 1.00 83.62 353 VAL A C 1
ATOM 2810 O O . VAL A 1 353 ? -4.847 16.859 14.937 1.00 83.62 353 VAL A O 1
ATOM 2813 N N . LEU A 1 354 ? -3.708 15.525 13.529 1.00 85.50 354 LEU A N 1
ATOM 2814 C CA . LEU A 1 354 ? -4.105 14.286 14.192 1.00 85.50 354 LEU A CA 1
ATOM 2815 C C . LEU A 1 354 ? -3.579 14.211 15.628 1.00 85.50 354 LEU A C 1
ATOM 2817 O O . LEU A 1 354 ? -4.314 13.790 16.519 1.00 85.50 354 LEU A O 1
ATOM 2821 N N . THR A 1 355 ? -2.348 14.664 15.876 1.00 83.44 355 THR A N 1
ATOM 2822 C CA . THR A 1 355 ? -1.744 14.673 17.218 1.00 83.44 355 THR A CA 1
ATOM 2823 C C . THR A 1 355 ? -2.498 15.623 18.151 1.00 83.44 355 THR A C 1
ATOM 2825 O O . THR A 1 355 ? -2.850 15.249 19.272 1.00 83.44 355 THR A O 1
ATOM 2828 N N . LEU A 1 356 ? -2.835 16.827 17.674 1.00 81.44 356 LEU A N 1
ATOM 2829 C CA . LEU A 1 356 ? -3.662 17.790 18.412 1.00 81.44 356 LEU A CA 1
ATOM 2830 C C . LEU A 1 356 ? -5.051 17.234 18.724 1.00 81.44 356 LEU A C 1
ATOM 2832 O O . LEU A 1 356 ? -5.602 17.468 19.803 1.00 81.44 356 LEU A O 1
ATOM 2836 N N . TYR A 1 357 ? -5.634 16.504 17.777 1.00 82.81 357 TYR A N 1
ATOM 2837 C CA . TYR A 1 357 ? -6.939 15.903 17.972 1.00 82.81 357 TYR A CA 1
ATOM 2838 C C . TYR A 1 357 ? -6.879 14.731 18.961 1.00 82.81 357 TYR A C 1
ATOM 2840 O O . TYR A 1 357 ? -7.697 14.673 19.879 1.00 82.81 357 TYR A O 1
ATOM 2848 N N . ALA A 1 358 ? -5.869 13.864 18.861 1.00 82.56 358 ALA A N 1
ATOM 2849 C CA . ALA A 1 358 ? -5.618 12.788 19.816 1.00 82.56 358 ALA A CA 1
ATOM 2850 C C . ALA A 1 358 ? -5.389 13.322 21.241 1.00 82.56 358 ALA A C 1
ATOM 2852 O O . ALA A 1 358 ? -5.923 12.757 22.196 1.00 82.56 358 ALA A O 1
ATOM 2853 N N . ALA A 1 359 ? -4.720 14.472 21.390 1.00 81.62 359 ALA A N 1
ATOM 2854 C CA . ALA A 1 359 ? -4.526 15.135 22.681 1.00 81.62 359 ALA A CA 1
ATOM 2855 C C . ALA A 1 359 ? -5.841 15.525 23.382 1.00 81.62 359 ALA A C 1
ATOM 2857 O O . ALA A 1 359 ? -5.865 15.688 24.600 1.00 81.62 359 ALA A O 1
ATOM 2858 N N . ARG A 1 360 ? -6.973 15.630 22.670 1.00 80.00 360 ARG A N 1
ATOM 2859 C CA . ARG A 1 360 ? -8.284 15.837 23.317 1.00 80.00 360 ARG A CA 1
ATOM 2860 C C . ARG A 1 360 ? -8.738 14.629 24.134 1.00 80.00 360 ARG A C 1
ATOM 2862 O O . ARG A 1 360 ? -9.480 14.807 25.095 1.00 80.00 360 ARG A O 1
ATOM 2869 N N . PHE A 1 361 ? -8.287 13.436 23.758 1.00 77.81 361 PHE A N 1
ATOM 2870 C CA . PHE A 1 361 ? -8.707 12.156 24.331 1.00 77.81 361 PHE A CA 1
ATOM 2871 C C . PHE A 1 361 ? -7.633 11.508 25.209 1.00 77.81 361 PHE A C 1
ATOM 2873 O O . PHE A 1 361 ? -7.835 10.383 25.667 1.00 77.81 361 PHE A O 1
ATOM 2880 N N . CYS A 1 362 ? -6.510 12.194 25.432 1.00 77.25 362 CYS A N 1
ATOM 2881 C CA . CYS A 1 362 ? -5.408 11.722 26.261 1.00 77.25 362 CYS A CA 1
ATOM 2882 C C . CYS A 1 362 ? -5.174 12.622 27.475 1.00 77.25 362 CYS A C 1
ATOM 2884 O O . CYS A 1 362 ? -5.381 13.836 27.428 1.00 77.25 362 CYS A O 1
ATOM 2886 N N . GLU A 1 363 ? -4.721 12.005 28.563 1.00 74.12 363 GLU A N 1
ATOM 2887 C CA . GLU A 1 363 ? -4.350 12.689 29.807 1.00 74.12 363 GLU A CA 1
ATOM 2888 C C . GLU A 1 363 ? -3.006 13.425 29.648 1.00 74.12 363 GLU A C 1
ATOM 2890 O O . GLU A 1 363 ? -2.849 14.557 30.104 1.00 74.12 363 GLU A O 1
ATOM 2895 N N . GLU A 1 364 ? -2.079 12.859 28.869 1.00 75.19 364 GLU A N 1
ATOM 2896 C CA . GLU A 1 364 ? -0.725 13.376 28.608 1.00 75.19 364 GLU A CA 1
ATOM 2897 C C . GLU A 1 364 ? -0.678 14.488 27.540 1.00 75.19 364 GLU A C 1
ATOM 2899 O O . GLU A 1 364 ? 0.143 14.493 26.619 1.00 75.19 364 GLU A O 1
ATOM 2904 N N . LYS A 1 365 ? -1.570 15.477 27.651 1.00 76.69 365 LYS A N 1
ATOM 2905 C CA . LYS A 1 365 ? -1.738 16.547 26.647 1.00 76.69 365 LYS A CA 1
ATOM 2906 C C . LYS A 1 365 ? -0.446 17.307 26.356 1.00 76.69 365 LYS A C 1
ATOM 2908 O O . LYS A 1 365 ? -0.180 17.635 25.205 1.00 76.69 365 LYS A O 1
ATOM 2913 N N . LYS A 1 366 ? 0.359 17.577 27.390 1.00 72.88 366 LYS A N 1
ATOM 2914 C CA . LYS A 1 366 ? 1.621 18.324 27.267 1.00 72.88 366 LYS A CA 1
ATOM 2915 C C . LYS A 1 366 ? 2.664 17.571 26.431 1.00 72.88 366 LYS A C 1
ATOM 2917 O O . LYS A 1 366 ? 3.328 18.200 25.617 1.00 72.88 366 LYS A O 1
ATOM 2922 N N . GLY A 1 367 ? 2.757 16.247 26.582 1.00 72.56 367 GLY A N 1
ATOM 2923 C CA . GLY A 1 367 ? 3.685 15.414 25.808 1.00 72.56 367 GLY A CA 1
ATOM 2924 C C . GLY A 1 367 ? 3.270 15.253 24.342 1.00 72.56 367 GLY A C 1
ATOM 2925 O O . GLY A 1 367 ? 4.107 15.252 23.448 1.00 72.56 367 GLY A O 1
ATOM 2926 N N . LEU A 1 368 ? 1.967 15.204 24.059 1.00 74.31 368 LEU A N 1
ATOM 2927 C CA . LEU A 1 368 ? 1.483 15.220 22.673 1.00 74.31 368 LEU A CA 1
ATOM 2928 C C . LEU A 1 368 ? 1.686 16.593 22.012 1.00 74.31 368 LEU A C 1
ATOM 2930 O O . LEU A 1 368 ? 2.020 16.667 20.833 1.00 74.31 368 LEU A O 1
ATOM 2934 N N . LEU A 1 369 ? 1.537 17.685 22.767 1.00 71.69 369 LEU A N 1
ATOM 2935 C CA . LEU A 1 369 ? 1.800 19.041 22.276 1.00 71.69 369 LEU A CA 1
ATOM 2936 C C . LEU A 1 369 ? 3.288 19.287 21.986 1.00 71.69 369 LEU A C 1
ATOM 2938 O O . LEU A 1 369 ? 3.601 19.943 20.993 1.00 71.69 369 LEU A O 1
ATOM 2942 N N . SER A 1 370 ? 4.208 18.740 22.789 1.00 72.31 370 SER A N 1
ATOM 2943 C CA . SER A 1 370 ? 5.640 18.806 22.468 1.00 72.31 370 SER A CA 1
ATOM 2944 C C . SER A 1 370 ? 5.973 18.009 21.205 1.00 72.31 370 SER A C 1
ATOM 2946 O O . SER A 1 370 ? 6.779 18.462 20.397 1.00 72.31 370 SER A O 1
ATOM 2948 N N . LEU A 1 371 ? 5.292 16.883 20.972 1.00 70.88 371 LEU A N 1
ATOM 2949 C CA . LEU A 1 371 ? 5.451 16.080 19.760 1.00 70.88 371 LEU A CA 1
ATOM 2950 C C . LEU A 1 371 ? 4.991 16.833 18.498 1.00 70.88 371 LEU A C 1
ATOM 2952 O O . LEU A 1 371 ? 5.673 16.777 17.476 1.00 70.88 371 LEU A O 1
ATOM 2956 N N . VAL A 1 372 ? 3.917 17.631 18.586 1.00 70.75 372 VAL A N 1
ATOM 2957 C CA . VAL A 1 372 ? 3.529 18.578 17.518 1.00 70.75 372 VAL A CA 1
ATOM 2958 C C . VAL A 1 372 ? 4.659 19.573 17.244 1.00 70.75 372 VAL A C 1
ATOM 2960 O O . VAL A 1 372 ? 5.040 19.764 16.089 1.00 70.75 372 VAL A O 1
ATOM 2963 N N . GLY A 1 373 ? 5.242 20.158 18.295 1.00 61.16 373 GLY A N 1
ATOM 2964 C CA . GLY A 1 373 ? 6.388 21.064 18.176 1.00 61.16 373 GLY A CA 1
ATOM 2965 C C . GLY A 1 373 ? 7.584 20.420 17.471 1.00 61.16 373 GLY A C 1
ATOM 2966 O O . GLY A 1 373 ? 8.157 21.023 16.569 1.00 61.16 373 GLY A O 1
ATOM 2967 N N . ILE A 1 374 ? 7.902 19.166 17.803 1.00 67.75 374 ILE A N 1
ATOM 2968 C CA . ILE A 1 374 ? 8.969 18.395 17.150 1.00 67.75 374 ILE A CA 1
ATOM 2969 C C . ILE A 1 374 ? 8.643 18.161 15.670 1.00 67.75 374 ILE A C 1
ATOM 2971 O O . ILE A 1 374 ? 9.482 18.434 14.817 1.00 67.75 374 ILE A O 1
ATOM 2975 N N . THR A 1 375 ? 7.423 17.727 15.331 1.00 66.31 375 THR A N 1
ATOM 2976 C CA . THR A 1 375 ? 7.036 17.519 13.921 1.00 66.31 375 THR A CA 1
ATOM 2977 C C . THR A 1 375 ? 7.110 18.805 13.090 1.00 66.31 375 THR A C 1
ATOM 2979 O O . THR A 1 375 ? 7.579 18.775 11.954 1.00 66.31 375 THR A O 1
ATOM 2982 N N . LEU A 1 376 ? 6.736 19.951 13.670 1.00 64.94 376 LEU A N 1
ATOM 2983 C CA . LEU A 1 376 ? 6.838 21.262 13.021 1.00 64.94 376 LEU A CA 1
ATOM 2984 C C . LEU A 1 376 ? 8.290 21.762 12.919 1.00 64.94 376 LEU A C 1
ATOM 2986 O O . LEU A 1 376 ? 8.655 22.382 11.923 1.00 64.94 376 LEU A O 1
ATOM 2990 N N . LEU A 1 377 ? 9.148 21.458 13.897 1.00 64.00 377 LEU A N 1
ATOM 2991 C CA . LEU A 1 377 ? 10.579 21.769 13.823 1.00 64.00 377 LEU A CA 1
ATOM 2992 C C . LEU A 1 377 ? 11.269 20.980 12.702 1.00 64.00 377 LEU A C 1
ATOM 2994 O O . LEU A 1 377 ? 12.027 21.564 11.927 1.00 64.00 377 LEU A O 1
ATOM 2998 N N . ILE A 1 378 ? 10.946 19.692 12.540 1.00 64.31 378 ILE A N 1
ATOM 2999 C CA . ILE A 1 378 ? 11.463 18.862 11.436 1.00 64.31 378 ILE A CA 1
ATOM 3000 C C . ILE A 1 378 ? 11.040 19.448 10.072 1.00 64.31 378 ILE A C 1
ATOM 3002 O O . ILE A 1 378 ? 11.823 19.432 9.119 1.00 64.31 378 ILE A O 1
ATOM 3006 N N . LEU A 1 379 ? 9.840 20.033 9.975 1.00 62.78 379 LEU A N 1
ATOM 3007 C CA . LEU A 1 379 ? 9.357 20.732 8.775 1.00 62.78 379 LEU A CA 1
ATOM 3008 C C . LEU A 1 379 ? 10.189 21.977 8.439 1.00 62.78 379 LEU A C 1
ATOM 3010 O O . LEU A 1 379 ? 10.465 22.237 7.270 1.00 62.78 379 LEU A O 1
ATOM 3014 N N . SER A 1 380 ? 10.616 22.725 9.459 1.00 56.12 380 SER A N 1
ATOM 3015 C CA . SER A 1 380 ? 11.431 23.933 9.283 1.00 56.12 380 SER A CA 1
ATOM 3016 C C . SER A 1 380 ? 12.891 23.643 8.910 1.00 56.12 380 SER A C 1
ATOM 3018 O O . SER A 1 380 ? 13.482 24.398 8.141 1.00 56.12 380 SER A O 1
ATOM 3020 N N . GLY A 1 381 ? 13.461 22.536 9.402 1.00 55.28 381 GLY A N 1
ATOM 3021 C CA . GLY A 1 381 ? 14.872 22.191 9.194 1.00 55.28 381 GLY A CA 1
ATOM 3022 C C . GLY A 1 381 ? 15.189 21.481 7.872 1.00 55.28 381 GLY A C 1
ATOM 3023 O O . GLY A 1 381 ? 16.323 21.540 7.411 1.00 55.28 381 GLY A O 1
ATOM 3024 N N . THR A 1 382 ? 14.214 20.810 7.247 1.00 57.03 382 THR A N 1
ATOM 3025 C CA . THR A 1 382 ? 14.463 19.931 6.081 1.00 57.03 382 THR A CA 1
ATOM 3026 C C . THR A 1 382 ? 14.380 20.629 4.721 1.00 57.03 382 THR A C 1
ATOM 3028 O O . THR A 1 382 ? 15.041 20.197 3.781 1.00 57.03 382 THR A O 1
ATOM 3031 N N . TYR A 1 383 ? 13.618 21.717 4.595 1.00 55.97 383 TYR A N 1
ATOM 3032 C CA . TYR A 1 383 ? 13.364 22.372 3.303 1.00 55.97 383 TYR A CA 1
ATOM 3033 C C . TYR A 1 383 ? 13.477 23.898 3.381 1.00 55.97 383 TYR A C 1
ATOM 3035 O O . TYR A 1 383 ? 12.568 24.606 2.957 1.00 55.97 383 TYR A O 1
ATOM 3043 N N . GLY A 1 384 ? 14.592 24.385 3.939 1.00 47.34 384 GLY A N 1
ATOM 3044 C CA . GLY A 1 384 ? 14.919 25.801 4.145 1.00 47.34 384 GLY A CA 1
ATOM 3045 C C . GLY A 1 384 ? 14.195 26.816 3.238 1.00 47.34 384 GLY A C 1
ATOM 3046 O O . GLY A 1 384 ? 14.203 26.712 2.014 1.00 47.34 384 GLY A O 1
ATOM 3047 N N . SER A 1 385 ? 13.568 27.801 3.889 1.00 46.25 385 SER A N 1
ATOM 3048 C CA . SER A 1 385 ? 13.115 29.094 3.351 1.00 46.25 385 SER A CA 1
ATOM 3049 C C . SER A 1 385 ? 12.493 29.104 1.943 1.00 46.25 385 SER A C 1
ATOM 3051 O O . SER A 1 385 ? 13.023 29.722 1.021 1.00 46.25 385 SER A O 1
ATOM 3053 N N . THR A 1 386 ? 11.288 28.559 1.782 1.00 52.06 386 THR A N 1
ATOM 3054 C CA . THR A 1 386 ? 10.349 29.155 0.815 1.00 52.06 386 THR A CA 1
ATOM 3055 C C . THR A 1 386 ? 9.239 29.831 1.607 1.00 52.06 386 THR A C 1
ATOM 3057 O O . THR A 1 386 ? 8.390 29.163 2.183 1.00 52.06 386 THR A O 1
ATOM 3060 N N . GLY A 1 387 ? 9.259 31.167 1.674 1.00 50.41 387 GLY A N 1
ATOM 3061 C CA . GLY A 1 387 ? 8.316 31.966 2.475 1.00 50.41 387 GLY A CA 1
ATOM 3062 C C . GLY A 1 387 ? 6.838 31.630 2.239 1.00 50.41 387 GLY A C 1
ATOM 3063 O O . GLY A 1 387 ? 6.016 31.806 3.126 1.00 50.41 387 GLY A O 1
ATOM 3064 N N . PHE A 1 388 ? 6.502 31.076 1.073 1.00 46.47 388 PHE A N 1
ATOM 3065 C CA . PHE A 1 388 ? 5.155 30.634 0.721 1.00 46.47 388 PHE A CA 1
ATOM 3066 C C . PHE A 1 388 ? 4.704 29.360 1.461 1.00 46.47 388 PHE A C 1
ATOM 3068 O O . PHE A 1 388 ? 3.542 29.248 1.843 1.00 46.47 388 PHE A O 1
ATOM 3075 N N . THR A 1 389 ? 5.604 28.405 1.722 1.00 50.41 389 THR A N 1
ATOM 3076 C CA . THR A 1 389 ? 5.261 27.147 2.417 1.00 50.41 389 THR A CA 1
ATOM 3077 C C . THR A 1 389 ? 5.173 27.339 3.926 1.00 50.41 389 THR A C 1
ATOM 3079 O O . THR A 1 389 ? 4.276 26.783 4.563 1.00 50.41 389 THR A O 1
ATOM 3082 N N . THR A 1 390 ? 6.024 28.193 4.500 1.00 51.38 390 THR A N 1
ATOM 3083 C CA . THR A 1 390 ? 5.870 28.669 5.879 1.00 51.38 390 THR A CA 1
ATOM 3084 C C . THR A 1 390 ? 4.601 29.495 6.031 1.00 51.38 390 THR A C 1
ATOM 3086 O O . THR A 1 390 ? 3.867 29.248 6.978 1.00 51.38 390 THR A O 1
ATOM 3089 N N . LEU A 1 391 ? 4.273 30.385 5.087 1.00 47.09 391 LEU A N 1
ATOM 3090 C CA . LEU A 1 391 ? 3.028 31.160 5.101 1.00 47.09 391 LEU A CA 1
ATOM 3091 C C . LEU A 1 391 ? 1.784 30.264 5.019 1.00 47.09 391 LEU A C 1
ATOM 3093 O O . LEU A 1 391 ? 0.874 30.443 5.819 1.00 47.09 391 LEU A O 1
ATOM 3097 N N . ILE A 1 392 ? 1.745 29.266 4.129 1.00 52.94 392 ILE A N 1
ATOM 3098 C CA . ILE A 1 392 ? 0.627 28.308 4.059 1.00 52.94 392 ILE A CA 1
ATOM 3099 C C . ILE A 1 392 ? 0.534 27.496 5.348 1.00 52.94 392 ILE A C 1
ATOM 3101 O O . ILE A 1 392 ? -0.552 27.373 5.903 1.00 52.94 392 ILE A O 1
ATOM 3105 N N . SER A 1 393 ? 1.656 26.994 5.869 1.00 48.84 393 SER A N 1
ATOM 3106 C CA . SER A 1 393 ? 1.677 26.254 7.137 1.00 48.84 393 SER A CA 1
ATOM 3107 C C . SER A 1 393 ? 1.196 27.124 8.304 1.00 48.84 393 SER A C 1
ATOM 3109 O O . SER A 1 393 ? 0.467 26.642 9.165 1.00 48.84 393 SER A O 1
ATOM 3111 N N . TYR A 1 394 ? 1.540 28.416 8.305 1.00 50.06 394 TYR A N 1
ATOM 3112 C CA . TYR A 1 394 ? 1.135 29.388 9.318 1.00 50.06 394 TYR A CA 1
ATOM 3113 C C . TYR A 1 394 ? -0.342 29.771 9.188 1.00 50.06 394 TYR A C 1
ATOM 3115 O O . TYR A 1 394 ? -1.063 29.736 10.176 1.00 50.06 394 TYR A O 1
ATOM 3123 N N . ILE A 1 395 ? -0.832 30.055 7.977 1.00 51.59 395 ILE A N 1
ATOM 3124 C CA . ILE A 1 395 ? -2.251 30.321 7.703 1.00 51.59 395 ILE A CA 1
ATOM 3125 C C . ILE A 1 395 ? -3.086 29.096 8.077 1.00 51.59 395 ILE A C 1
ATOM 3127 O O . ILE A 1 395 ? -4.113 29.235 8.735 1.00 51.59 395 ILE A O 1
ATOM 3131 N N . PHE A 1 396 ? -2.633 27.890 7.735 1.00 51.91 396 PHE A N 1
ATOM 3132 C CA . PHE A 1 396 ? -3.341 26.657 8.065 1.00 51.91 396 PHE A CA 1
ATOM 3133 C C . PHE A 1 396 ? -3.343 26.395 9.575 1.00 51.91 396 PHE A C 1
ATOM 3135 O O . PHE A 1 396 ? -4.387 26.069 10.136 1.00 51.91 396 PHE A O 1
ATOM 3142 N N . LEU A 1 397 ? -2.213 26.611 10.259 1.00 52.81 397 LEU A N 1
ATOM 3143 C CA . LEU A 1 397 ? -2.113 26.542 11.719 1.00 52.81 397 LEU A CA 1
ATOM 3144 C C . LEU A 1 397 ? -3.036 27.571 12.392 1.00 52.81 397 LEU A C 1
ATOM 3146 O O . LEU A 1 397 ? -3.735 27.222 13.338 1.00 52.81 397 LEU A O 1
ATOM 3150 N N . VAL A 1 398 ? -3.084 28.810 11.893 1.00 51.38 398 VAL A N 1
ATOM 3151 C CA . VAL A 1 398 ? -3.908 29.908 12.425 1.00 51.38 398 VAL A CA 1
ATOM 3152 C C . VAL A 1 398 ? -5.397 29.655 12.190 1.00 51.38 398 VAL A C 1
ATOM 3154 O O . VAL A 1 398 ? -6.180 29.755 13.131 1.00 51.38 398 VAL A O 1
ATOM 3157 N N . VAL A 1 399 ? -5.805 29.261 10.982 1.00 50.06 399 VAL A N 1
ATOM 3158 C CA . VAL A 1 399 ? -7.200 28.905 10.665 1.00 50.06 399 VAL A CA 1
ATOM 3159 C C . VAL A 1 399 ? -7.639 27.691 11.485 1.00 50.06 399 VAL A C 1
ATOM 3161 O O . VAL A 1 399 ? -8.747 27.667 12.024 1.00 50.06 399 VAL A O 1
ATOM 3164 N N . PHE A 1 400 ? -6.764 26.702 11.662 1.00 50.94 400 PHE A N 1
ATOM 3165 C CA . PHE A 1 400 ? -7.068 25.514 12.451 1.00 50.94 400 PHE A CA 1
ATOM 3166 C C . PHE A 1 400 ? -7.113 25.800 13.961 1.00 50.94 400 PHE A C 1
ATOM 3168 O O . PHE A 1 400 ? -8.025 25.328 14.641 1.00 50.94 400 PHE A O 1
ATOM 3175 N N . LEU A 1 401 ? -6.207 26.628 14.493 1.00 49.09 401 LEU A N 1
ATOM 3176 C CA . LEU A 1 401 ? -6.266 27.142 15.867 1.00 49.09 401 LEU A CA 1
ATOM 3177 C C . LEU A 1 401 ? -7.533 27.973 16.093 1.00 49.09 401 LEU A C 1
ATOM 3179 O O . LEU A 1 401 ? -8.193 27.802 17.116 1.00 49.09 401 LEU A O 1
ATOM 3183 N N . ALA A 1 402 ? -7.930 28.805 15.128 1.00 48.41 402 ALA A N 1
ATOM 3184 C CA . ALA A 1 402 ? -9.165 29.579 15.182 1.00 48.41 402 ALA A CA 1
ATOM 3185 C C . ALA A 1 402 ? -10.406 28.669 15.200 1.00 48.41 402 ALA A C 1
ATOM 3187 O O . ALA A 1 402 ? -11.303 28.868 16.018 1.00 48.41 402 ALA A O 1
ATOM 3188 N N . LEU A 1 403 ? -10.443 27.609 14.385 1.00 47.31 403 LEU A N 1
ATOM 3189 C CA . LEU A 1 403 ? -11.510 26.598 14.414 1.00 47.31 403 LEU A CA 1
ATOM 3190 C C . LEU A 1 403 ? -11.507 25.779 15.718 1.00 47.31 403 LEU A C 1
ATOM 3192 O O . LEU A 1 403 ? -12.570 25.438 16.245 1.00 47.31 403 LEU A O 1
ATOM 3196 N N . PHE A 1 404 ? -10.331 25.487 16.277 1.00 47.78 404 PHE A N 1
ATOM 3197 C CA . PHE A 1 404 ? -10.168 24.806 17.563 1.00 47.78 404 PHE A CA 1
ATOM 3198 C C . PHE A 1 404 ? -10.672 25.669 18.732 1.00 47.78 404 PHE A C 1
ATOM 3200 O O . PHE A 1 404 ? -11.387 25.165 19.603 1.00 47.78 404 PHE A O 1
ATOM 3207 N N . LEU A 1 405 ? -10.356 26.967 18.727 1.00 48.59 405 LEU A N 1
ATOM 3208 C CA . LEU A 1 405 ? -10.814 27.951 19.711 1.00 48.59 405 LEU A CA 1
ATOM 3209 C C . LEU A 1 405 ? -12.320 28.226 19.582 1.00 48.59 405 LEU A C 1
ATOM 3211 O O . LEU A 1 405 ? -13.026 28.243 20.591 1.00 48.59 405 LEU A O 1
ATOM 3215 N N . LYS A 1 406 ? -12.843 28.321 18.353 1.00 42.62 406 LYS A N 1
ATOM 3216 C CA . LYS A 1 406 ? -14.282 28.478 18.083 1.00 42.62 406 LYS A CA 1
ATOM 3217 C C . LYS A 1 406 ? -15.094 27.271 18.572 1.00 42.62 406 LYS A C 1
ATOM 3219 O O . LYS A 1 406 ? -16.159 27.447 19.158 1.00 42.62 406 LYS A O 1
ATOM 3224 N N . ASN A 1 407 ? -14.565 26.050 18.437 1.00 45.50 407 ASN A N 1
ATOM 3225 C CA . ASN A 1 407 ? -15.191 24.846 19.000 1.00 45.50 407 ASN A CA 1
ATOM 3226 C C . ASN A 1 407 ? -15.129 24.785 20.536 1.00 45.50 407 ASN A C 1
ATOM 3228 O O . ASN A 1 407 ? -16.044 24.239 21.148 1.00 45.50 407 ASN A O 1
ATOM 3232 N N . LYS A 1 408 ? -14.108 25.373 21.178 1.00 45.09 408 LYS A N 1
ATOM 3233 C CA . LYS A 1 408 ? -14.099 25.576 22.640 1.00 45.09 408 LYS A CA 1
ATOM 3234 C C . LYS A 1 408 ? -15.207 26.542 23.077 1.00 45.09 408 LYS A C 1
ATOM 3236 O O . LYS A 1 408 ? -15.879 26.261 24.064 1.00 45.09 408 LYS A O 1
ATOM 3241 N N . PHE A 1 409 ? -15.450 27.616 22.321 1.00 34.41 409 PHE A N 1
ATOM 3242 C CA . PHE A 1 409 ? -16.542 28.559 22.596 1.00 34.41 409 PHE A CA 1
ATOM 3243 C C . PHE A 1 409 ? -17.928 27.915 22.439 1.00 34.41 409 PHE A C 1
ATOM 3245 O O . PHE A 1 409 ? -18.776 28.065 23.316 1.00 34.41 409 PHE A O 1
ATOM 3252 N N . TYR A 1 410 ? -18.137 27.110 21.392 1.00 31.81 410 TYR A N 1
ATOM 3253 C CA . TYR A 1 410 ? -19.413 26.414 21.173 1.00 31.81 410 TYR A CA 1
ATOM 3254 C C . TYR A 1 410 ? -19.704 25.344 22.247 1.00 31.81 410 TYR A C 1
ATOM 3256 O O . TYR A 1 410 ? -20.855 25.143 22.634 1.00 31.81 410 TYR A O 1
ATOM 3264 N N . PHE A 1 411 ? -18.667 24.682 22.777 1.00 34.69 411 PHE A N 1
ATOM 3265 C CA . PHE A 1 411 ? -18.806 23.705 23.866 1.00 34.69 411 PHE A CA 1
ATOM 3266 C C . PHE A 1 411 ? -18.951 24.350 25.248 1.00 34.69 411 PHE A C 1
ATOM 3268 O O . PHE A 1 411 ? -19.688 23.822 26.080 1.00 34.69 411 PHE A O 1
ATOM 3275 N N . SER A 1 412 ? -18.306 25.497 25.488 1.00 35.97 412 SER A N 1
ATOM 3276 C CA . SER A 1 412 ? -18.491 26.251 26.732 1.00 35.97 412 SER A CA 1
ATOM 3277 C C . SER A 1 412 ? -19.916 26.803 26.827 1.00 35.97 412 SER A C 1
ATOM 3279 O O . SER A 1 412 ? -20.528 26.708 27.884 1.00 35.97 412 SER A O 1
ATOM 3281 N N . PHE A 1 413 ? -20.497 27.264 25.712 1.00 30.16 413 PHE A N 1
ATOM 3282 C CA . PHE A 1 413 ? -21.881 27.751 25.680 1.00 30.16 413 PHE A CA 1
ATOM 3283 C C . PHE A 1 413 ? -22.911 26.624 25.894 1.00 30.16 413 PHE A C 1
ATOM 3285 O O . PHE A 1 413 ? -23.883 26.802 26.619 1.00 30.16 413 PHE A O 1
ATOM 3292 N N . LYS A 1 414 ? -22.670 25.417 25.354 1.00 32.53 414 LYS A N 1
ATOM 3293 C CA . LYS A 1 414 ? -23.556 24.252 25.564 1.00 32.53 414 LYS A CA 1
ATOM 3294 C C . LYS A 1 414 ? -23.462 23.627 26.962 1.00 32.53 414 LYS A C 1
ATOM 3296 O O . LYS A 1 414 ? -24.431 23.012 27.397 1.00 32.53 414 LYS A O 1
ATOM 3301 N N . MET A 1 415 ? -22.323 23.755 27.650 1.00 36.53 415 MET A N 1
ATOM 3302 C CA . MET A 1 415 ? -22.202 23.371 29.065 1.00 36.53 415 MET A CA 1
ATOM 3303 C C . MET A 1 415 ? -22.760 24.435 30.017 1.00 36.53 415 MET A C 1
ATOM 3305 O O . MET A 1 415 ? -23.253 24.070 31.078 1.00 36.53 415 MET A O 1
ATOM 3309 N N . LEU A 1 416 ? -22.731 25.717 29.638 1.00 35.81 416 LEU A N 1
ATOM 3310 C CA . LEU A 1 416 ? -23.370 26.801 30.395 1.00 35.81 416 LEU A CA 1
ATOM 3311 C C . LEU A 1 416 ? -24.901 26.812 30.248 1.00 35.81 416 LEU A C 1
ATOM 3313 O O . LEU A 1 416 ? -25.581 27.155 31.198 1.00 35.81 416 LEU A O 1
ATOM 3317 N N . LEU A 1 417 ? -25.450 26.359 29.115 1.00 36.34 417 LEU A N 1
ATOM 3318 C CA . LEU A 1 417 ? -26.902 26.214 28.899 1.00 36.34 417 LEU A CA 1
ATOM 3319 C C . LEU A 1 417 ? -27.511 24.920 29.481 1.00 36.34 417 LEU A C 1
ATOM 3321 O O . LEU A 1 417 ? -28.687 24.640 29.262 1.00 36.34 417 LEU A O 1
ATOM 3325 N N . LYS A 1 418 ? -26.715 24.096 30.172 1.00 38.06 418 LYS A N 1
ATOM 3326 C CA . LYS A 1 418 ? -27.159 22.857 30.840 1.00 38.06 418 LYS A CA 1
ATOM 3327 C C . LYS A 1 418 ? -26.959 22.882 32.361 1.00 38.06 418 LYS A C 1
ATOM 3329 O O . LYS A 1 418 ? -27.000 21.822 32.986 1.00 38.06 418 LYS A O 1
ATOM 3334 N N . LYS A 1 419 ? -26.732 24.059 32.941 1.00 36.41 419 LYS A N 1
ATOM 3335 C CA . LYS A 1 419 ? -26.804 24.277 34.385 1.00 36.41 419 LYS A CA 1
ATOM 3336 C C . LYS A 1 419 ? -27.965 25.188 34.711 1.00 36.41 419 LYS A C 1
ATOM 3338 O O . LYS A 1 419 ? -28.114 26.188 33.978 1.00 36.41 419 LYS A O 1
#

Organism: NCBI:txid126333

Secondary structure (DSSP, 8-state):
-HHHHHHHHHHHHHHIIIIIHHHHH-HHHHHHHHHHHHHHHHHHHHHHHHHTTHHHHS-TTTHHHHHHHHHHHHHHHHHHHHHHH-----HHHHHHHHHHHHHHHHHHHH--HHHHHHHHHHHHHHHHHHHHHHHTT----HHHHHHHHHHHHHHHHHHHT---S-----HHHHHHHHHHHHHHHHHHHHHHIIIIIHHHHHTTTS-HHHHHHHHHHHHHHHHHHHHSSS-HHHHHHHHHHSTTTTHHHHHHHHHHHHHHHHHHHHHHHHHHHHHS-----HHHHHHHHHHHHHHHHHHHHHHHHHHTT-HHHHHHHHHHHHHHHHHHHT-TT--HHHHHHHHHHHHHHHHHHHHHHHGGG-S-HHHHHHHHHHHHHHHHHHS---HHHHHHHHHHHHHHHHHHHHHHHHHHHHHHTT-

pLDDT: mean 75.67, std 13.26, range [30.16, 94.5]

Solvent-accessible surface area (backbone atoms only — not comparable to full-atom values): 22454 Å² total; per-residue (Å²): 113,72,67,60,52,46,53,50,48,49,52,50,52,53,41,43,59,53,50,40,44,34,70,74,62,33,44,48,55,41,12,53,47,44,68,58,39,39,61,34,52,40,55,49,52,51,47,54,48,53,42,55,66,44,68,81,72,48,57,65,61,49,38,40,58,55,34,46,50,52,46,51,52,49,50,49,55,52,52,52,44,30,76,78,66,70,58,78,64,55,60,75,47,36,53,30,51,45,52,38,48,25,52,51,53,31,39,63,51,60,66,43,64,66,48,44,45,51,42,50,51,46,37,48,50,47,46,52,51,52,52,51,42,44,73,71,71,48,91,72,54,74,61,56,52,52,30,50,42,28,44,52,33,46,52,54,27,45,74,76,61,62,63,89,89,52,88,80,86,52,72,70,55,55,56,53,48,62,70,44,45,66,41,34,50,19,62,34,44,62,63,42,38,78,64,37,48,52,53,56,58,39,49,86,82,42,55,36,49,34,49,30,50,52,51,38,50,50,42,51,54,54,49,49,55,70,65,36,94,63,45,69,70,56,48,46,51,44,55,70,69,48,69,46,77,57,50,64,64,51,48,53,52,48,35,55,53,35,38,51,50,31,52,50,53,54,51,50,44,59,50,34,43,74,74,64,72,53,74,57,64,70,68,55,54,70,47,42,46,67,40,48,23,47,52,52,47,35,54,53,45,50,47,51,38,48,73,70,72,39,46,64,59,46,11,51,51,35,42,68,56,47,48,61,52,56,58,52,54,71,45,86,84,62,54,68,71,55,55,53,49,53,53,45,53,42,49,45,53,49,31,36,53,46,39,60,54,50,32,75,72,29,86,61,36,69,64,39,50,50,49,36,52,50,53,52,47,55,59,58,72,75,61,68,88,48,73,66,60,55,46,49,53,48,51,50,50,49,54,48,49,49,53,53,53,51,52,50,51,57,51,52,52,58,57,59,74,71,107